Protein 4SBV (pdb70)

Radius of gyration: 28.35 Å; Cα contacts (8 Å, |Δi|>4): 1618; chains: 3; bounding box: 79×81×66 Å

Secondary structure (DSSP, 8-state):
-BSS-EEEEEEEEEEEEEE-SS-EEEEEE-SSGGG-HHHHHHHTTBSEEEEEEEEEEEEE-S-TT---EEEEEEE--TTSPPP-SHHHHHTSSS-EEEETT---TTTTTTTT---S--SS--EEE--TTS-SSSSEE---HHHHHHHHTT-TTTHHHH-S-EEEEEEE--S-SS-EEEEEEEEEEEEEE-SB--GGG--/--SS-EEEEEEEEEEEEEE-SS--EEEEE-SHHHH-HHHHHHHTTBSEEEEEEEEEEEEE-S-TT---EEEEEEE--TTS---SSHHHHTTSEEEEEEETT--TTSHHHHH-S--TTGGG--EEE--GGG-S-S-EE---HHHHHHHHTT-GGGHHHH-S-EEEEEEE--S-SS-EEEEEEEEEEEEEE-SB--GGG--/--S-----S-------PPPPEEEE-SS-EEEEEEEEEEEEEE-SS--EEEEE-SHHHH-TTHHHHHTTBSEEEEEEEEEEEEE-S-TT---EEEEEEE-STTSPPP-SHHHHTTSTT-EEEETT--TTTHHHHH-------TT--EEE--GGG-SSSSEE---HHHHHHHHHH-TTTHHHH-S-EEEEEE---S-SS-EEEEEEEEEEEEEE-SB--GGG--

Foldseek 3Di:
DDDLKDKDWAKWFLWFFWAAQFKDKDKFFPAQCNRDVPSNVVQLQFWWWAFPKKKKFWAWDDDPPAWWKKWKAKFQQLPDDADDDVVRSCPHHQTAMDGLHDAPLACCLRVVNPDPPVVPHRMGMDPRPPFDDPIATHAHVVVLVVVCVVPVRVCSRHGRIMMMMMIHTHDHNDIGTTTGMMMITMMMGHNGDHSVPGD/DDPFKDKDKAKAFLWFFFAAQFKDKDKFFPALCRRHPVSNVVLLQFWKKAFPKKKKFKAWDDDPPFWWKKWKAKDAQQVDDADPDVVVRCPHDWIFMDTLHWAVLLVCLNVPDPSPCPVGHRMGMDPRVPFDDPMATHAHPVVLVVQVVVPVSVCNRHGRIMMMMMIGIDDHNDTDTTITMMMITIMIGGGGDDSVPHD/DPPDDDADFADDADADFDDWDWDDDPFKIKIWGKDFQWFDWAAQFKDKDKFFPAQCRADPVSNVPLLQFWKKAWPKKKKFKAWDHTPVFWWKKWKAKDAQLPDDDDDDVVRRQVHHFTFMGGLRDANQCRCVRNVDPHDDVVPHRMGMDPRVPFDDRIATHAHVVVLVVQCVVPVRSNNRNGRIMMMMMIHTGDHNDIDTIITIMMITMMMGGDGDGSVVGD

Organism: Southern cowpea mosaic virus (NCBI:txid196398)

CATH classification: 2.60.120.20

Sequence (620 aa):
SSMDVTILSHCELSTELAVTVTIVVTSELVMPFTVGTWLRGVAQNWSKYAWVAIRYTYLPSCPTTTSGAIHMGFQYDMADTLPVSVNQLSNLKGYVTGPVWEGQSGLCFVNNTKCPDTSRAITIALDTNEVSEKRYPFKTATDYATAVGVNANIGNILVPARLVTAMEGGSSKTAVNTGRLYASYTIRLIEPIAAALNLSSMDVTILSHCELSTELAVTVTIVVTSELVMPFTVGTWLRGVAQNWSKYAWVAIRYTYLPSCPTTTSGAIHMGFQYDMADTLPVSVNQLSNLKGYVTGPVWEGQSGLCFVNNTKCPDTSRAITIALDTNEVSEKRYPFKTATDYATAVGVNANIGNILVPARLVTAMEGGSSKTAVNTGRLYASYTIRLIEPIAAALNLQAGVSMAPIAQGTMVKLRPPMLRSSMDVTILSHCELSTELAVTVTIVVTSELVMPFTVGTWLRGVAQNWSKYAWVAIRYTYLPSCPTTTSGAIHMGFQYDMADTLPVSVNQLSNLKGYVTGPVWEGQSGLCFVNNTKCPDTSRAITIALDTNEVSEKRYPFKTATDYATAVGVNANIGNILVPARLVTAMEGGSSKTAVNTGRLYASYTIRLIEPIAAALNL

Solvent-accessible surface area: 24909 Å² total; per-residue (Å²): 103,91,160,88,16,41,70,33,74,65,34,25,75,23,37,102,18,32,3,29,81,81,100,70,43,71,41,46,31,0,2,0,41,38,1,8,110,109,0,61,31,40,3,65,56,47,2,4,6,21,14,74,43,3,70,1,1,0,18,30,78,30,81,107,109,27,51,14,19,0,10,0,0,0,0,9,1,8,13,4,60,59,2,114,40,60,102,40,1,43,70,8,58,18,71,32,55,8,49,0,96,34,0,99,30,0,81,6,41,39,75,133,67,203,35,134,71,75,83,127,8,5,17,4,39,13,27,48,118,21,26,18,7,94,29,4,11,6,1,24,31,105,27,18,58,87,0,36,64,57,16,43,0,0,0,15,10,1,4,4,0,24,0,0,5,1,8,49,28,23,92,47,170,87,73,54,112,0,4,97,0,50,0,21,5,32,0,62,0,7,1,44,3,15,32,91,11,15,63,106,68,201,77,15,43,76,35,71,65,29,24,71,20,28,112,23,22,4,22,61,75,81,70,40,62,33,52,33,0,1,0,33,31,1,7,111,114,0,78,42,37,2,48,56,49,2,1,2,11,21,82,48,3,72,0,0,0,18,30,74,26,84,98,122,20,55,20,14,0,11,0,0,2,0,10,0,13,11,10,58,57,2,116,27,23,113,35,0,49,68,8,52,29,77,36,53,9,57,0,103,45,0,109,33,0,70,10,46,38,85,132,86,167,18,123,50,76,94,139,12,8,20,6,47,16,18,42,106,17,17,16,10,105,45,5,6,2,0,19,42,100,29,14,51,91,0,41,72,54,12,33,0,2,0,12,10,0,3,3,0,21,1,0,4,0,4,57,35,23,91,42,167,88,68,56,116,1,5,80,0,52,0,23,3,37,0,61,0,4,1,48,3,19,39,86,7,6,64,218,92,88,104,99,173,102,67,114,56,24,61,29,156,40,129,78,138,107,56,120,92,146,77,62,180,65,24,15,32,0,32,35,11,14,77,30,34,138,15,32,2,18,88,77,51,64,38,53,47,46,33,0,1,0,38,38,3,4,113,108,0,74,41,26,2,44,64,50,2,3,5,14,25,73,42,3,73,1,0,1,0,6,88,13,57,27,102,27,52,14,22,0,7,0,0,2,0,11,0,15,13,4,71,59,1,112,40,45,118,24,1,45,66,7,62,16,70,26,60,7,53,0,66,17,0,71,19,0,37,3,40,3,3,78,76,179,41,106,90,50,102,140,15,4,25,4,36,17,19,55,113,22,16,20,8,30,35,6,6,1,1,17,41,98,29,21,52,88,0,40,64,54,9,39,0,0,0,16,7,0,2,4,0,25,3,0,10,0,1,46,40,2,87,29,156,95,75,52,121,1,6,61,5,13,0,20,4,33,0,58,1,1,1,50,4,27,30,90,7,4,67

InterPro domains:
  IPR000937 Icosahedral viral capsid protein, S domain [PF00729] (60-274)
  IPR000937 Icosahedral viral capsid protein, S domain [PR00233] (122-136)
  IPR000937 Icosahedral viral capsid protein, S domain [PR00233] (138-154)
  IPR000937 Icosahedral viral capsid protein, S domain [PR00233] (157-173)
  IPR029053 Viral coat protein subunit [G3DSA:2.60.120.20] (61-279)

B-factor: mean 24.16, std 11.39, range [4.49, 88.72]

Structure (mmCIF, N/CA/C/O backbone):
data_4SBV
#
_entry.id   4SBV
#
_cell.length_a   334.300
_cell.length_b   334.300
_cell.length_c   757.500
_cell.angle_alpha   90.00
_cell.angle_beta   90.00
_cell.angle_gamma   120.00
#
_symmetry.space_group_name_H-M   'H 3 2'
#
loop_
_entity.id
_entity.type
_entity.pdbx_description
1 polymer 'SOUTHERN BEAN MOSAIC VIRUS COAT PROTEIN'
2 non-polymer 'CALCIUM ION'
3 water water
#
loop_
_atom_site.group_PDB
_atom_site.id
_atom_site.type_symbol
_atom_site.label_atom_id
_atom_site.label_alt_id
_atom_site.label_comp_id
_atom_site.label_asym_id
_atom_site.label_entity_id
_atom_site.label_seq_id
_atom_site.pdbx_PDB_ins_code
_atom_site.Cartn_x
_atom_site.Cartn_y
_atom_site.Cartn_z
_atom_site.occupancy
_atom_site.B_iso_or_equiv
_atom_site.auth_seq_id
_atom_site.auth_comp_id
_atom_site.auth_asym_id
_atom_site.auth_atom_id
_atom_site.pdbx_PDB_model_num
ATOM 1 N N . SER A 1 62 ? 36.397 54.382 95.700 1.00 83.28 62 SER A N 1
ATOM 2 C CA . SER A 1 62 ? 34.959 54.690 96.052 1.00 82.87 62 SER A CA 1
ATOM 3 C C . SER A 1 62 ? 34.867 56.032 96.752 1.00 82.20 62 SER A C 1
ATOM 4 O O . SER A 1 62 ? 35.591 56.236 97.768 1.00 82.78 62 SER A O 1
ATOM 7 N N . SER A 1 63 ? 34.040 56.951 96.258 1.00 80.80 63 SER A N 1
ATOM 8 C CA . SER A 1 63 ? 33.852 58.296 96.941 1.00 79.17 63 SER A CA 1
ATOM 9 C C . SER A 1 63 ? 32.513 58.848 96.388 1.00 77.21 63 SER A C 1
ATOM 10 O O . SER A 1 63 ? 32.324 59.205 95.220 1.00 77.41 63 SER A O 1
ATOM 13 N N . MET A 1 64 ? 31.544 58.855 97.293 1.00 74.48 64 MET A N 1
ATOM 14 C CA . MET A 1 64 ? 30.164 59.265 97.154 1.00 71.60 64 MET A CA 1
ATOM 15 C C . MET A 1 64 ? 29.796 60.235 98.304 1.00 67.93 64 MET A C 1
ATOM 16 O O . MET A 1 64 ? 29.886 61.446 98.324 1.00 67.35 64 MET A O 1
ATOM 21 N N . ASP A 1 65 ? 29.324 59.585 99.339 1.00 63.63 65 ASP A N 1
ATOM 22 C CA . ASP A 1 65 ? 28.907 59.999 100.646 1.00 59.13 65 ASP A CA 1
ATOM 23 C C . ASP A 1 65 ? 29.931 59.189 101.559 1.00 54.68 65 ASP A C 1
ATOM 24 O O . ASP A 1 65 ? 30.061 59.463 102.733 1.00 54.87 65 ASP A O 1
ATOM 29 N N . VAL A 1 66 ? 30.566 58.242 100.883 1.00 48.28 66 VAL A N 1
ATOM 30 C CA . VAL A 1 66 ? 31.578 57.437 101.493 1.00 42.21 66 VAL A CA 1
ATOM 31 C C . VAL A 1 66 ? 32.965 57.988 101.060 1.00 37.83 66 VAL A C 1
ATOM 32 O O . VAL A 1 66 ? 33.139 58.225 99.891 1.00 37.05 66 VAL A O 1
ATOM 36 N N . THR A 1 67 ? 33.830 58.066 102.017 1.00 33.13 67 THR A N 1
ATOM 37 C CA . THR A 1 67 ? 35.163 58.525 101.826 1.00 28.70 67 THR A CA 1
ATOM 38 C C . THR A 1 67 ? 36.171 57.497 102.282 1.00 26.55 67 THR A C 1
ATOM 39 O O . THR A 1 67 ? 36.101 57.035 103.410 1.00 26.17 67 THR A O 1
ATOM 43 N N . ILE A 1 68 ? 37.097 57.246 101.402 1.00 24.58 68 ILE A N 1
ATOM 44 C CA . ILE A 1 68 ? 38.151 56.308 101.771 1.00 22.79 68 ILE A CA 1
ATOM 45 C C . ILE A 1 68 ? 39.497 56.977 101.834 1.00 21.71 68 ILE A C 1
ATOM 46 O O . ILE A 1 68 ? 39.699 57.775 100.899 1.00 22.09 68 ILE A O 1
ATOM 51 N N . LEU A 1 69 ? 40.342 56.661 102.776 1.00 20.10 69 LEU A N 1
ATOM 52 C CA . LEU A 1 69 ? 41.663 57.290 102.781 1.00 18.37 69 LEU A CA 1
ATOM 53 C C . LEU A 1 69 ? 42.532 56.277 103.543 1.00 17.92 69 LEU A C 1
ATOM 54 O O . LEU A 1 69 ? 42.028 55.540 104.397 1.00 16.83 69 LEU A O 1
ATOM 59 N N . SER A 1 70 ? 43.726 56.451 103.029 1.00 17.88 70 SER A N 1
ATOM 60 C CA . SER A 1 70 ? 44.825 55.604 103.520 1.00 18.98 70 SER A CA 1
ATOM 61 C C . SER A 1 70 ? 45.981 56.433 103.998 1.00 20.33 70 SER A C 1
ATOM 62 O O . SER A 1 70 ? 46.350 57.350 103.246 1.00 21.34 70 SER A O 1
ATOM 65 N N . HIS A 1 71 ? 46.504 56.079 105.161 1.00 21.33 71 HIS A N 1
ATOM 66 C CA . HIS A 1 71 ? 47.639 56.843 105.692 1.00 21.71 71 HIS A CA 1
ATOM 67 C C . HIS A 1 71 ? 48.575 55.987 106.510 1.00 21.86 71 HIS A C 1
ATOM 68 O O . HIS A 1 71 ? 48.367 54.779 106.783 1.00 22.30 71 HIS A O 1
ATOM 75 N N . CYS A 1 72 ? 49.654 56.669 106.898 1.00 21.64 72 CYS A N 1
ATOM 76 C CA . CYS A 1 72 ? 50.645 55.976 107.695 1.00 21.70 72 CYS A CA 1
ATOM 77 C C . CYS A 1 72 ? 51.375 56.937 108.581 1.00 21.23 72 CYS A C 1
ATOM 78 O O . CYS A 1 72 ? 51.950 57.905 108.010 1.00 20.33 72 CYS A O 1
ATOM 81 N N . GLU A 1 73 ? 51.296 56.599 109.872 1.00 20.45 73 GLU A N 1
ATOM 82 C CA . GLU A 1 73 ? 51.919 57.480 110.877 1.00 20.14 73 GLU A CA 1
ATOM 83 C C . GLU A 1 73 ? 52.433 56.799 112.116 1.00 19.86 73 GLU A C 1
ATOM 84 O O . GLU A 1 73 ? 52.549 55.556 112.238 1.00 20.08 73 GLU A O 1
ATOM 90 N N . LEU A 1 74 ? 52.823 57.637 113.076 1.00 19.37 74 LEU A N 1
ATOM 91 C CA . LEU A 1 74 ? 53.437 57.157 114.323 1.00 19.21 74 LEU A CA 1
ATOM 92 C C . LEU A 1 74 ? 52.406 56.909 115.376 1.00 19.23 74 LEU A C 1
ATOM 93 O O . LEU A 1 74 ? 51.731 57.887 115.701 1.00 19.73 74 LEU A O 1
ATOM 98 N N . SER A 1 75 ? 52.334 55.707 115.844 1.00 19.85 75 SER A N 1
ATOM 99 C CA . SER A 1 75 ? 51.279 55.442 116.858 1.00 21.17 75 SER A CA 1
ATOM 100 C C . SER A 1 75 ? 51.870 55.734 118.227 1.00 22.52 75 SER A C 1
ATOM 101 O O . SER A 1 75 ? 51.146 56.283 119.092 1.00 23.32 75 SER A O 1
ATOM 104 N N . THR A 1 76 ? 53.147 55.403 118.394 1.00 23.14 76 THR A N 1
ATOM 105 C CA . THR A 1 76 ? 53.756 55.591 119.704 1.00 23.51 76 THR A CA 1
ATOM 106 C C . THR A 1 76 ? 55.182 55.201 119.846 1.00 24.28 76 THR A C 1
ATOM 107 O O . THR A 1 76 ? 55.681 54.444 118.966 1.00 24.95 76 THR A O 1
ATOM 111 N N . GLU A 1 77 ? 55.849 55.627 120.915 1.00 24.57 77 GLU A N 1
ATOM 112 C CA . GLU A 1 77 ? 57.291 55.275 121.072 1.00 24.69 77 GLU A CA 1
ATOM 113 C C . GLU A 1 77 ? 57.576 54.360 122.212 1.00 23.32 77 GLU A C 1
ATOM 114 O O . GLU A 1 77 ? 56.851 54.337 123.225 1.00 23.09 77 GLU A O 1
ATOM 120 N N . LEU A 1 78 ? 58.657 53.546 122.085 1.00 22.14 78 LEU A N 1
ATOM 121 C CA . LEU A 1 78 ? 58.840 52.641 123.258 1.00 20.59 78 LEU A CA 1
ATOM 122 C C . LEU A 1 78 ? 60.300 52.649 123.728 1.00 19.81 78 LEU A C 1
ATOM 123 O O . LEU A 1 78 ? 61.178 53.057 123.017 1.00 18.81 78 LEU A O 1
ATOM 128 N N . ALA A 1 79 ? 60.290 52.181 124.999 1.00 19.16 79 ALA A N 1
ATOM 129 C CA . ALA A 1 79 ? 61.513 51.994 125.772 1.00 18.56 79 ALA A CA 1
ATOM 130 C C . ALA A 1 79 ? 61.388 50.778 126.685 1.00 18.48 79 ALA A C 1
ATOM 131 O O . ALA A 1 79 ? 60.278 50.452 127.213 1.00 18.61 79 ALA A O 1
ATOM 133 N N . VAL A 1 80 ? 62.451 50.059 126.908 1.00 18.67 80 VAL A N 1
ATOM 134 C CA . VAL A 1 80 ? 62.688 48.927 127.702 1.00 20.06 80 VAL A CA 1
ATOM 135 C C . VAL A 1 80 ? 63.317 49.123 129.116 1.00 21.81 80 VAL A C 1
ATOM 136 O O . VAL A 1 80 ? 64.264 49.919 129.191 1.00 21.77 80 VAL A O 1
ATOM 140 N N . THR A 1 81 ? 62.937 48.323 130.084 1.00 23.90 81 THR A N 1
ATOM 141 C CA . THR A 1 81 ? 63.529 48.298 131.419 1.00 25.95 81 THR A CA 1
ATOM 142 C C . THR A 1 81 ? 64.083 46.898 131.737 1.00 28.15 81 THR A C 1
ATOM 143 O O . THR A 1 81 ? 64.216 46.121 130.771 1.00 29.16 81 THR A O 1
ATOM 147 N N . VAL A 1 82 ? 64.395 46.530 132.946 1.00 30.20 82 VAL A N 1
ATOM 148 C CA . VAL A 1 82 ? 64.943 45.324 133.481 1.00 31.84 82 VAL A CA 1
ATOM 149 C C . VAL A 1 82 ? 63.880 44.205 133.615 1.00 32.93 82 VAL A C 1
ATOM 150 O O . VAL A 1 82 ? 64.129 42.992 133.555 1.00 33.12 82 VAL A O 1
ATOM 154 N N . THR A 1 83 ? 62.701 44.704 133.881 1.00 34.01 83 THR A N 1
ATOM 155 C CA . THR A 1 83 ? 61.465 44.031 134.133 1.00 35.24 83 THR A CA 1
ATOM 156 C C . THR A 1 83 ? 60.532 44.152 132.943 1.00 35.83 83 THR A C 1
ATOM 157 O O . THR A 1 83 ? 60.945 44.863 132.013 1.00 37.37 83 THR A O 1
ATOM 161 N N . ILE A 1 84 ? 59.372 43.569 133.060 1.00 34.98 84 ILE A N 1
ATOM 162 C CA . ILE A 1 84 ? 58.368 43.536 132.038 1.00 33.33 84 ILE A CA 1
ATOM 163 C C . ILE A 1 84 ? 57.278 44.513 132.269 1.00 32.36 84 ILE A C 1
ATOM 164 O O . ILE A 1 84 ? 56.692 44.495 133.349 1.00 32.53 84 ILE A O 1
ATOM 169 N N . VAL A 1 85 ? 57.035 45.225 131.212 1.00 31.62 85 VAL A N 1
ATOM 170 C CA . VAL A 1 85 ? 55.957 46.219 131.188 1.00 29.97 85 VAL A CA 1
ATOM 171 C C . VAL A 1 85 ? 54.964 45.887 130.096 1.00 29.00 85 VAL A C 1
ATOM 172 O O . VAL A 1 85 ? 55.441 45.710 128.931 1.00 29.25 85 VAL A O 1
ATOM 176 N N . VAL A 1 86 ? 53.704 45.863 130.431 1.00 27.58 86 VAL A N 1
ATOM 177 C CA . VAL A 1 86 ? 52.676 45.584 129.418 1.00 26.82 86 VAL A CA 1
ATOM 178 C C . VAL A 1 86 ? 51.761 46.765 129.165 1.00 26.86 86 VAL A C 1
ATOM 179 O O . VAL A 1 86 ? 51.105 47.232 130.105 1.00 26.98 86 VAL A O 1
ATOM 183 N N . THR A 1 87 ? 51.644 47.218 127.946 1.00 27.33 87 THR A N 1
ATOM 184 C CA . THR A 1 87 ? 50.740 48.316 127.603 1.00 28.28 87 THR A CA 1
ATOM 185 C C . THR A 1 87 ? 49.641 47.839 126.671 1.00 28.35 87 THR A C 1
ATOM 186 O O . THR A 1 87 ? 49.643 46.664 126.222 1.00 28.89 87 THR A O 1
ATOM 190 N N . SER A 1 88 ? 48.752 48.762 126.394 1.00 28.05 88 SER A N 1
ATOM 191 C CA . SER A 1 88 ? 47.642 48.501 125.481 1.00 27.99 88 SER A CA 1
ATOM 192 C C . SER A 1 88 ? 47.241 49.840 124.838 1.00 27.39 88 SER A C 1
ATOM 193 O O . SER A 1 88 ? 47.257 50.929 125.402 1.00 26.79 88 SER A O 1
ATOM 196 N N . GLU A 1 89 ? 46.892 49.668 123.584 1.00 27.42 89 GLU A N 1
ATOM 197 C CA . GLU A 1 89 ? 46.423 50.760 122.740 1.00 27.28 89 GLU A CA 1
ATOM 198 C C . GLU A 1 89 ? 45.083 50.292 122.169 1.00 25.53 89 GLU A C 1
ATOM 199 O O . GLU A 1 89 ? 44.981 49.116 121.743 1.00 25.18 89 GLU A O 1
ATOM 205 N N . LEU A 1 90 ? 44.145 51.204 122.232 1.00 23.26 90 LEU A N 1
ATOM 206 C CA . LEU A 1 90 ? 42.807 50.935 121.668 1.00 21.12 90 LEU A CA 1
ATOM 207 C C . LEU A 1 90 ? 43.052 51.085 120.158 1.00 19.70 90 LEU A C 1
ATOM 208 O O . LEU A 1 90 ? 43.935 51.941 119.872 1.00 19.94 90 LEU A O 1
ATOM 213 N N . VAL A 1 91 ? 42.335 50.353 119.359 1.00 18.03 91 VAL A N 1
ATOM 214 C CA . VAL A 1 91 ? 42.686 50.618 117.888 1.00 16.38 91 VAL A CA 1
ATOM 215 C C . VAL A 1 91 ? 41.448 51.254 117.312 1.00 15.33 91 VAL A C 1
ATOM 216 O O . VAL A 1 91 ? 40.591 50.652 116.718 1.00 15.01 91 VAL A O 1
ATOM 220 N N . MET A 1 92 ? 41.418 52.555 117.603 1.00 14.90 92 MET A N 1
ATOM 221 C CA . MET A 1 92 ? 40.286 53.391 117.110 1.00 14.54 92 MET A CA 1
ATOM 222 C C . MET A 1 92 ? 41.010 54.589 116.474 1.00 14.48 92 MET A C 1
ATOM 223 O O . MET A 1 92 ? 42.177 54.889 116.802 1.00 14.19 92 MET A O 1
ATOM 228 N N . PRO A 1 93 ? 40.277 55.198 115.572 1.00 14.60 93 PRO A N 1
ATOM 229 C CA . PRO A 1 93 ? 40.811 56.360 114.842 1.00 14.91 93 PRO A CA 1
ATOM 230 C C . PRO A 1 93 ? 41.347 57.361 115.840 1.00 15.78 93 PRO A C 1
ATOM 231 O O . PRO A 1 93 ? 42.519 57.772 115.631 1.00 16.69 93 PRO A O 1
ATOM 235 N N . PHE A 1 94 ? 40.537 57.682 116.848 1.00 15.96 94 PHE A N 1
ATOM 236 C CA . PHE A 1 94 ? 41.085 58.735 117.807 1.00 16.76 94 PHE A CA 1
ATOM 237 C C . PHE A 1 94 ? 42.490 58.358 118.272 1.00 16.60 94 PHE A C 1
ATOM 238 O O . PHE A 1 94 ? 43.402 59.035 117.778 1.00 17.61 94 PHE A O 1
ATOM 246 N N . THR A 1 95 ? 42.715 57.430 119.136 1.00 15.77 95 THR A N 1
ATOM 247 C CA . THR A 1 95 ? 43.931 56.970 119.616 1.00 15.63 95 THR A CA 1
ATOM 248 C C . THR A 1 95 ? 44.888 56.340 118.625 1.00 15.57 95 THR A C 1
ATOM 249 O O . THR A 1 95 ? 45.852 55.739 119.236 1.00 15.08 95 THR A O 1
ATOM 253 N N . VAL A 1 96 ? 44.649 56.354 117.329 1.00 15.37 96 VAL A N 1
ATOM 254 C CA . VAL A 1 96 ? 45.721 55.567 116.611 1.00 16.04 96 VAL A CA 1
ATOM 255 C C . VAL A 1 96 ? 46.899 56.465 116.334 1.00 16.40 96 VAL A C 1
ATOM 256 O O . VAL A 1 96 ? 48.026 55.975 116.399 1.00 16.15 96 VAL A O 1
ATOM 260 N N . GLY A 1 97 ? 46.606 57.675 116.015 1.00 17.63 97 GLY A N 1
ATOM 261 C CA . GLY A 1 97 ? 47.665 58.676 115.681 1.00 18.98 97 GLY A CA 1
ATOM 262 C C . GLY A 1 97 ? 47.013 60.039 115.785 1.00 20.04 97 GLY A C 1
ATOM 263 O O . GLY A 1 97 ? 45.765 60.105 115.869 1.00 21.24 97 GLY A O 1
ATOM 264 N N . THR A 1 98 ? 47.773 61.109 115.817 1.00 20.76 98 THR A N 1
ATOM 265 C CA . THR A 1 98 ? 47.128 62.435 115.942 1.00 20.96 98 THR A CA 1
ATOM 266 C C . THR A 1 98 ? 46.690 62.929 114.579 1.00 20.57 98 THR A C 1
ATOM 267 O O . THR A 1 98 ? 45.960 63.962 114.568 1.00 22.00 98 THR A O 1
ATOM 271 N N . TRP A 1 99 ? 47.140 62.279 113.548 1.00 19.71 99 TRP A N 1
ATOM 272 C CA . TRP A 1 99 ? 46.748 62.804 112.227 1.00 20.08 99 TRP A CA 1
ATOM 273 C C . TRP A 1 99 ? 45.326 62.301 111.904 1.00 20.51 99 TRP A C 1
ATOM 274 O O . TRP A 1 99 ? 44.409 63.127 111.721 1.00 20.65 99 TRP A O 1
ATOM 285 N N . LEU A 1 100 ? 45.277 60.976 111.850 1.00 19.85 100 LEU A N 1
ATOM 286 C CA . LEU A 1 100 ? 44.017 60.308 111.515 1.00 20.06 100 LEU A CA 1
ATOM 287 C C . LEU A 1 100 ? 42.960 60.943 112.417 1.00 20.55 100 LEU A C 1
ATOM 288 O O . LEU A 1 100 ? 41.889 61.384 111.956 1.00 22.36 100 LEU A O 1
ATOM 293 N N . ARG A 1 101 ? 43.301 60.998 113.624 1.00 21.15 101 ARG A N 1
ATOM 294 C CA . ARG A 1 101 ? 42.514 61.587 114.672 1.00 22.80 101 ARG A CA 1
ATOM 295 C C . ARG A 1 101 ? 41.857 62.911 114.336 1.00 22.73 101 ARG A C 1
ATOM 296 O O . ARG A 1 101 ? 40.702 63.245 114.677 1.00 22.90 101 ARG A O 1
ATOM 304 N N . GLY A 1 102 ? 42.608 63.781 113.710 1.00 22.66 102 GLY A N 1
ATOM 305 C CA . GLY A 1 102 ? 42.174 65.105 113.320 1.00 22.97 102 GLY A CA 1
ATOM 306 C C . GLY A 1 102 ? 41.355 65.046 112.029 1.00 23.18 102 GLY A C 1
ATOM 307 O O . GLY A 1 102 ? 40.560 66.009 111.826 1.00 24.46 102 GLY A O 1
ATOM 308 N N . VAL A 1 103 ? 41.577 64.003 111.243 1.00 21.92 103 VAL A N 1
ATOM 309 C CA . VAL A 1 103 ? 40.871 63.837 109.997 1.00 21.01 103 VAL A CA 1
ATOM 310 C C . VAL A 1 103 ? 39.545 63.118 110.246 1.00 20.55 103 VAL A C 1
ATOM 311 O O . VAL A 1 103 ? 38.514 63.617 109.707 1.00 20.64 103 VAL A O 1
ATOM 315 N N . ALA A 1 104 ? 39.635 62.034 110.975 1.00 19.53 104 ALA A N 1
ATOM 316 C CA . ALA A 1 104 ? 38.442 61.231 111.244 1.00 19.85 104 ALA A CA 1
ATOM 317 C C . ALA A 1 104 ? 37.349 61.928 112.040 1.00 20.85 104 ALA A C 1
ATOM 318 O O . ALA A 1 104 ? 36.166 61.564 111.903 1.00 20.79 104 ALA A O 1
ATOM 320 N N . GLN A 1 105 ? 37.757 62.894 112.841 1.00 22.40 105 GLN A N 1
ATOM 321 C CA . GLN A 1 105 ? 36.721 63.527 113.708 1.00 23.28 105 GLN A CA 1
ATOM 322 C C . GLN A 1 105 ? 35.606 64.100 112.871 1.00 22.62 105 GLN A C 1
ATOM 323 O O . GLN A 1 105 ? 34.528 64.206 113.493 1.00 22.37 105 GLN A O 1
ATOM 329 N N . ASN A 1 106 ? 35.921 64.377 111.628 1.00 21.91 106 ASN A N 1
ATOM 330 C CA . ASN A 1 106 ? 34.884 64.993 110.769 1.00 21.37 106 ASN A CA 1
ATOM 331 C C . ASN A 1 106 ? 33.789 64.079 110.296 1.00 21.19 106 ASN A C 1
ATOM 332 O O . ASN A 1 106 ? 32.918 64.612 109.556 1.00 21.76 106 ASN A O 1
ATOM 337 N N . TRP A 1 107 ? 33.807 62.841 110.706 1.00 20.07 107 TRP A N 1
ATOM 338 C CA . TRP A 1 107 ? 32.832 61.860 110.274 1.00 19.01 107 TRP A CA 1
ATOM 339 C C . TRP A 1 107 ? 32.294 61.080 111.447 1.00 18.91 107 TRP A C 1
ATOM 340 O O . TRP A 1 107 ? 33.093 60.784 112.324 1.00 19.46 107 TRP A O 1
ATOM 351 N N . SER A 1 108 ? 31.058 60.719 111.393 1.00 19.22 108 SER A N 1
ATOM 352 C CA . SER A 1 108 ? 30.338 60.025 112.428 1.00 19.60 108 SER A CA 1
ATOM 353 C C . SER A 1 108 ? 30.678 58.584 112.718 1.00 19.54 108 SER A C 1
ATOM 354 O O . SER A 1 108 ? 30.578 58.265 113.937 1.00 19.88 108 SER A O 1
ATOM 357 N N . LYS A 1 109 ? 30.962 57.806 111.718 1.00 19.26 109 LYS A N 1
ATOM 358 C CA . LYS A 1 109 ? 31.252 56.312 112.050 1.00 17.99 109 LYS A CA 1
ATOM 359 C C . LYS A 1 109 ? 32.140 55.891 110.882 1.00 16.91 109 LYS A C 1
ATOM 360 O O . LYS A 1 109 ? 32.302 56.636 109.889 1.00 17.22 109 LYS A O 1
ATOM 366 N N . TYR A 1 110 ? 32.745 54.759 110.976 1.00 16.01 110 TYR A N 1
ATOM 367 C CA . TYR A 1 110 ? 33.712 54.258 110.013 1.00 15.14 110 TYR A CA 1
ATOM 368 C C . TYR A 1 110 ? 33.935 52.805 110.207 1.00 14.53 110 TYR A C 1
ATOM 369 O O . TYR A 1 110 ? 33.264 52.299 111.142 1.00 14.15 110 TYR A O 1
ATOM 378 N N . ALA A 1 111 ? 34.831 52.210 109.478 1.00 14.44 111 ALA A N 1
ATOM 379 C CA . ALA A 1 111 ? 35.170 50.766 109.618 1.00 14.51 111 ALA A CA 1
ATOM 380 C C . ALA A 1 111 ? 36.591 50.687 108.982 1.00 15.10 111 ALA A C 1
ATOM 381 O O . ALA A 1 111 ? 36.902 51.442 108.031 1.00 15.41 111 ALA A O 1
ATOM 383 N N . TRP A 1 112 ? 37.288 49.790 109.632 1.00 15.30 112 TRP A N 1
ATOM 384 C CA . TRP A 1 112 ? 38.693 49.635 109.266 1.00 15.67 112 TRP A CA 1
ATOM 385 C C . TRP A 1 112 ? 38.776 48.819 108.023 1.00 15.02 112 TRP A C 1
ATOM 386 O O . TRP A 1 112 ? 38.222 47.756 108.198 1.00 15.52 112 TRP A O 1
ATOM 397 N N . VAL A 1 113 ? 39.384 49.225 106.966 1.00 14.60 113 VAL A N 1
ATOM 398 C CA . VAL A 1 113 ? 39.477 48.331 105.816 1.00 13.88 113 VAL A CA 1
ATOM 399 C C . VAL A 1 113 ? 40.802 47.590 106.099 1.00 13.31 113 VAL A C 1
ATOM 400 O O . VAL A 1 113 ? 40.978 46.486 105.682 1.00 13.04 113 VAL A O 1
ATOM 404 N N . ALA A 1 114 ? 41.626 48.336 106.769 1.00 14.31 114 ALA A N 1
ATOM 405 C CA . ALA A 1 114 ? 42.969 47.819 107.112 1.00 16.06 114 ALA A CA 1
ATOM 406 C C . ALA A 1 114 ? 43.692 48.783 108.044 1.00 16.68 114 ALA A C 1
ATOM 407 O O . ALA A 1 114 ? 43.517 50.010 107.944 1.00 17.60 114 ALA A O 1
ATOM 409 N N . ILE A 1 115 ? 44.473 48.135 108.886 1.00 16.89 115 ILE A N 1
ATOM 410 C CA . ILE A 1 115 ? 45.250 48.821 109.911 1.00 16.38 115 ILE A CA 1
ATOM 411 C C . ILE A 1 115 ? 46.304 47.836 110.399 1.00 15.57 115 ILE A C 1
ATOM 412 O O . ILE A 1 115 ? 45.985 46.657 110.542 1.00 14.56 115 ILE A O 1
ATOM 417 N N . ARG A 1 116 ? 47.435 48.470 110.655 1.00 15.58 116 ARG A N 1
ATOM 418 C CA . ARG A 1 116 ? 48.563 47.603 111.089 1.00 15.31 116 ARG A CA 1
ATOM 419 C C . ARG A 1 116 ? 49.706 48.385 111.648 1.00 15.32 116 ARG A C 1
ATOM 420 O O . ARG A 1 116 ? 50.098 49.501 111.211 1.00 16.04 116 ARG A O 1
ATOM 428 N N . TYR A 1 117 ? 50.283 47.744 112.663 1.00 14.51 117 TYR A N 1
ATOM 429 C CA . TYR A 1 117 ? 51.396 48.351 113.432 1.00 13.36 117 TYR A CA 1
ATOM 430 C C . TYR A 1 117 ? 52.693 47.646 113.095 1.00 14.33 117 TYR A C 1
ATOM 431 O O . TYR A 1 117 ? 52.738 46.411 113.000 1.00 14.80 117 TYR A O 1
ATOM 440 N N . THR A 1 118 ? 53.684 48.486 112.910 1.00 15.13 118 THR A N 1
ATOM 441 C CA . THR A 1 118 ? 55.039 48.069 112.590 1.00 16.02 118 THR A CA 1
ATOM 442 C C . THR A 1 118 ? 55.970 48.763 113.568 1.00 17.39 118 THR A C 1
ATOM 443 O O . THR A 1 118 ? 55.535 49.888 113.954 1.00 17.57 118 THR A O 1
ATOM 447 N N . TYR A 1 119 ? 57.067 48.171 113.916 1.00 18.32 119 TYR A N 1
ATOM 448 C CA . TYR A 1 119 ? 57.989 48.776 114.883 1.00 19.62 119 TYR A CA 1
ATOM 449 C C . TYR A 1 119 ? 59.284 48.995 114.139 1.00 19.80 119 TYR A C 1
ATOM 450 O O . TYR A 1 119 ? 59.557 48.030 113.396 1.00 20.35 119 TYR A O 1
ATOM 459 N N . LEU A 1 120 ? 59.908 50.096 114.349 1.00 20.24 120 LEU A N 1
ATOM 460 C CA . LEU A 1 120 ? 61.183 50.439 113.659 1.00 20.98 120 LEU A CA 1
ATOM 461 C C . LEU A 1 120 ? 62.245 50.753 114.691 1.00 22.10 120 LEU A C 1
ATOM 462 O O . LEU A 1 120 ? 62.053 51.602 115.586 1.00 23.15 120 LEU A O 1
ATOM 467 N N . PRO A 1 121 ? 63.345 50.074 114.616 1.00 22.78 121 PRO A N 1
ATOM 468 C CA . PRO A 1 121 ? 64.428 50.247 115.560 1.00 24.02 121 PRO A CA 1
ATOM 469 C C . PRO A 1 121 ? 65.026 51.611 115.432 1.00 25.31 121 PRO A C 1
ATOM 470 O O . PRO A 1 121 ? 64.921 52.138 114.318 1.00 25.81 121 PRO A O 1
ATOM 474 N N . SER A 1 122 ? 65.616 52.088 116.505 1.00 26.99 122 SER A N 1
ATOM 475 C CA . SER A 1 122 ? 66.325 53.396 116.495 1.00 28.23 122 SER A CA 1
ATOM 476 C C . SER A 1 122 ? 67.661 53.167 117.254 1.00 29.21 122 SER A C 1
ATOM 477 O O . SER A 1 122 ? 68.563 54.061 117.153 1.00 30.64 122 SER A O 1
ATOM 480 N N . CYS A 1 123 ? 67.897 52.070 117.937 1.00 28.91 123 CYS A N 1
ATOM 481 C CA . CYS A 1 123 ? 69.101 51.751 118.617 1.00 29.39 123 CYS A CA 1
ATOM 482 C C . CYS A 1 123 ? 70.306 51.221 117.851 1.00 28.48 123 CYS A C 1
ATOM 483 O O . CYS A 1 123 ? 70.181 50.900 116.698 1.00 29.33 123 CYS A O 1
ATOM 486 N N . PRO A 1 124 ? 71.355 51.023 118.609 1.00 27.61 124 PRO A N 1
ATOM 487 C CA . PRO A 1 124 ? 72.585 50.370 118.165 1.00 27.08 124 PRO A CA 1
ATOM 488 C C . PRO A 1 124 ? 72.213 48.877 118.324 1.00 26.23 124 PRO A C 1
ATOM 489 O O . PRO A 1 124 ? 71.159 48.586 118.931 1.00 26.10 124 PRO A O 1
ATOM 493 N N . THR A 1 125 ? 72.993 48.011 117.835 1.00 25.02 125 THR A N 1
ATOM 494 C CA . THR A 1 125 ? 72.856 46.576 117.744 1.00 24.02 125 THR A CA 1
ATOM 495 C C . THR A 1 125 ? 73.170 45.917 119.082 1.00 23.69 125 THR A C 1
ATOM 496 O O . THR A 1 125 ? 73.190 44.628 119.292 1.00 22.81 125 THR A O 1
ATOM 500 N N . THR A 1 126 ? 73.282 46.803 119.989 1.00 23.69 126 THR A N 1
ATOM 501 C CA . THR A 1 126 ? 73.790 46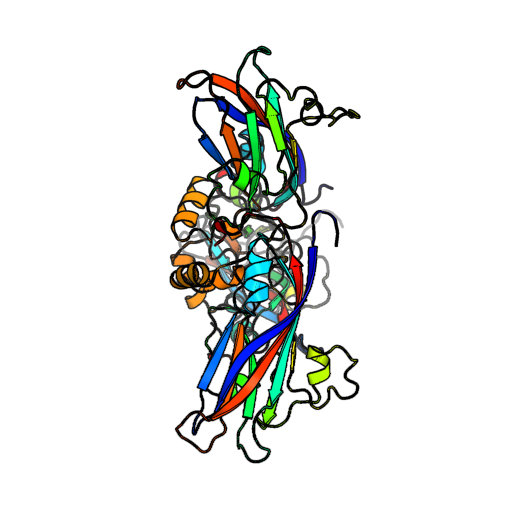.465 121.243 1.00 22.82 126 THR A CA 1
ATOM 502 C C . THR A 1 126 ? 72.887 46.710 122.362 1.00 22.43 126 THR A C 1
ATOM 503 O O . THR A 1 126 ? 73.286 46.549 123.515 1.00 22.77 126 THR A O 1
ATOM 507 N N . THR A 1 127 ? 71.645 47.019 122.067 1.00 22.64 127 THR A N 1
ATOM 508 C CA . THR A 1 127 ? 70.620 47.248 123.138 1.00 22.44 127 THR A CA 1
ATOM 509 C C . THR A 1 127 ? 70.124 45.950 123.646 1.00 22.88 127 THR A C 1
ATOM 510 O O . THR A 1 127 ? 70.516 44.912 123.071 1.00 23.48 127 THR A O 1
ATOM 514 N N . SER A 1 128 ? 69.294 45.943 124.684 1.00 23.99 128 SER A N 1
ATOM 515 C CA . SER A 1 128 ? 68.921 44.574 125.137 1.00 25.01 128 SER A CA 1
ATOM 516 C C . SER A 1 128 ? 67.491 44.382 125.340 1.00 25.24 128 SER A C 1
ATOM 517 O O . SER A 1 128 ? 67.207 44.606 126.555 1.00 28.20 128 SER A O 1
ATOM 520 N N . GLY A 1 129 ? 66.692 43.980 124.412 1.00 24.25 129 GLY A N 1
ATOM 521 C CA . GLY A 1 129 ? 65.243 43.857 124.809 1.00 22.26 129 GLY A CA 1
ATOM 522 C C . GLY A 1 129 ? 64.485 43.355 123.606 1.00 20.95 129 GLY A C 1
ATOM 523 O O . GLY A 1 129 ? 65.065 43.135 122.526 1.00 20.70 129 GLY A O 1
ATOM 524 N N . ALA A 1 130 ? 63.210 43.226 123.870 1.00 19.64 130 ALA A N 1
ATOM 525 C CA . ALA A 1 130 ? 62.381 42.682 122.792 1.00 19.62 130 ALA A CA 1
ATOM 526 C C . ALA A 1 130 ? 61.018 43.254 122.868 1.00 19.59 130 ALA A C 1
ATOM 527 O O . ALA A 1 130 ? 60.653 43.428 124.063 1.00 21.09 130 ALA A O 1
ATOM 529 N N . ILE A 1 131 ? 60.375 43.477 121.762 1.00 18.34 131 ILE A N 1
ATOM 530 C CA . ILE A 1 131 ? 58.982 43.998 121.816 1.00 16.18 131 ILE A CA 1
ATOM 531 C C . ILE A 1 131 ? 58.157 42.770 121.504 1.00 15.06 131 ILE A C 1
ATOM 532 O O . ILE A 1 131 ? 58.718 41.808 120.897 1.00 14.32 131 ILE A O 1
ATOM 537 N N . HIS A 1 132 ? 56.945 42.778 121.908 1.00 14.65 132 HIS A N 1
ATOM 538 C CA . HIS A 1 132 ? 55.963 41.719 121.693 1.00 15.47 132 HIS A CA 1
ATOM 539 C C . HIS A 1 132 ? 54.604 42.345 121.366 1.00 16.27 132 HIS A C 1
ATOM 540 O O . HIS A 1 132 ? 54.463 43.536 121.786 1.00 17.52 132 HIS A O 1
ATOM 547 N N . MET A 1 133 ? 53.649 41.686 120.750 1.00 15.99 133 MET A N 1
ATOM 548 C CA . MET A 1 133 ? 52.332 42.363 120.565 1.00 16.31 133 MET A CA 1
ATOM 549 C C . MET A 1 133 ? 51.358 41.249 120.036 1.00 15.53 133 MET A C 1
ATOM 550 O O . MET A 1 133 ? 51.837 40.327 119.371 1.00 14.37 133 MET A O 1
ATOM 555 N N . GLY A 1 134 ? 50.142 41.544 120.434 1.00 14.56 134 GLY A N 1
ATOM 556 C CA . GLY A 1 134 ? 49.016 40.663 120.140 1.00 15.10 134 GLY A CA 1
ATOM 557 C C . GLY A 1 134 ? 47.771 41.502 120.332 1.00 16.23 134 GLY A C 1
ATOM 558 O O . GLY A 1 134 ? 47.802 42.533 121.053 1.00 17.26 134 GLY A O 1
ATOM 559 N N . PHE A 1 135 ? 46.726 41.090 119.653 1.00 16.66 135 PHE A N 1
ATOM 560 C CA . PHE A 1 135 ? 45.462 41.863 119.693 1.00 16.62 135 PHE A CA 1
ATOM 561 C C . PHE A 1 135 ? 44.558 41.184 120.696 1.00 15.43 135 PHE A C 1
ATOM 562 O O . PHE A 1 135 ? 44.780 39.990 120.883 1.00 15.50 135 PHE A O 1
ATOM 570 N N . GLN A 1 136 ? 43.642 41.945 121.148 1.00 14.72 136 GLN A N 1
ATOM 571 C CA . GLN A 1 136 ? 42.695 41.353 122.198 1.00 15.13 136 GLN A CA 1
ATOM 572 C C . GLN A 1 136 ? 41.376 41.909 121.814 1.00 14.90 136 GLN A C 1
ATOM 573 O O . GLN A 1 136 ? 41.378 43.034 121.187 1.00 15.49 136 GLN A O 1
ATOM 579 N N . TYR A 1 137 ? 40.272 41.234 122.135 1.00 14.28 137 TYR A N 1
ATOM 580 C CA . TYR A 1 137 ? 38.980 41.824 121.664 1.00 13.46 137 TYR A CA 1
ATOM 581 C C . TYR A 1 137 ? 37.832 41.986 122.590 1.00 14.11 137 TYR A C 1
ATOM 582 O O . TYR A 1 137 ? 36.719 42.374 122.119 1.00 14.29 137 TYR A O 1
ATOM 591 N N . ASP A 1 138 ? 37.964 41.657 123.835 1.00 15.22 138 ASP A N 1
ATOM 592 C CA . ASP A 1 138 ? 36.857 41.774 124.827 1.00 16.14 138 ASP A CA 1
ATOM 593 C C . ASP A 1 138 ? 37.327 42.914 125.678 1.00 17.73 138 ASP A C 1
ATOM 594 O O . ASP A 1 138 ? 38.211 42.641 126.553 1.00 19.01 138 ASP A O 1
ATOM 599 N N . MET A 1 139 ? 36.888 44.128 125.468 1.00 18.95 139 MET A N 1
ATOM 600 C CA . MET A 1 139 ? 37.391 45.209 126.343 1.00 19.51 139 MET A CA 1
ATOM 601 C C . MET A 1 139 ? 37.318 44.693 127.786 1.00 19.74 139 MET A C 1
ATOM 602 O O . MET A 1 139 ? 37.879 45.430 128.625 1.00 20.89 139 MET A O 1
ATOM 607 N N . ALA A 1 140 ? 36.686 43.566 128.081 1.00 19.07 140 ALA A N 1
ATOM 608 C CA . ALA A 1 140 ? 36.584 43.094 129.448 1.00 18.42 140 ALA A CA 1
ATOM 609 C C . ALA A 1 140 ? 37.641 42.121 129.875 1.00 18.56 140 ALA A C 1
ATOM 610 O O . ALA A 1 140 ? 37.783 42.015 131.121 1.00 18.89 140 ALA A O 1
ATOM 612 N N . ASP A 1 141 ? 38.331 41.420 129.023 1.00 19.13 141 ASP A N 1
ATOM 613 C CA . ASP A 1 141 ? 39.354 40.470 129.544 1.00 20.70 141 ASP A CA 1
ATOM 614 C C . ASP A 1 141 ? 40.565 41.249 130.060 1.00 21.10 141 ASP A C 1
ATOM 615 O O . ASP A 1 141 ? 40.788 42.429 129.707 1.00 22.27 141 ASP A O 1
ATOM 620 N N . THR A 1 142 ? 41.393 40.649 130.828 1.00 20.98 142 THR A N 1
ATOM 621 C CA . THR A 1 142 ? 42.601 41.034 131.469 1.00 21.02 142 THR A CA 1
ATOM 622 C C . THR A 1 142 ? 43.824 41.207 130.653 1.00 20.93 142 THR A C 1
ATOM 623 O O . THR A 1 142 ? 43.867 40.363 129.702 1.00 21.23 142 THR A O 1
ATOM 627 N N . LEU A 1 143 ? 44.784 42.074 130.932 1.00 20.81 143 LEU A N 1
ATOM 628 C CA . LEU A 1 143 ? 45.965 42.053 130.027 1.00 20.77 143 LEU A CA 1
ATOM 629 C C . LEU A 1 143 ? 46.831 40.859 130.443 1.00 20.57 143 LEU A C 1
ATOM 630 O O . LEU A 1 143 ? 46.837 40.476 131.586 1.00 20.80 143 LEU A O 1
ATOM 635 N N . PRO A 1 144 ? 47.535 40.349 129.481 1.00 20.85 144 PRO A N 1
ATOM 636 C CA . PRO A 1 144 ? 48.465 39.262 129.718 1.00 21.42 144 PRO A CA 1
ATOM 637 C C . PRO A 1 144 ? 49.375 39.796 130.803 1.00 21.85 144 PRO A C 1
ATOM 638 O O . PRO A 1 144 ? 49.478 41.048 131.028 1.00 22.18 144 PRO A O 1
ATOM 642 N N . VAL A 1 145 ? 50.056 38.850 131.409 1.00 22.07 145 VAL A N 1
ATOM 643 C CA . VAL A 1 145 ? 50.977 39.286 132.511 1.00 22.09 145 VAL A CA 1
ATOM 644 C C . VAL A 1 145 ? 52.347 38.697 132.390 1.00 22.40 145 VAL A C 1
ATOM 645 O O . VAL A 1 145 ? 53.266 38.980 133.186 1.00 23.16 145 VAL A O 1
ATOM 649 N N . SER A 1 146 ? 52.488 37.867 131.384 1.00 21.91 146 SER A N 1
ATOM 650 C CA . SER A 1 146 ? 53.653 37.080 131.054 1.00 21.17 146 SER A CA 1
ATOM 651 C C . SER A 1 146 ? 53.923 36.882 129.605 1.00 20.57 146 SER A C 1
ATOM 652 O O . SER A 1 146 ? 52.923 36.788 128.854 1.00 20.61 146 SER A O 1
ATOM 655 N N . VAL A 1 147 ? 55.166 36.780 129.155 1.00 20.58 147 VAL A N 1
ATOM 656 C CA . VAL A 1 147 ? 55.394 36.620 127.693 1.00 20.89 147 VAL A CA 1
ATOM 657 C C . VAL A 1 147 ? 54.494 35.472 127.208 1.00 21.64 147 VAL A C 1
ATOM 658 O O . VAL A 1 147 ? 53.625 35.785 126.387 1.00 21.83 147 VAL A O 1
ATOM 662 N N . ASN A 1 148 ? 54.714 34.299 127.716 1.00 22.22 148 ASN A N 1
ATOM 663 C CA . ASN A 1 148 ? 53.923 33.127 127.435 1.00 22.93 148 ASN A CA 1
ATOM 664 C C . ASN A 1 148 ? 52.449 33.433 127.182 1.00 22.45 148 ASN A C 1
ATOM 665 O O . ASN A 1 148 ? 51.885 33.091 126.135 1.00 21.93 148 ASN A O 1
ATOM 670 N N . GLN A 1 149 ? 51.812 34.032 128.149 1.00 22.49 149 GLN A N 1
ATOM 671 C CA . GLN A 1 149 ? 50.390 34.366 127.998 1.00 24.30 149 GLN A CA 1
ATOM 672 C C . GLN A 1 149 ? 50.201 35.087 126.668 1.00 23.95 149 GLN A C 1
ATOM 673 O O . GLN A 1 149 ? 49.501 34.691 125.762 1.00 24.22 149 GLN A O 1
ATOM 679 N N . LEU A 1 150 ? 50.856 36.218 126.633 1.00 23.81 150 LEU A N 1
ATOM 680 C CA . LEU A 1 150 ? 50.815 37.123 125.452 1.00 23.51 150 LEU A CA 1
ATOM 681 C C . LEU A 1 150 ? 51.132 36.358 124.186 1.00 23.18 150 LEU A C 1
ATOM 682 O O . LEU A 1 150 ? 50.609 36.634 123.101 1.00 23.53 150 LEU A O 1
ATOM 687 N N . SER A 1 151 ? 51.994 35.383 124.310 1.00 22.85 151 SER A N 1
ATOM 688 C CA . SER A 1 151 ? 52.451 34.485 123.250 1.00 22.32 151 SER A CA 1
ATOM 689 C C . SER A 1 151 ? 51.259 33.951 122.466 1.00 22.61 151 SER A C 1
ATOM 690 O O . SER A 1 151 ? 51.466 33.769 121.256 1.00 22.77 151 SER A O 1
ATOM 693 N N . ASN A 1 152 ? 50.110 33.708 123.066 1.00 22.94 152 ASN A N 1
ATOM 694 C CA . ASN A 1 152 ? 49.063 33.145 122.142 1.00 24.39 152 ASN A CA 1
ATOM 695 C C . ASN A 1 152 ? 47.941 34.116 121.845 1.00 24.21 152 ASN A C 1
ATOM 696 O O . ASN A 1 152 ? 46.776 33.750 121.664 1.00 23.65 152 ASN A O 1
ATOM 701 N N . LEU A 1 153 ? 48.358 35.372 121.706 1.00 24.37 153 LEU A N 1
ATOM 702 C CA . LEU A 1 153 ? 47.336 36.407 121.298 1.00 24.10 153 LEU A CA 1
ATOM 703 C C . LEU A 1 153 ? 47.230 36.238 119.772 1.00 23.55 153 LEU A C 1
ATOM 704 O O . LEU A 1 153 ? 47.923 35.292 119.266 1.00 23.72 153 LEU A O 1
ATOM 709 N N . LYS A 1 154 ? 46.484 37.021 119.070 1.00 22.94 154 LYS A N 1
ATOM 710 C CA . LYS A 1 154 ? 46.277 36.982 117.644 1.00 22.95 154 LYS A CA 1
ATOM 711 C C . LYS A 1 154 ? 47.441 37.466 116.821 1.00 22.18 154 LYS A C 1
ATOM 712 O O . LYS A 1 154 ? 47.926 36.540 116.032 1.00 23.46 154 LYS A O 1
ATOM 718 N N . GLY A 1 155 ? 47.962 38.631 116.776 1.00 21.10 155 GLY A N 1
ATOM 719 C CA . GLY A 1 155 ? 49.151 38.709 115.756 1.00 20.67 155 GLY A CA 1
ATOM 720 C C . GLY A 1 155 ? 50.439 38.361 116.449 1.00 20.11 155 GLY A C 1
ATOM 721 O O . GLY A 1 155 ? 51.472 38.971 116.011 1.00 20.70 155 GLY A O 1
ATOM 722 N N . TYR A 1 156 ? 50.522 37.518 117.447 1.00 19.18 156 TYR A N 1
ATOM 723 C CA . TYR A 1 156 ? 51.815 37.359 118.123 1.00 19.17 156 TYR A CA 1
ATOM 724 C C . TYR A 1 156 ? 52.996 37.575 117.147 1.00 17.77 156 TYR A C 1
ATOM 725 O O . TYR A 1 156 ? 53.015 36.890 116.136 1.00 17.94 156 TYR A O 1
ATOM 734 N N . VAL A 1 157 ? 53.850 38.454 117.579 1.00 16.24 157 VAL A N 1
ATOM 735 C CA . VAL A 1 157 ? 55.045 38.820 116.827 1.00 15.93 157 VAL A CA 1
ATOM 736 C C . VAL A 1 157 ? 56.083 39.410 117.760 1.00 16.27 157 VAL A C 1
ATOM 737 O O . VAL A 1 157 ? 55.637 40.210 118.641 1.00 17.76 157 VAL A O 1
ATOM 741 N N . THR A 1 158 ? 57.337 39.138 117.626 1.00 15.65 158 THR A N 1
ATOM 742 C CA . THR A 1 158 ? 58.334 39.703 118.528 1.00 15.80 158 THR A CA 1
ATOM 743 C C . THR A 1 158 ? 59.697 39.614 117.917 1.00 15.99 158 THR A C 1
ATOM 744 O O . THR A 1 158 ? 59.960 38.862 116.994 1.00 15.98 158 THR A O 1
ATOM 748 N N . GLY A 1 159 ? 60.556 40.394 118.547 1.00 16.42 159 GLY A N 1
ATOM 749 C CA . GLY A 1 159 ? 61.971 40.438 118.193 1.00 15.98 159 GLY A CA 1
ATOM 750 C C . GLY A 1 159 ? 62.715 41.414 119.091 1.00 15.23 159 GLY A C 1
ATOM 751 O O . GLY A 1 159 ? 62.137 42.258 119.783 1.00 15.29 159 GLY A O 1
ATOM 752 N N . PRO A 1 160 ? 64.018 41.289 119.007 1.00 15.20 160 PRO A N 1
ATOM 753 C CA . PRO A 1 160 ? 64.942 42.137 119.724 1.00 15.56 160 PRO A CA 1
ATOM 754 C C . PRO A 1 160 ? 64.730 43.583 119.394 1.00 15.67 160 PRO A C 1
ATOM 755 O O . PRO A 1 160 ? 64.659 43.944 118.214 1.00 15.85 160 PRO A O 1
ATOM 759 N N . VAL A 1 161 ? 64.676 44.399 120.375 1.00 16.56 161 VAL A N 1
ATOM 760 C CA . VAL A 1 161 ? 64.493 45.840 120.114 1.00 17.89 161 VAL A CA 1
ATOM 761 C C . VAL A 1 161 ? 65.427 46.321 119.038 1.00 18.98 161 VAL A C 1
ATOM 762 O O . VAL A 1 161 ? 65.224 47.560 118.715 1.00 19.82 161 VAL A O 1
ATOM 766 N N . TRP A 1 162 ? 66.362 45.597 118.471 1.00 19.67 162 TRP A N 1
ATOM 767 C CA . TRP A 1 162 ? 67.202 46.302 117.440 1.00 21.35 162 TRP A CA 1
ATOM 768 C C . TRP A 1 162 ? 66.860 45.906 116.015 1.00 21.84 162 TRP A C 1
ATOM 769 O O . TRP A 1 162 ? 67.329 46.561 115.079 1.00 22.02 162 TRP A O 1
ATOM 780 N N . GLU A 1 163 ? 66.142 44.833 115.926 1.00 22.01 163 GLU A N 1
ATOM 781 C CA . GLU A 1 163 ? 65.701 44.249 114.661 1.00 21.96 163 GLU A CA 1
ATOM 782 C C . GLU A 1 163 ? 64.484 45.011 114.177 1.00 22.56 163 GLU A C 1
ATOM 783 O O . GLU A 1 163 ? 64.053 45.950 114.908 1.00 22.92 163 GLU A O 1
ATOM 789 N N . GLY A 1 164 ? 63.951 44.732 112.989 1.00 22.32 164 GLY A N 1
ATOM 790 C CA . GLY A 1 164 ? 62.797 45.392 112.469 1.00 21.82 164 GLY A CA 1
ATOM 791 C C . GLY A 1 164 ? 62.775 46.191 111.234 1.00 22.06 164 GLY A C 1
ATOM 792 O O . GLY A 1 164 ? 61.704 46.404 110.601 1.00 22.45 164 GLY A O 1
ATOM 793 N N . GLN A 1 165 ? 63.877 46.714 110.799 1.00 22.95 165 GLN A N 1
ATOM 794 C CA . GLN A 1 165 ? 64.094 47.574 109.639 1.00 23.06 165 GLN A CA 1
ATOM 795 C C . GLN A 1 165 ? 63.337 47.002 108.451 1.00 24.10 165 GLN A C 1
ATOM 796 O O . GLN A 1 165 ? 62.713 47.826 107.720 1.00 25.29 165 GLN A O 1
ATOM 802 N N . SER A 1 166 ? 63.430 45.719 108.339 1.00 24.98 166 SER A N 1
ATOM 803 C CA . SER A 1 166 ? 62.669 45.089 107.176 1.00 26.62 166 SER A CA 1
ATOM 804 C C . SER A 1 166 ? 61.203 45.359 107.396 1.00 26.62 166 SER A C 1
ATOM 805 O O . SER A 1 166 ? 60.410 44.428 107.350 1.00 26.78 166 SER A O 1
ATOM 808 N N . GLY A 1 167 ? 60.711 46.545 107.687 1.00 26.99 167 GLY A N 1
ATOM 809 C CA . GLY A 1 167 ? 59.343 46.886 107.960 1.00 27.57 167 GLY A CA 1
ATOM 810 C C . GLY A 1 167 ? 59.022 48.217 107.334 1.00 28.94 167 GLY A C 1
ATOM 811 O O . GLY A 1 167 ? 57.851 48.517 107.144 1.00 28.72 167 GLY A O 1
ATOM 812 N N . LEU A 1 168 ? 60.092 48.957 107.068 1.00 30.94 168 LEU A N 1
ATOM 813 C CA . LEU A 1 168 ? 59.881 50.295 106.377 1.00 33.52 168 LEU A CA 1
ATOM 814 C C . LEU A 1 168 ? 59.070 49.795 105.249 1.00 36.33 168 LEU A C 1
ATOM 815 O O . LEU A 1 168 ? 59.806 48.729 104.918 1.00 37.48 168 LEU A O 1
ATOM 820 N N . CYS A 1 169 ? 58.066 50.076 104.612 1.00 40.03 169 CYS A N 1
ATOM 821 C CA . CYS A 1 169 ? 57.688 49.117 103.457 1.00 43.58 169 CYS A CA 1
ATOM 822 C C . CYS A 1 169 ? 56.202 49.154 103.703 1.00 43.85 169 CYS A C 1
ATOM 823 O O . CYS A 1 169 ? 55.446 49.341 102.798 1.00 44.80 169 CYS A O 1
ATOM 826 N N . PHE A 1 170 ? 56.016 48.995 105.004 1.00 44.12 170 PHE A N 1
ATOM 827 C CA . PHE A 1 170 ? 54.561 49.051 105.442 1.00 44.83 170 PHE A CA 1
ATOM 828 C C . PHE A 1 170 ? 54.403 50.550 105.660 1.00 45.37 170 PHE A C 1
ATOM 829 O O . PHE A 1 170 ? 53.377 51.124 105.301 1.00 45.80 170 PHE A O 1
ATOM 837 N N . VAL A 1 171 ? 55.455 51.179 106.154 1.00 45.86 171 VAL A N 1
ATOM 838 C CA . VAL A 1 171 ? 55.482 52.613 106.370 1.00 46.04 171 VAL A CA 1
ATOM 839 C C . VAL A 1 171 ? 55.548 53.257 104.983 1.00 47.28 171 VAL A C 1
ATOM 840 O O . VAL A 1 171 ? 54.700 53.922 104.428 1.00 47.45 171 VAL A O 1
ATOM 844 N N . ASN A 1 172 ? 56.694 52.966 104.440 1.00 49.22 172 ASN A N 1
ATOM 845 C CA . ASN A 1 172 ? 57.251 53.309 103.168 1.00 51.22 172 ASN A CA 1
ATOM 846 C C . ASN A 1 172 ? 56.285 53.246 102.004 1.00 52.98 172 ASN A C 1
ATOM 847 O O . ASN A 1 172 ? 56.237 54.099 101.140 1.00 53.54 172 ASN A O 1
ATOM 852 N N . ASN A 1 173 ? 55.577 52.154 101.991 1.00 55.59 173 ASN A N 1
ATOM 853 C CA . ASN A 1 173 ? 54.597 51.781 100.996 1.00 58.03 173 ASN A CA 1
ATOM 854 C C . ASN A 1 173 ? 55.353 51.300 99.742 1.00 59.06 173 ASN A C 1
ATOM 855 O O . ASN A 1 173 ? 55.067 51.732 98.640 1.00 60.01 173 ASN A O 1
ATOM 860 N N . THR A 1 174 ? 56.267 50.463 100.047 1.00 59.74 174 THR A N 1
ATOM 861 C CA . THR A 1 174 ? 57.153 49.848 99.037 1.00 60.47 174 THR A CA 1
ATOM 862 C C . THR A 1 174 ? 56.705 48.428 98.953 1.00 61.70 174 THR A C 1
ATOM 863 O O . THR A 1 174 ? 56.124 47.890 99.926 1.00 61.65 174 THR A O 1
ATOM 867 N N . LYS A 1 175 ? 56.881 47.833 97.778 1.00 63.39 175 LYS A N 1
ATOM 868 C CA . LYS A 1 175 ? 56.519 46.414 97.638 1.00 64.83 175 LYS A CA 1
ATOM 869 C C . LYS A 1 175 ? 57.914 45.777 97.959 1.00 64.58 175 LYS A C 1
ATOM 870 O O . LYS A 1 175 ? 58.898 46.121 97.274 1.00 64.88 175 LYS A O 1
ATOM 876 N N . CYS A 1 176 ? 57.844 44.979 99.012 1.00 63.89 176 CYS A N 1
ATOM 877 C CA . CYS A 1 176 ? 59.168 44.373 99.411 1.00 63.06 176 CYS A CA 1
ATOM 878 C C . CYS A 1 176 ? 58.857 42.942 99.876 1.00 64.05 176 CYS A C 1
ATOM 879 O O . CYS A 1 176 ? 58.184 42.694 100.871 1.00 64.31 176 CYS A O 1
ATOM 882 N N . PRO A 1 177 ? 59.381 42.041 99.056 1.00 65.22 177 PRO A N 1
ATOM 883 C CA . PRO A 1 177 ? 59.304 40.609 99.204 1.00 65.97 177 PRO A CA 1
ATOM 884 C C . PRO A 1 177 ? 59.979 40.031 100.417 1.00 66.49 177 PRO A C 1
ATOM 885 O O . PRO A 1 177 ? 60.605 38.947 100.288 1.00 66.92 177 PRO A O 1
ATOM 889 N N . ASP A 1 178 ? 59.916 40.755 101.502 1.00 66.86 178 ASP A N 1
ATOM 890 C CA . ASP A 1 178 ? 60.621 40.273 102.782 1.00 66.67 178 ASP A CA 1
ATOM 891 C C . ASP A 1 178 ? 59.959 41.134 103.879 1.00 65.81 178 ASP A C 1
ATOM 892 O O . ASP A 1 178 ? 59.831 42.336 104.057 1.00 65.45 178 ASP A O 1
ATOM 897 N N . THR A 1 179 ? 59.318 40.390 104.700 1.00 65.04 179 THR A N 1
ATOM 898 C CA . THR A 1 179 ? 58.489 40.322 105.837 1.00 64.27 179 THR A CA 1
ATOM 899 C C . THR A 1 179 ? 59.112 39.172 106.661 1.00 62.71 179 THR A C 1
ATOM 900 O O . THR A 1 179 ? 58.734 38.577 107.657 1.00 62.69 179 THR A O 1
ATOM 904 N N . SER A 1 180 ? 60.232 38.907 105.962 1.00 60.35 180 SER A N 1
ATOM 905 C CA . SER A 1 180 ? 61.204 37.903 106.327 1.00 57.99 180 SER A CA 1
ATOM 906 C C . SER A 1 180 ? 61.021 37.786 107.836 1.00 55.31 180 SER A C 1
ATOM 907 O O . SER A 1 180 ? 60.743 36.762 108.411 1.00 55.48 180 SER A O 1
ATOM 910 N N . ARG A 1 181 ? 61.139 38.936 108.422 1.00 51.82 181 ARG A N 1
ATOM 911 C CA . ARG A 1 181 ? 61.069 39.361 109.771 1.00 48.35 181 ARG A CA 1
ATOM 912 C C . ARG A 1 181 ? 60.668 40.840 109.689 1.00 45.08 181 ARG A C 1
ATOM 913 O O . ARG A 1 181 ? 61.160 41.510 108.784 1.00 45.59 181 ARG A O 1
ATOM 921 N N . ALA A 1 182 ? 59.892 41.279 110.567 1.00 40.99 182 ALA A N 1
ATOM 922 C CA . ALA A 1 182 ? 59.394 42.660 110.512 1.00 37.04 182 ALA A CA 1
ATOM 923 C C . ALA A 1 182 ? 58.466 42.626 111.688 1.00 34.61 182 ALA A C 1
ATOM 924 O O . ALA A 1 182 ? 57.575 41.739 111.568 1.00 34.07 182 ALA A O 1
ATOM 926 N N . ILE A 1 183 ? 58.764 43.449 112.661 1.00 31.49 183 ILE A N 1
ATOM 927 C CA . ILE A 1 183 ? 57.819 43.316 113.817 1.00 28.58 183 ILE A CA 1
ATOM 928 C C . ILE A 1 183 ? 56.546 44.019 113.385 1.00 26.40 183 ILE A C 1
ATOM 929 O O . ILE A 1 183 ? 56.381 45.229 113.685 1.00 27.01 183 ILE A O 1
ATOM 934 N N . THR A 1 184 ? 55.717 43.230 112.685 1.00 22.98 184 THR A N 1
ATOM 935 C CA . THR A 1 184 ? 54.447 43.852 112.237 1.00 20.00 184 THR A CA 1
ATOM 936 C C . THR A 1 184 ? 53.237 43.045 112.566 1.00 17.86 184 THR A C 1
ATOM 937 O O . THR A 1 184 ? 53.280 41.802 112.559 1.00 17.90 184 THR A O 1
ATOM 941 N N . ILE A 1 185 ? 52.154 43.735 112.881 1.00 15.66 185 ILE A N 1
ATOM 942 C CA . ILE A 1 185 ? 50.920 42.998 113.237 1.00 14.33 185 ILE A CA 1
ATOM 943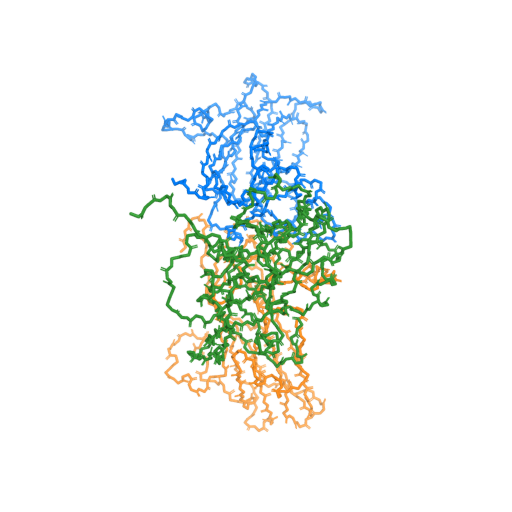 C C . ILE A 1 185 ? 49.788 43.690 112.555 1.00 15.35 185 ILE A C 1
ATOM 944 O O . ILE A 1 185 ? 49.679 44.903 112.881 1.00 16.49 185 ILE A O 1
ATOM 949 N N . ALA A 1 186 ? 49.059 43.017 111.714 1.00 15.31 186 ALA A N 1
ATOM 950 C CA . ALA A 1 186 ? 47.906 43.651 110.979 1.00 14.80 186 ALA A CA 1
ATOM 951 C C . ALA A 1 186 ? 46.620 43.188 111.602 1.00 15.14 186 ALA A C 1
ATOM 952 O O . ALA A 1 186 ? 46.698 42.026 112.065 1.00 15.24 186 ALA A O 1
ATOM 954 N N . LEU A 1 187 ? 45.533 43.936 111.679 1.00 15.56 187 LEU A N 1
ATOM 955 C CA . LEU A 1 187 ? 44.301 43.450 112.353 1.00 16.22 187 LEU A CA 1
ATOM 956 C C . LEU A 1 187 ? 43.546 42.503 111.458 1.00 18.71 187 LEU A C 1
ATOM 957 O O . LEU A 1 187 ? 43.719 42.590 110.233 1.00 19.83 187 LEU A O 1
ATOM 962 N N . ASP A 1 188 ? 42.793 41.610 112.024 1.00 21.68 188 ASP A N 1
ATOM 963 C CA . ASP A 1 188 ? 42.010 40.592 111.254 1.00 24.27 188 ASP A CA 1
ATOM 964 C C . ASP A 1 188 ? 40.690 41.281 110.961 1.00 26.42 188 ASP A C 1
ATOM 965 O O . ASP A 1 188 ? 39.641 40.855 111.470 1.00 27.26 188 ASP A O 1
ATOM 970 N N . THR A 1 189 ? 40.769 42.338 110.205 1.00 28.59 189 THR A N 1
ATOM 971 C CA . THR A 1 189 ? 39.627 43.197 109.891 1.00 30.90 189 THR A CA 1
ATOM 972 C C . THR A 1 189 ? 38.357 42.622 109.374 1.00 31.85 189 THR A C 1
ATOM 973 O O . THR A 1 189 ? 37.512 43.340 108.800 1.00 31.90 189 THR A O 1
ATOM 977 N N . ASN A 1 190 ? 38.074 41.386 109.544 1.00 34.05 190 ASN A N 1
ATOM 978 C CA . ASN A 1 190 ? 36.958 40.616 109.136 1.00 35.90 190 ASN A CA 1
ATOM 979 C C . ASN A 1 190 ? 35.978 40.077 110.159 1.00 35.78 190 ASN A C 1
ATOM 980 O O . ASN A 1 190 ? 34.857 39.759 109.872 1.00 35.85 190 ASN A O 1
ATOM 985 N N . GLU A 1 191 ? 36.663 39.864 111.273 1.00 35.49 191 GLU A N 1
ATOM 986 C CA . GLU A 1 191 ? 36.041 39.233 112.443 1.00 35.16 191 GLU A CA 1
ATOM 987 C C . GLU A 1 191 ? 35.752 40.254 113.504 1.00 34.62 191 GLU A C 1
ATOM 988 O O . GLU A 1 191 ? 35.833 39.925 114.699 1.00 35.05 191 GLU A O 1
ATOM 994 N N . VAL A 1 192 ? 35.419 41.455 113.066 1.00 34.03 192 VAL A N 1
ATOM 995 C CA . VAL A 1 192 ? 35.102 42.516 114.094 1.00 33.64 192 VAL A CA 1
ATOM 996 C C . VAL A 1 192 ? 33.661 42.312 114.490 1.00 33.17 192 VAL A C 1
ATOM 997 O O . VAL A 1 192 ? 32.868 41.861 113.644 1.00 33.33 192 VAL A O 1
ATOM 1001 N N . SER A 1 193 ? 33.321 42.578 115.704 1.00 33.16 193 SER A N 1
ATOM 1002 C CA . SER A 1 193 ? 31.980 42.387 116.189 1.00 34.52 193 SER A CA 1
ATOM 1003 C C . SER A 1 193 ? 30.890 43.139 115.465 1.00 34.32 193 SER A C 1
ATOM 1004 O O . SER A 1 193 ? 29.866 42.569 115.122 1.00 34.04 193 SER A O 1
ATOM 1007 N N . GLU A 1 194 ? 31.137 44.413 115.339 1.00 34.67 194 GLU A N 1
ATOM 1008 C CA . GLU A 1 194 ? 30.222 45.397 114.765 1.00 35.03 194 GLU A CA 1
ATOM 1009 C C . GLU A 1 194 ? 30.533 45.701 113.352 1.00 34.83 194 GLU A C 1
ATOM 1010 O O . GLU A 1 194 ? 31.678 45.668 112.916 1.00 34.90 194 GLU A O 1
ATOM 1016 N N . LYS A 1 195 ? 29.420 45.961 112.659 1.00 35.03 195 LYS A N 1
ATOM 1017 C CA . LYS A 1 195 ? 29.517 46.221 111.180 1.00 34.31 195 LYS A CA 1
ATOM 1018 C C . LYS A 1 195 ? 30.469 47.375 110.991 1.00 32.25 195 LYS A C 1
ATOM 1019 O O . LYS A 1 195 ? 31.454 47.320 110.262 1.00 31.62 195 LYS A O 1
ATOM 1025 N N . ARG A 1 196 ? 30.143 48.406 111.727 1.00 30.16 196 ARG A N 1
ATOM 1026 C CA . ARG A 1 196 ? 30.867 49.645 111.787 1.00 28.28 196 ARG A CA 1
ATOM 1027 C C . ARG A 1 196 ? 30.809 50.059 113.264 1.00 25.93 196 ARG A C 1
ATOM 1028 O O . ARG A 1 196 ? 30.020 49.495 114.009 1.00 25.34 196 ARG A O 1
ATOM 1036 N N . TYR A 1 197 ? 31.650 50.998 113.515 1.00 23.44 197 TYR A N 1
ATOM 1037 C CA . TYR A 1 197 ? 31.884 51.602 114.764 1.00 21.13 197 TYR A CA 1
ATOM 1038 C C . TYR A 1 197 ? 31.792 53.085 114.639 1.00 20.13 197 TYR A C 1
ATOM 1039 O O . TYR A 1 197 ? 32.158 53.541 113.556 1.00 20.59 197 TYR A O 1
ATOM 1048 N N . PRO A 1 198 ? 31.398 53.702 115.700 1.00 19.61 198 PRO A N 1
ATOM 1049 C CA . PRO A 1 198 ? 31.323 55.158 115.779 1.00 19.51 198 PRO A CA 1
ATOM 1050 C C . PRO A 1 198 ? 32.631 55.729 116.230 1.00 20.31 198 PRO A C 1
ATOM 1051 O O . PRO A 1 198 ? 33.517 55.021 116.807 1.00 20.73 198 PRO A O 1
ATOM 1055 N N . PHE A 1 199 ? 32.752 57.017 115.966 1.00 20.76 199 PHE A N 1
ATOM 1056 C CA . PHE A 1 199 ? 33.893 57.814 116.338 1.00 20.67 199 PHE A CA 1
ATOM 1057 C C . PHE A 1 199 ? 33.778 58.015 117.860 1.00 19.97 199 PHE A C 1
ATOM 1058 O O . PHE A 1 199 ? 32.783 58.673 118.215 1.00 20.66 199 PHE A O 1
ATOM 1066 N N . LYS A 1 200 ? 34.694 57.490 118.622 1.00 19.24 200 LYS A N 1
ATOM 1067 C CA . LYS A 1 200 ? 34.584 57.770 120.082 1.00 18.56 200 LYS A CA 1
ATOM 1068 C C . LYS A 1 200 ? 35.945 58.453 120.371 1.00 19.42 200 LYS A C 1
ATOM 1069 O O . LYS A 1 200 ? 36.990 58.102 119.839 1.00 19.48 200 LYS A O 1
ATOM 1075 N N . THR A 1 201 ? 35.779 59.440 121.191 1.00 20.38 201 THR A N 1
ATOM 1076 C CA . THR A 1 201 ? 36.798 60.297 121.731 1.00 20.54 201 THR A CA 1
ATOM 1077 C C . THR A 1 201 ? 37.223 59.765 123.096 1.00 20.43 201 THR A C 1
ATOM 1078 O O . THR A 1 201 ? 36.366 59.661 123.999 1.00 20.86 201 THR A O 1
ATOM 1082 N N . ALA A 1 202 ? 38.439 59.435 123.259 1.00 20.83 202 ALA A N 1
ATOM 1083 C CA . ALA A 1 202 ? 39.048 58.881 124.475 1.00 21.69 202 ALA A CA 1
ATOM 1084 C C . ALA A 1 202 ? 38.281 59.127 125.756 1.00 22.50 202 ALA A C 1
ATOM 1085 O O . ALA A 1 202 ? 37.702 58.259 126.427 1.00 22.70 202 ALA A O 1
ATOM 1087 N N . THR A 1 203 ? 38.324 60.414 126.102 1.00 23.33 203 THR A N 1
ATOM 1088 C CA . THR A 1 203 ? 37.659 60.791 127.375 1.00 24.45 203 THR A CA 1
ATOM 1089 C C . THR A 1 203 ? 36.292 60.170 127.430 1.00 23.61 203 THR A C 1
ATOM 1090 O O . THR A 1 203 ? 35.962 59.734 128.549 1.00 23.81 203 THR A O 1
ATOM 1094 N N . ASP A 1 204 ? 35.541 60.113 126.344 1.00 23.32 204 ASP A N 1
ATOM 1095 C CA . ASP A 1 204 ? 34.173 59.508 126.456 1.00 22.24 204 ASP A CA 1
ATOM 1096 C C . ASP A 1 204 ? 34.366 58.007 126.712 1.00 20.17 204 ASP A C 1
ATOM 1097 O O . ASP A 1 204 ? 33.982 57.414 127.739 1.00 18.35 204 ASP A O 1
ATOM 1102 N N . TYR A 1 205 ? 34.999 57.383 125.742 1.00 19.01 205 TYR A N 1
ATOM 1103 C CA . TYR A 1 205 ? 35.293 55.965 125.838 1.00 18.99 205 TYR A CA 1
ATOM 1104 C C . TYR A 1 205 ? 35.549 55.565 127.310 1.00 19.50 205 TYR A C 1
ATOM 1105 O O . TYR A 1 205 ? 34.942 54.710 127.931 1.00 19.70 205 TYR A O 1
ATOM 1114 N N . ALA A 1 206 ? 36.569 56.253 127.807 1.00 19.59 206 ALA A N 1
ATOM 1115 C CA . ALA A 1 206 ? 37.109 56.179 129.138 1.00 18.96 206 ALA A CA 1
ATOM 1116 C C . ALA A 1 206 ? 36.022 56.054 130.200 1.00 18.40 206 ALA A C 1
ATOM 1117 O O . ALA A 1 206 ? 35.909 55.137 131.023 1.00 17.43 206 ALA A O 1
ATOM 1119 N N . THR A 1 207 ? 35.213 57.125 130.075 1.00 17.92 207 THR A N 1
ATOM 1120 C CA . THR A 1 207 ? 34.087 57.331 130.946 1.00 18.23 207 THR A CA 1
ATOM 1121 C C . THR A 1 207 ? 33.092 56.165 131.000 1.00 18.42 207 THR A C 1
ATOM 1122 O O . THR A 1 207 ? 32.606 55.824 132.046 1.00 17.47 207 THR A O 1
ATOM 1126 N N . ALA A 1 208 ? 32.798 55.737 129.801 1.00 19.73 208 ALA A N 1
ATOM 1127 C CA . ALA A 1 208 ? 31.838 54.688 129.534 1.00 20.60 208 ALA A CA 1
ATOM 1128 C C . ALA A 1 208 ? 32.322 53.338 130.014 1.00 21.12 208 ALA A C 1
ATOM 1129 O O . ALA A 1 208 ? 31.624 52.526 130.660 1.00 21.71 208 ALA A O 1
ATOM 1131 N N . VAL A 1 209 ? 33.555 53.100 129.668 1.00 21.66 209 VAL A N 1
ATOM 1132 C CA . VAL A 1 209 ? 34.245 51.843 129.983 1.00 22.50 209 VAL A CA 1
ATOM 1133 C C . VAL A 1 209 ? 34.342 51.684 131.470 1.00 22.88 209 VAL A C 1
ATOM 1134 O O . VAL A 1 209 ? 34.643 50.643 132.079 1.00 23.02 209 VAL A O 1
ATOM 1138 N N . GLY A 1 210 ? 34.144 52.870 132.093 1.00 22.81 210 GLY A N 1
ATOM 1139 C CA . GLY A 1 210 ? 34.317 52.781 133.574 1.00 22.80 210 GLY A CA 1
ATOM 1140 C C . GLY A 1 210 ? 32.949 52.609 134.161 1.00 22.88 210 GLY A C 1
ATOM 1141 O O . GLY A 1 210 ? 32.854 52.716 135.419 1.00 23.82 210 GLY A O 1
ATOM 1142 N N . VAL A 1 211 ? 31.999 52.419 133.285 1.00 22.74 211 VAL A N 1
ATOM 1143 C CA . VAL A 1 211 ? 30.645 52.271 133.917 1.00 23.58 211 VAL A CA 1
ATOM 1144 C C . VAL A 1 211 ? 30.600 50.756 134.139 1.00 24.82 211 VAL A C 1
ATOM 1145 O O . VAL A 1 211 ? 30.277 50.198 135.170 1.00 25.59 211 VAL A O 1
ATOM 1149 N N . ASN A 1 212 ? 30.983 50.189 132.999 1.00 25.05 212 ASN A N 1
ATOM 1150 C CA . ASN A 1 212 ? 31.090 48.729 132.876 1.00 24.65 212 ASN A CA 1
ATOM 1151 C C . ASN A 1 212 ? 32.038 48.614 131.652 1.00 24.45 212 ASN A C 1
ATOM 1152 O O . ASN A 1 212 ? 31.923 49.262 130.639 1.00 24.00 212 ASN A O 1
ATOM 1157 N N . ALA A 1 213 ? 32.993 47.768 131.982 1.00 25.07 213 ALA A N 1
ATOM 1158 C CA . ALA A 1 213 ? 34.082 47.511 131.026 1.00 25.22 213 ALA A CA 1
ATOM 1159 C C . ALA A 1 213 ? 33.529 46.600 129.971 1.00 24.59 213 ALA A C 1
ATOM 1160 O O . ALA A 1 213 ? 34.314 45.648 129.791 1.00 25.57 213 ALA A O 1
ATOM 1162 N N . ASN A 1 214 ? 32.377 46.847 129.484 1.00 23.41 214 ASN A N 1
ATOM 1163 C CA . ASN A 1 214 ? 31.834 45.875 128.498 1.00 22.10 214 ASN A CA 1
ATOM 1164 C C . ASN A 1 214 ? 31.138 46.751 127.497 1.00 21.73 214 ASN A C 1
ATOM 1165 O O . ASN A 1 214 ? 30.666 46.198 126.525 1.00 22.66 214 ASN A O 1
ATOM 1170 N N . ILE A 1 215 ? 31.075 48.012 127.882 1.00 20.41 215 ILE A N 1
ATOM 1171 C CA . ILE A 1 215 ? 30.390 48.908 126.933 1.00 19.28 215 ILE A CA 1
ATOM 1172 C C . ILE A 1 215 ? 31.423 49.116 125.843 1.00 20.12 215 ILE A C 1
ATOM 1173 O O . ILE A 1 215 ? 31.103 49.078 124.672 1.00 20.40 215 ILE A O 1
ATOM 1178 N N . GLY A 1 216 ? 32.664 49.299 126.206 1.00 21.36 216 GLY A N 1
ATOM 1179 C CA . GLY A 1 216 ? 33.737 49.568 125.203 1.00 22.82 216 GLY A CA 1
ATOM 1180 C C . GLY A 1 216 ? 33.641 48.625 124.014 1.00 23.44 216 GLY A C 1
ATOM 1181 O O . GLY A 1 216 ? 33.993 48.946 122.862 1.00 23.22 216 GLY A O 1
ATOM 1182 N N . ASN A 1 217 ? 33.154 47.429 124.319 1.00 23.84 217 ASN A N 1
ATOM 1183 C CA . ASN A 1 217 ? 32.995 46.389 123.298 1.00 24.10 217 ASN A CA 1
ATOM 1184 C C . ASN A 1 217 ? 32.109 46.789 122.129 1.00 24.01 217 ASN A C 1
ATOM 1185 O O . ASN A 1 217 ? 32.120 46.118 121.090 1.00 24.53 217 ASN A O 1
ATOM 1190 N N . ILE A 1 218 ? 31.297 47.785 122.213 1.00 23.22 218 ILE A N 1
ATOM 1191 C CA . ILE A 1 218 ? 30.410 48.385 121.362 1.00 22.23 218 ILE A CA 1
ATOM 1192 C C . ILE A 1 218 ? 31.136 49.491 120.552 1.00 22.23 218 ILE A C 1
ATOM 1193 O O . ILE A 1 218 ? 30.744 49.762 119.430 1.00 23.35 218 ILE A O 1
ATOM 1198 N N . LEU A 1 219 ? 32.031 50.082 121.319 1.00 21.29 219 LEU A N 1
ATOM 1199 C CA . LEU A 1 219 ? 32.799 51.226 120.799 1.00 20.29 219 LEU A CA 1
ATOM 1200 C C . LEU A 1 219 ? 34.094 50.907 120.116 1.00 19.48 219 LEU A C 1
ATOM 1201 O O . LEU A 1 219 ? 34.539 51.816 119.360 1.00 19.39 219 LEU A O 1
ATOM 1206 N N . VAL A 1 220 ? 34.769 49.782 120.245 1.00 18.79 220 VAL A N 1
ATOM 1207 C CA . VAL A 1 220 ? 36.045 49.522 119.562 1.00 17.63 220 VAL A CA 1
ATOM 1208 C C . VAL A 1 220 ? 36.235 48.076 119.107 1.00 17.45 220 VAL A C 1
ATOM 1209 O O . VAL A 1 220 ? 35.962 47.113 119.784 1.00 17.56 220 VAL A O 1
ATOM 1213 N N . PRO A 1 221 ? 36.781 47.998 117.927 1.00 17.64 221 PRO A N 1
ATOM 1214 C CA . PRO A 1 221 ? 36.978 46.675 117.344 1.00 17.84 221 PRO A CA 1
ATOM 1215 C C . PRO A 1 221 ? 38.072 45.949 118.022 1.00 18.06 221 PRO A C 1
ATOM 1216 O O . PRO A 1 221 ? 37.891 44.702 117.922 1.00 18.28 221 PRO A O 1
ATOM 1220 N N . ALA A 1 222 ? 39.065 46.555 118.638 1.00 18.76 222 ALA A N 1
ATOM 1221 C CA . ALA A 1 222 ? 40.113 45.658 119.256 1.00 20.46 222 ALA A CA 1
ATOM 1222 C C . ALA A 1 222 ? 41.177 46.397 120.019 1.00 20.68 222 ALA A C 1
ATOM 1223 O O . ALA A 1 222 ? 41.201 47.646 119.893 1.00 21.97 222 ALA A O 1
ATOM 1225 N N . ARG A 1 223 ? 42.055 45.710 120.751 1.00 19.91 223 ARG A N 1
ATOM 1226 C CA . ARG A 1 223 ? 43.078 46.464 121.501 1.00 19.38 223 ARG A CA 1
ATOM 1227 C C . ARG A 1 223 ? 44.412 45.793 121.332 1.00 17.86 223 ARG A C 1
ATOM 1228 O O . ARG A 1 223 ? 44.458 44.579 121.499 1.00 17.35 223 ARG A O 1
ATOM 1236 N N . LEU A 1 224 ? 45.425 46.628 121.051 1.00 16.44 224 LEU A N 1
ATOM 1237 C CA . LEU A 1 224 ? 46.773 46.103 120.854 1.00 14.74 224 LEU A CA 1
ATOM 1238 C C . LEU A 1 224 ? 47.454 45.921 122.188 1.00 14.24 224 LEU A C 1
ATOM 1239 O O . LEU A 1 224 ? 47.260 46.888 122.971 1.00 15.14 224 LEU A O 1
ATOM 1244 N N . VAL A 1 225 ? 48.136 44.865 122.395 1.00 13.14 225 VAL A N 1
ATOM 1245 C CA . VAL A 1 225 ? 48.846 44.713 123.692 1.00 13.00 225 VAL A CA 1
ATOM 1246 C C . VAL A 1 225 ? 50.316 44.812 123.377 1.00 14.69 225 VAL A C 1
ATOM 1247 O O . VAL A 1 225 ? 50.761 44.062 122.411 1.00 15.16 225 VAL A O 1
ATOM 1251 N N . THR A 1 226 ? 51.086 45.597 124.095 1.00 16.42 226 THR A N 1
ATOM 1252 C CA . THR A 1 226 ? 52.550 45.581 123.690 1.00 18.62 226 THR A CA 1
ATOM 1253 C C . THR A 1 226 ? 53.303 45.351 124.988 1.00 20.08 226 THR A C 1
ATOM 1254 O O . THR A 1 226 ? 52.941 46.014 125.979 1.00 20.13 226 THR A O 1
ATOM 1258 N N . ALA A 1 227 ? 54.257 44.433 124.953 1.00 21.66 227 ALA A N 1
ATOM 1259 C CA . ALA A 1 227 ? 55.041 44.198 126.203 1.00 23.15 227 ALA A CA 1
ATOM 1260 C C . ALA A 1 227 ? 56.510 44.487 125.863 1.00 24.15 227 ALA A C 1
ATOM 1261 O O . ALA A 1 227 ? 56.937 44.019 124.833 1.00 23.78 227 ALA A O 1
ATOM 1263 N N . MET A 1 228 ? 57.180 45.241 126.693 1.00 26.33 228 MET A N 1
ATOM 1264 C CA . MET A 1 228 ? 58.594 45.622 126.612 1.00 27.58 228 MET A CA 1
ATOM 1265 C C . MET A 1 228 ? 59.245 44.912 127.849 1.00 28.29 228 MET A C 1
ATOM 1266 O O . MET A 1 228 ? 59.019 45.154 129.052 1.00 28.21 228 MET A O 1
ATOM 1271 N N . GLU A 1 229 ? 60.012 43.977 127.404 1.00 28.61 229 GLU A N 1
ATOM 1272 C CA . GLU A 1 229 ? 60.764 43.056 128.342 1.00 29.31 229 GLU A CA 1
ATOM 1273 C C . GLU A 1 229 ? 62.127 43.132 127.773 1.00 30.46 229 GLU A C 1
ATOM 1274 O O . GLU A 1 229 ? 62.037 43.395 126.497 1.00 31.05 229 GLU A O 1
ATOM 1280 N N . GLY A 1 230 ? 63.209 43.040 128.464 1.00 31.50 230 GLY A N 1
ATOM 1281 C CA . GLY A 1 230 ? 64.551 43.243 127.654 1.00 33.67 230 GLY A CA 1
ATOM 1282 C C . GLY A 1 230 ? 65.539 43.333 128.826 1.00 35.08 230 GLY A C 1
ATOM 1283 O O . GLY A 1 230 ? 66.015 42.305 129.243 1.00 35.43 230 GLY A O 1
ATOM 1284 N N . GLY A 1 231 ? 65.705 44.552 129.302 1.00 36.44 231 GLY A N 1
ATOM 1285 C CA . GLY A 1 231 ? 66.425 44.869 130.455 1.00 38.54 231 GLY A CA 1
ATOM 1286 C C . GLY A 1 231 ? 67.863 44.886 130.511 1.00 40.42 231 GLY A C 1
ATOM 1287 O O . GLY A 1 231 ? 68.517 43.821 130.468 1.00 41.61 231 GLY A O 1
ATOM 1288 N N . SER A 1 232 ? 68.367 46.116 130.609 1.00 41.67 232 SER A N 1
ATOM 1289 C CA . SER A 1 232 ? 69.857 46.149 130.761 1.00 42.43 232 SER A CA 1
ATOM 1290 C C . SER A 1 232 ? 69.923 46.861 132.121 1.00 43.28 232 SER A C 1
ATOM 1291 O O . SER A 1 232 ? 70.466 46.371 133.075 1.00 43.04 232 SER A O 1
ATOM 1294 N N . SER A 1 233 ? 69.228 47.972 132.050 1.00 44.84 233 SER A N 1
ATOM 1295 C CA . SER A 1 233 ? 69.057 48.927 133.107 1.00 46.81 233 SER A CA 1
ATOM 1296 C C . SER A 1 233 ? 67.623 49.037 133.593 1.00 47.53 233 SER A C 1
ATOM 1297 O O . SER A 1 233 ? 66.741 48.831 132.739 1.00 48.79 233 SER A O 1
ATOM 1300 N N . LYS A 1 234 ? 67.485 49.388 134.836 1.00 47.56 234 LYS A N 1
ATOM 1301 C CA . LYS A 1 234 ? 66.111 49.541 135.390 1.00 47.97 234 LYS A CA 1
ATOM 1302 C C . LYS A 1 234 ? 65.703 50.976 135.097 1.00 47.23 234 LYS A C 1
ATOM 1303 O O . LYS A 1 234 ? 64.740 51.551 135.623 1.00 47.25 234 LYS A O 1
ATOM 1309 N N . THR A 1 235 ? 66.459 51.566 134.182 1.00 46.32 235 THR A N 1
ATOM 1310 C CA . THR A 1 235 ? 66.187 52.940 133.708 1.00 45.75 235 THR A CA 1
ATOM 1311 C C . THR A 1 235 ? 65.483 52.706 132.367 1.00 44.93 235 THR A C 1
ATOM 1312 O O . THR A 1 235 ? 65.682 51.570 131.845 1.00 44.77 235 THR A O 1
ATOM 1316 N N . ALA A 1 236 ? 64.806 53.695 131.867 1.00 43.30 236 ALA A N 1
ATOM 1317 C CA . ALA A 1 236 ? 64.082 53.486 130.591 1.00 41.68 236 ALA A CA 1
ATOM 1318 C C . ALA A 1 236 ? 64.863 53.779 129.351 1.00 40.39 236 ALA A C 1
ATOM 1319 O O . ALA A 1 236 ? 65.328 54.930 129.170 1.00 41.12 236 ALA A O 1
ATOM 1321 N N . VAL A 1 237 ? 64.998 52.811 128.435 1.00 38.17 237 VAL A N 1
ATOM 1322 C CA . VAL A 1 237 ? 65.740 53.054 127.182 1.00 35.79 237 VAL A CA 1
ATOM 1323 C C . VAL A 1 237 ? 64.853 53.083 125.932 1.00 34.47 237 VAL A C 1
ATOM 1324 O O . VAL A 1 237 ? 64.108 52.174 125.551 1.00 33.94 237 VAL A O 1
ATOM 1328 N N . ASN A 1 238 ? 64.987 54.199 125.275 1.00 33.38 238 ASN A N 1
ATOM 1329 C CA . ASN A 1 238 ? 64.274 54.518 124.019 1.00 32.59 238 ASN A CA 1
ATOM 1330 C C . ASN A 1 238 ? 64.812 53.522 123.024 1.00 31.78 238 ASN A C 1
ATOM 1331 O O . ASN A 1 238 ? 66.062 53.485 122.831 1.00 32.36 238 ASN A O 1
ATOM 1336 N N . THR A 1 239 ? 63.933 52.724 122.431 1.00 29.45 239 THR A N 1
ATOM 1337 C CA . THR A 1 239 ? 64.412 51.691 121.515 1.00 27.14 239 THR A CA 1
ATOM 1338 C C . THR A 1 239 ? 63.922 51.772 120.120 1.00 26.06 239 THR A C 1
ATOM 1339 O O . THR A 1 239 ? 64.554 51.255 119.182 1.00 25.72 239 THR A O 1
ATOM 1343 N N . GLY A 1 240 ? 62.827 52.422 119.928 1.00 25.64 240 GLY A N 1
ATOM 1344 C CA . GLY A 1 240 ? 62.238 52.562 118.592 1.00 26.40 240 GLY A CA 1
ATOM 1345 C C . GLY A 1 240 ? 60.789 53.026 118.686 1.00 26.23 240 GLY A C 1
ATOM 1346 O O . GLY A 1 240 ? 60.366 53.509 119.758 1.00 27.00 240 GLY A O 1
ATOM 1347 N N . ARG A 1 241 ? 60.100 52.883 117.561 1.00 25.43 241 ARG A N 1
ATOM 1348 C CA . ARG A 1 241 ? 58.722 53.358 117.552 1.00 25.34 241 ARG A CA 1
ATOM 1349 C C . ARG A 1 241 ? 57.759 52.474 116.814 1.00 24.52 241 ARG A C 1
ATOM 1350 O O . ARG A 1 241 ? 58.174 51.679 115.959 1.00 25.06 241 ARG A O 1
ATOM 1358 N N . LEU A 1 242 ? 56.513 52.670 117.178 1.00 23.26 242 LEU A N 1
ATOM 1359 C CA . LEU A 1 242 ? 55.475 51.902 116.557 1.00 23.51 242 LEU A CA 1
ATOM 1360 C C . LEU A 1 242 ? 54.759 52.746 115.521 1.00 24.31 242 LEU A C 1
ATOM 1361 O O . LEU A 1 242 ? 54.369 53.854 115.950 1.00 25.56 242 LEU A O 1
ATOM 1366 N N . TYR A 1 243 ? 54.600 52.212 114.321 1.00 24.25 243 TYR A N 1
ATOM 1367 C CA . TYR A 1 243 ? 53.881 52.994 113.288 1.00 23.59 243 TYR A CA 1
ATOM 1368 C C . TYR A 1 243 ? 52.619 52.315 112.773 1.00 23.37 243 TYR A C 1
ATOM 1369 O O . TYR A 1 243 ? 52.653 51.079 112.441 1.00 24.35 243 TYR A O 1
ATOM 1378 N N . ALA A 1 244 ? 51.566 53.106 112.663 1.00 22.09 244 ALA A N 1
ATOM 1379 C CA . ALA A 1 244 ? 50.306 52.553 112.131 1.00 21.69 244 ALA A CA 1
ATOM 1380 C C . ALA A 1 244 ? 50.114 52.951 110.649 1.00 20.72 244 ALA A C 1
ATOM 1381 O O . ALA A 1 244 ? 50.388 54.046 110.179 1.00 20.68 244 ALA A O 1
ATOM 1383 N N . SER A 1 245 ? 49.603 51.943 109.964 1.00 19.97 245 SER A N 1
ATOM 1384 C CA . SER A 1 245 ? 49.295 51.937 108.533 1.00 18.89 245 SER A CA 1
ATOM 1385 C C . SER A 1 245 ? 47.917 51.388 108.308 1.00 17.56 245 SER A C 1
ATOM 1386 O O . SER A 1 245 ? 47.668 50.183 108.423 1.00 17.33 245 SER A O 1
ATOM 1389 N N . TYR A 1 246 ? 47.074 52.355 107.998 1.00 16.57 246 TYR A N 1
ATOM 1390 C CA . TYR A 1 246 ? 45.657 52.043 107.838 1.00 15.69 246 TYR A CA 1
ATOM 1391 C C . TYR A 1 246 ? 45.015 52.527 106.572 1.00 14.89 246 TYR A C 1
ATOM 1392 O O . TYR A 1 246 ? 45.521 53.400 105.889 1.00 14.36 246 TYR A O 1
ATOM 1401 N N . THR A 1 247 ? 43.857 51.901 106.357 1.00 14.56 247 THR A N 1
ATOM 1402 C CA . THR A 1 247 ? 42.995 52.253 105.241 1.00 14.77 247 THR A CA 1
ATOM 1403 C C . THR A 1 247 ? 41.587 52.168 105.883 1.00 15.18 247 THR A C 1
ATOM 1404 O O . THR A 1 247 ? 41.099 51.102 106.145 1.00 14.55 247 THR A O 1
ATOM 1408 N N . ILE A 1 248 ? 41.136 53.407 106.072 1.00 16.38 248 ILE A N 1
ATOM 1409 C CA . ILE A 1 248 ? 39.850 53.580 106.733 1.00 17.52 248 ILE A CA 1
ATOM 1410 C C . ILE A 1 248 ? 38.816 54.150 105.786 1.00 18.69 248 ILE A C 1
ATOM 1411 O O . ILE A 1 248 ? 39.130 54.964 104.911 1.00 19.74 248 ILE A O 1
ATOM 1416 N N . ARG A 1 249 ? 37.628 53.722 106.059 1.00 19.77 249 ARG A N 1
ATOM 1417 C CA . ARG A 1 249 ? 36.416 54.095 105.353 1.00 20.25 249 ARG A CA 1
ATOM 1418 C C . ARG A 1 249 ? 35.481 54.900 106.250 1.00 19.56 249 ARG A C 1
ATOM 1419 O O . ARG A 1 249 ? 34.718 54.292 107.039 1.00 19.66 249 ARG A O 1
ATOM 1427 N N . LEU A 1 250 ? 35.558 56.187 106.147 1.00 18.33 250 LEU A N 1
ATOM 1428 C CA . LEU A 1 250 ? 34.865 57.272 106.769 1.00 16.70 250 LEU A CA 1
ATOM 1429 C C . LEU A 1 250 ? 33.449 57.407 106.224 1.00 16.52 250 LEU A C 1
ATOM 1430 O O . LEU A 1 250 ? 33.194 57.274 105.030 1.00 15.25 250 LEU A O 1
ATOM 1435 N N . ILE A 1 251 ? 32.551 57.710 107.203 1.00 17.63 251 ILE A N 1
ATOM 1436 C CA . ILE A 1 251 ? 31.153 57.773 106.683 1.00 17.99 251 ILE A CA 1
ATOM 1437 C C . ILE A 1 251 ? 30.097 58.670 107.121 1.00 17.77 251 ILE A C 1
ATOM 1438 O O . ILE A 1 251 ? 29.208 58.671 106.148 1.00 18.69 251 ILE A O 1
ATOM 1443 N N . GLU A 1 252 ? 29.892 59.350 108.174 1.00 17.19 252 GLU A N 1
ATOM 1444 C CA . GLU A 1 252 ? 28.547 60.209 108.096 1.00 16.42 252 GLU A CA 1
ATOM 1445 C C . GLU A 1 252 ? 29.109 61.462 108.708 1.00 15.71 252 GLU A C 1
ATOM 1446 O O . GLU A 1 252 ? 29.359 61.624 109.923 1.00 15.80 252 GLU A O 1
ATOM 1452 N N . PRO A 1 253 ? 29.456 62.321 107.766 1.00 14.44 253 PRO A N 1
ATOM 1453 C CA . PRO A 1 253 ? 30.116 63.587 108.135 1.00 14.93 253 PRO A CA 1
ATOM 1454 C C . PRO A 1 253 ? 29.360 64.306 109.235 1.00 15.48 253 PRO A C 1
ATOM 1455 O O . PRO A 1 253 ? 28.118 64.403 109.217 1.00 15.54 253 PRO A O 1
ATOM 1459 N N . ILE A 1 254 ? 30.224 64.790 110.169 1.00 15.58 254 ILE A N 1
ATOM 1460 C CA . ILE A 1 254 ? 29.642 65.568 111.292 1.00 15.26 254 ILE A CA 1
ATOM 1461 C C . ILE A 1 254 ? 30.544 66.770 111.545 1.00 15.18 254 ILE A C 1
ATOM 1462 O O . ILE A 1 254 ? 31.703 66.657 111.176 1.00 14.73 254 ILE A O 1
ATOM 1467 N N . ALA A 1 255 ? 29.995 67.820 112.124 1.00 16.15 255 ALA A N 1
ATOM 1468 C CA . ALA A 1 255 ? 30.903 69.000 112.416 1.00 17.59 255 ALA A CA 1
ATOM 1469 C C . ALA A 1 255 ? 31.895 68.373 113.405 1.00 18.56 255 ALA A C 1
ATOM 1470 O O . ALA A 1 255 ? 31.445 67.610 114.283 1.00 18.63 255 ALA A O 1
ATOM 1472 N N . ALA A 1 256 ? 33.173 68.677 113.212 1.00 19.64 256 ALA A N 1
ATOM 1473 C CA . ALA A 1 256 ? 34.186 68.028 114.076 1.00 19.94 256 ALA A CA 1
ATOM 1474 C C . ALA A 1 256 ? 33.901 68.199 115.559 1.00 19.25 256 ALA A C 1
ATOM 1475 O O . ALA A 1 256 ? 33.901 67.289 116.370 1.00 19.43 256 ALA A O 1
ATOM 1477 N N . ALA A 1 257 ? 33.721 69.446 115.841 1.00 18.78 257 ALA A N 1
ATOM 1478 C CA . ALA A 1 257 ? 33.466 69.934 117.167 1.00 19.06 257 ALA A CA 1
ATOM 1479 C C . ALA A 1 257 ? 32.391 69.223 117.918 1.00 18.77 257 ALA A C 1
ATOM 1480 O O . ALA A 1 257 ? 32.332 69.450 119.125 1.00 19.69 257 ALA A O 1
ATOM 1482 N N . LEU A 1 258 ? 31.541 68.495 117.304 1.00 18.21 258 LEU A N 1
ATOM 1483 C CA . LEU A 1 258 ? 30.418 67.851 117.938 1.00 18.23 258 LEU A CA 1
ATOM 1484 C C . LEU A 1 258 ? 30.432 66.381 118.222 1.00 18.08 258 LEU A C 1
ATOM 1485 O O . LEU A 1 258 ? 29.412 65.805 118.693 1.00 17.27 258 LEU A O 1
ATOM 1490 N N . ASN A 1 259 ? 31.559 65.772 117.866 1.00 17.74 259 ASN A N 1
ATOM 1491 C CA . ASN A 1 259 ? 31.793 64.367 117.951 1.00 17.49 259 ASN A CA 1
ATOM 1492 C C . ASN A 1 259 ? 32.371 63.842 119.236 1.00 17.65 259 ASN A C 1
ATOM 1493 O O . ASN A 1 259 ? 33.597 64.020 119.382 1.00 17.42 259 ASN A O 1
ATOM 1498 N N . LEU A 1 260 ? 31.579 63.215 120.092 1.00 18.24 260 LEU A N 1
ATOM 1499 C CA . LEU A 1 260 ? 32.240 62.638 121.291 1.00 18.60 260 LEU A CA 1
ATOM 1500 C C . LEU A 1 260 ? 32.455 61.122 120.954 1.00 18.92 260 LEU A C 1
ATOM 1501 O O . LEU A 1 260 ? 32.069 60.676 119.865 1.00 18.09 260 LEU A O 1
ATOM 1507 N N . SER B 1 62 ? 38.421 23.986 108.930 1.00 62.02 62 SER B N 1
ATOM 1508 C CA . SER B 1 62 ? 39.118 25.007 109.721 1.00 62.15 62 SER B CA 1
ATOM 1509 C C . SER B 1 62 ? 40.345 25.581 108.975 1.00 62.77 62 SER B C 1
ATOM 1510 O O . SER B 1 62 ? 41.105 24.866 108.293 1.00 63.42 62 SER B O 1
ATOM 1513 N N . SER B 1 63 ? 40.539 26.881 109.168 1.00 62.72 63 SER B N 1
ATOM 1514 C CA . SER B 1 63 ? 41.678 27.673 108.602 1.00 61.72 63 SER B CA 1
ATOM 1515 C C . SER B 1 63 ? 42.809 27.660 109.641 1.00 60.82 63 SER B C 1
ATOM 1516 O O . SER B 1 63 ? 42.773 26.871 110.638 1.00 60.92 63 SER B O 1
ATOM 1519 N N . MET B 1 64 ? 43.824 28.471 109.451 1.00 59.61 64 MET B N 1
ATOM 1520 C CA . MET B 1 64 ? 44.958 28.530 110.405 1.00 58.59 64 MET B CA 1
ATOM 1521 C C . MET B 1 64 ? 44.775 29.691 111.374 1.00 56.08 64 MET B C 1
ATOM 1522 O O . MET B 1 64 ? 45.649 30.095 112.160 1.00 56.25 64 MET B O 1
ATOM 1527 N N . ASP B 1 65 ? 43.595 30.250 111.302 1.00 52.76 65 ASP B N 1
ATOM 1528 C CA . ASP B 1 65 ? 43.123 31.394 112.026 1.00 49.51 65 ASP B CA 1
ATOM 1529 C C . ASP B 1 65 ? 41.833 31.056 112.772 1.00 46.02 65 ASP B C 1
ATOM 1530 O O . ASP B 1 65 ? 41.637 31.506 113.897 1.00 45.97 65 ASP B O 1
ATOM 1535 N N . VAL B 1 66 ? 41.044 30.288 112.062 1.00 41.25 66 VAL B N 1
ATOM 1536 C CA . VAL B 1 66 ? 39.741 29.849 112.520 1.00 37.19 66 VAL B CA 1
ATOM 1537 C C . VAL B 1 66 ? 39.676 28.405 112.889 1.00 34.32 66 VAL B C 1
ATOM 1538 O O . VAL B 1 66 ? 40.465 27.665 112.318 1.00 34.91 66 VAL B O 1
ATOM 1542 N N . THR B 1 67 ? 38.792 28.039 113.771 1.00 30.74 67 THR B N 1
ATOM 1543 C CA . THR B 1 67 ? 38.675 26.625 114.140 1.00 27.08 67 THR B CA 1
ATOM 1544 C C . THR B 1 67 ? 37.244 26.268 114.041 1.00 25.59 67 THR B C 1
ATOM 1545 O O . THR B 1 67 ? 36.465 27.146 114.508 1.00 26.12 67 THR B O 1
ATOM 1549 N N . ILE B 1 68 ? 36.927 25.130 113.496 1.00 23.76 68 ILE B N 1
ATOM 1550 C CA . ILE B 1 68 ? 35.461 24.864 113.481 1.00 22.37 68 ILE B CA 1
ATOM 1551 C C . ILE B 1 68 ? 35.285 23.631 114.363 1.00 21.25 68 ILE B C 1
ATOM 1552 O O . ILE B 1 68 ? 36.057 22.727 114.075 1.00 20.96 68 ILE B O 1
ATOM 1557 N N . LEU B 1 69 ? 34.341 23.725 115.223 1.00 20.45 69 LEU B N 1
ATOM 1558 C CA . LEU B 1 69 ? 34.095 22.627 116.112 1.00 20.66 69 LEU B CA 1
ATOM 1559 C C . LEU B 1 69 ? 32.638 22.285 116.242 1.00 21.63 69 LEU B C 1
ATOM 1560 O O . LEU B 1 69 ? 31.793 23.193 116.455 1.00 21.12 69 LEU B O 1
ATOM 1565 N N . SER B 1 70 ? 32.393 20.981 116.132 1.00 23.02 70 SER B N 1
ATOM 1566 C CA . SER B 1 70 ? 30.999 20.503 116.275 1.00 24.23 70 SER B CA 1
ATOM 1567 C C . SER B 1 70 ? 30.979 19.524 117.423 1.00 25.41 70 SER B C 1
ATOM 1568 O O . SER B 1 70 ? 32.027 18.851 117.590 1.00 26.72 70 SER B O 1
ATOM 1571 N N . HIS B 1 71 ? 29.855 19.443 118.108 1.00 25.94 71 HIS B N 1
ATOM 1572 C CA . HIS B 1 71 ? 29.784 18.515 119.252 1.00 25.88 71 HIS B CA 1
ATOM 1573 C C . HIS B 1 71 ? 28.414 18.386 119.827 1.00 25.64 71 HIS B C 1
ATOM 1574 O O . HIS B 1 71 ? 27.472 19.149 119.525 1.00 26.18 71 HIS B O 1
ATOM 1581 N N . CYS B 1 72 ? 28.269 17.451 120.730 1.00 25.55 72 CYS B N 1
ATOM 1582 C CA . CYS B 1 72 ? 27.100 17.143 121.509 1.00 25.52 72 CYS B CA 1
ATOM 1583 C C . CYS B 1 72 ? 27.285 17.168 123.012 1.00 25.34 72 CYS B C 1
ATOM 1584 O O . CYS B 1 72 ? 28.459 16.943 123.453 1.00 26.72 72 CYS B O 1
ATOM 1587 N N . GLU B 1 73 ? 26.295 17.408 123.864 1.00 24.42 73 GLU B N 1
ATOM 1588 C CA . GLU B 1 73 ? 26.652 17.448 125.349 1.00 23.39 73 GLU B CA 1
ATOM 1589 C C . GLU B 1 73 ? 25.487 17.567 126.228 1.00 21.56 73 GLU B C 1
ATOM 1590 O O . GLU B 1 73 ? 24.478 18.006 125.541 1.00 20.94 73 GLU B O 1
ATOM 1596 N N . LEU B 1 74 ? 25.413 17.257 127.542 1.00 19.63 74 LEU B N 1
ATOM 1597 C CA . LEU B 1 74 ? 24.053 17.551 128.070 1.00 18.85 74 LEU B CA 1
ATOM 1598 C C . LEU B 1 74 ? 24.321 19.076 128.497 1.00 18.68 74 LEU B C 1
ATOM 1599 O O . LEU B 1 74 ? 25.318 19.243 129.102 1.00 18.90 74 LEU B O 1
ATOM 1604 N N . SER B 1 75 ? 23.343 19.801 128.041 1.00 18.16 75 SER B N 1
ATOM 1605 C CA . SER B 1 75 ? 23.372 21.204 128.394 1.00 17.61 75 SER B CA 1
ATOM 1606 C C . SER B 1 75 ? 22.660 21.172 129.758 1.00 17.95 75 SER B C 1
ATOM 1607 O O . SER B 1 75 ? 23.129 21.942 130.629 1.00 19.27 75 SER B O 1
ATOM 1610 N N . THR B 1 76 ? 21.644 20.346 129.984 1.00 17.20 76 THR B N 1
ATOM 1611 C CA . THR B 1 76 ? 21.037 20.403 131.340 1.00 17.15 76 THR B CA 1
ATOM 1612 C C . THR B 1 76 ? 20.114 19.293 131.674 1.00 17.19 76 THR B C 1
ATOM 1613 O O . THR B 1 76 ? 19.700 18.558 130.798 1.00 17.44 76 THR B O 1
ATOM 1617 N N . GLU B 1 77 ? 19.795 19.119 132.932 1.00 18.31 77 GLU B N 1
ATOM 1618 C CA . GLU B 1 77 ? 18.937 17.995 133.383 1.00 20.40 77 GLU B CA 1
ATOM 1619 C C . GLU B 1 77 ? 17.663 18.520 133.989 1.00 20.63 77 GLU B C 1
ATOM 1620 O O . GLU B 1 77 ? 17.815 19.629 134.576 1.00 21.81 77 GLU B O 1
ATOM 1626 N N . LEU B 1 78 ? 16.519 17.847 133.897 1.00 19.82 78 LEU B N 1
ATOM 1627 C CA . LEU B 1 78 ? 15.318 18.473 134.496 1.00 19.14 78 LEU B CA 1
ATOM 1628 C C . LEU B 1 78 ? 14.306 17.469 135.048 1.00 19.01 78 LEU B C 1
ATOM 1629 O O . LEU B 1 78 ? 14.441 16.279 134.846 1.00 18.34 78 LEU B O 1
ATOM 1634 N N . ALA B 1 79 ? 13.376 18.111 135.812 1.00 19.12 79 ALA B N 1
ATOM 1635 C CA . ALA B 1 79 ? 12.295 17.379 136.450 1.00 19.15 79 ALA B CA 1
ATOM 1636 C C . ALA B 1 79 ? 11.034 18.278 136.426 1.00 20.23 79 ALA B C 1
ATOM 1637 O O . ALA B 1 79 ? 11.063 19.465 136.103 1.00 19.35 79 ALA B O 1
ATOM 1639 N N . VAL B 1 80 ? 9.967 17.580 136.826 1.00 21.67 80 VAL B N 1
ATOM 1640 C CA . VAL B 1 80 ? 8.674 18.226 136.863 1.00 23.08 80 VAL B CA 1
ATOM 1641 C C . VAL B 1 80 ? 7.938 18.105 138.176 1.00 24.23 80 VAL B C 1
ATOM 1642 O O . VAL B 1 80 ? 8.148 17.089 138.893 1.00 24.08 80 VAL B O 1
ATOM 1646 N N . THR B 1 81 ? 7.061 19.148 138.313 1.00 24.49 81 THR B N 1
ATOM 1647 C CA . THR B 1 81 ? 6.283 19.069 139.587 1.00 25.02 81 THR B CA 1
ATOM 1648 C C . THR B 1 81 ? 4.820 19.229 139.398 1.00 25.02 81 THR B C 1
ATOM 1649 O O . THR B 1 81 ? 4.290 19.116 138.317 1.00 25.75 81 THR B O 1
ATOM 1653 N N . VAL B 1 82 ? 4.141 19.483 140.500 1.00 25.31 82 VAL B N 1
ATOM 1654 C CA . VAL B 1 82 ? 2.736 19.695 140.644 1.00 24.78 82 VAL B CA 1
ATOM 1655 C C . VAL B 1 82 ? 2.386 20.884 139.708 1.00 25.15 82 VAL B C 1
ATOM 1656 O O . VAL B 1 82 ? 1.403 20.879 139.026 1.00 25.70 82 VAL B O 1
ATOM 1660 N N . THR B 1 83 ? 3.293 21.844 139.860 1.00 25.03 83 THR B N 1
ATOM 1661 C CA . THR B 1 83 ? 3.173 23.127 139.208 1.00 25.40 83 THR B CA 1
ATOM 1662 C C . THR B 1 83 ? 4.261 23.506 138.242 1.00 25.80 83 THR B C 1
ATOM 1663 O O . THR B 1 83 ? 5.262 22.818 137.957 1.00 26.28 83 THR B O 1
ATOM 1667 N N . ILE B 1 84 ? 4.077 24.691 137.673 1.00 25.60 84 ILE B N 1
ATOM 1668 C CA . ILE B 1 84 ? 4.974 25.244 136.725 1.00 26.28 84 ILE B CA 1
ATOM 1669 C C . ILE B 1 84 ? 6.276 25.781 137.233 1.00 26.38 84 ILE B C 1
ATOM 1670 O O . ILE B 1 84 ? 6.280 26.447 138.297 1.00 27.29 84 ILE B O 1
ATOM 1675 N N . VAL B 1 85 ? 7.324 25.611 136.475 1.00 25.35 85 VAL B N 1
ATOM 1676 C CA . VAL B 1 85 ? 8.627 26.213 136.829 1.00 24.86 85 VAL B CA 1
ATOM 1677 C C . VAL B 1 85 ? 9.208 26.425 135.397 1.00 25.17 85 VAL B C 1
ATOM 1678 O O . VAL B 1 85 ? 9.191 25.590 134.506 1.00 24.38 85 VAL B O 1
ATOM 1682 N N . VAL B 1 86 ? 9.642 27.667 135.346 1.00 25.39 86 VAL B N 1
ATOM 1683 C CA . VAL B 1 86 ? 10.224 28.302 134.173 1.00 24.79 86 VAL B CA 1
ATOM 1684 C C . VAL B 1 86 ? 11.654 28.619 134.358 1.00 25.42 86 VAL B C 1
ATOM 1685 O O . VAL B 1 86 ? 11.888 29.479 135.254 1.00 26.87 86 VAL B O 1
ATOM 1689 N N . THR B 1 87 ? 12.585 28.077 133.693 1.00 25.62 87 THR B N 1
ATOM 1690 C CA . THR B 1 87 ? 13.986 28.299 133.739 1.00 25.50 87 THR B CA 1
ATOM 1691 C C . THR B 1 87 ? 14.397 29.091 132.496 1.00 25.25 87 THR B C 1
ATOM 1692 O O . THR B 1 87 ? 13.557 29.197 131.571 1.00 24.71 87 THR B O 1
ATOM 1696 N N . SER B 1 88 ? 15.643 29.504 132.494 1.00 25.21 88 SER B N 1
ATOM 1697 C CA . SER B 1 88 ? 16.153 30.197 131.266 1.00 25.46 88 SER B CA 1
ATOM 1698 C C . SER B 1 88 ? 17.641 29.846 131.206 1.00 24.90 88 SER B C 1
ATOM 1699 O O . SER B 1 88 ? 18.204 29.712 132.294 1.00 24.38 88 SER B O 1
ATOM 1702 N N . GLU B 1 89 ? 18.228 29.681 130.066 1.00 25.08 89 GLU B N 1
ATOM 1703 C CA . GLU B 1 89 ? 19.692 29.369 129.972 1.00 25.77 89 GLU B CA 1
ATOM 1704 C C . GLU B 1 89 ? 20.235 30.196 128.824 1.00 24.40 89 GLU B C 1
ATOM 1705 O O . GLU B 1 89 ? 19.590 30.179 127.776 1.00 24.05 89 GLU B O 1
ATOM 1711 N N . LEU B 1 90 ? 21.301 30.958 128.980 1.00 23.47 90 LEU B N 1
ATOM 1712 C CA . LEU B 1 90 ? 21.854 31.814 127.897 1.00 21.93 90 LEU B CA 1
ATOM 1713 C C . LEU B 1 90 ? 22.515 30.880 126.823 1.00 20.19 90 LEU B C 1
ATOM 1714 O O . LEU B 1 90 ? 23.137 29.843 127.159 1.00 20.29 90 LEU B O 1
ATOM 1719 N N . VAL B 1 91 ? 22.364 31.295 125.575 1.00 17.41 91 VAL B N 1
ATOM 1720 C CA . VAL B 1 91 ? 22.903 30.500 124.473 1.00 16.03 91 VAL B CA 1
ATOM 1721 C C . VAL B 1 91 ? 24.299 30.980 124.103 1.00 16.02 91 VAL B C 1
ATOM 1722 O O . VAL B 1 91 ? 24.603 31.416 123.011 1.00 16.10 91 VAL B O 1
ATOM 1726 N N . MET B 1 92 ? 25.154 30.883 125.035 1.00 15.86 92 MET B N 1
ATOM 1727 C CA . MET B 1 92 ? 26.527 31.261 125.151 1.00 16.09 92 MET B CA 1
ATOM 1728 C C . MET B 1 92 ? 27.256 29.969 125.473 1.00 16.58 92 MET B C 1
ATOM 1729 O O . MET B 1 92 ? 26.817 29.136 126.310 1.00 16.97 92 MET B O 1
ATOM 1734 N N . PRO B 1 93 ? 28.377 29.866 124.777 1.00 16.23 93 PRO B N 1
ATOM 1735 C CA . PRO B 1 93 ? 29.227 28.694 124.953 1.00 16.20 93 PRO B CA 1
ATOM 1736 C C . PRO B 1 93 ? 29.595 28.534 126.395 1.00 16.59 93 PRO B C 1
ATOM 1737 O O . PRO B 1 93 ? 30.095 27.457 126.749 1.00 16.75 93 PRO B O 1
ATOM 1741 N N . PHE B 1 94 ? 29.417 29.552 127.238 1.00 17.17 94 PHE B N 1
ATOM 1742 C CA . PHE B 1 94 ? 29.934 29.241 128.636 1.00 17.10 94 PHE B CA 1
ATOM 1743 C C . PHE B 1 94 ? 28.940 28.335 129.314 1.00 18.05 94 PHE B C 1
ATOM 1744 O O . PHE B 1 94 ? 29.273 27.354 129.983 1.00 16.87 94 PHE B O 1
ATOM 1752 N N . THR B 1 95 ? 27.718 28.658 129.130 1.00 19.90 95 THR B N 1
ATOM 1753 C CA . THR B 1 95 ? 26.584 27.960 129.697 1.00 21.85 95 THR B CA 1
ATOM 1754 C C . THR B 1 95 ? 26.045 26.832 128.898 1.00 21.94 95 THR B C 1
ATOM 1755 O O . THR B 1 95 ? 25.058 26.225 129.422 1.00 22.64 95 THR B O 1
ATOM 1759 N N . VAL B 1 96 ? 26.608 26.611 127.689 1.00 21.37 96 VAL B N 1
ATOM 1760 C CA . VAL B 1 96 ? 25.818 25.536 126.928 1.00 20.90 96 VAL B CA 1
ATOM 1761 C C . VAL B 1 96 ? 26.133 24.195 127.440 1.00 20.60 96 VAL B C 1
ATOM 1762 O O . VAL B 1 96 ? 25.142 23.428 127.490 1.00 20.40 96 VAL B O 1
ATOM 1766 N N . GLY B 1 97 ? 27.330 23.972 127.818 1.00 21.18 97 GLY B N 1
ATOM 1767 C CA . GLY B 1 97 ? 27.726 22.594 128.362 1.00 21.41 97 GLY B CA 1
ATOM 1768 C C . GLY B 1 97 ? 29.075 22.836 129.042 1.00 20.97 97 GLY B C 1
ATOM 1769 O O . GLY B 1 97 ? 29.563 23.977 128.977 1.00 21.35 97 GLY B O 1
ATOM 1770 N N . THR B 1 98 ? 29.679 21.893 129.658 1.00 20.90 98 THR B N 1
ATOM 1771 C CA . THR B 1 98 ? 30.941 22.027 130.372 1.00 20.78 98 THR B CA 1
ATOM 1772 C C . THR B 1 98 ? 32.174 21.890 129.509 1.00 19.99 98 THR B C 1
ATOM 1773 O O . THR B 1 98 ? 33.283 22.395 129.801 1.00 20.37 98 THR B O 1
ATOM 1777 N N . TRP B 1 99 ? 31.955 21.129 128.441 1.00 18.03 99 TRP B N 1
ATOM 1778 C CA . TRP B 1 99 ? 33.160 20.882 127.569 1.00 16.24 99 TRP B CA 1
ATOM 1779 C C . TRP B 1 99 ? 33.335 22.136 126.771 1.00 15.80 99 TRP B C 1
ATOM 1780 O O . TRP B 1 99 ? 34.419 22.712 126.685 1.00 15.63 99 TRP B O 1
ATOM 1791 N N . LEU B 1 100 ? 32.166 22.507 126.195 1.00 15.57 100 LEU B N 1
ATOM 1792 C CA . LEU B 1 100 ? 32.240 23.690 125.296 1.00 15.17 100 LEU B CA 1
ATOM 1793 C C . LEU B 1 100 ? 32.927 24.762 126.132 1.00 14.35 100 LEU B C 1
ATOM 1794 O O . LEU B 1 100 ? 33.797 25.418 125.548 1.00 14.28 100 LEU B O 1
ATOM 1799 N N . ARG B 1 101 ? 32.530 24.777 127.368 1.00 13.92 101 ARG B N 1
ATOM 1800 C CA . ARG B 1 101 ? 33.136 25.801 128.260 1.00 14.60 101 ARG B CA 1
ATOM 1801 C C . ARG B 1 101 ? 34.643 25.668 128.284 1.00 14.48 101 ARG B C 1
ATOM 1802 O O . ARG B 1 101 ? 35.416 26.511 127.802 1.00 15.15 101 ARG B O 1
ATOM 1810 N N . GLY B 1 102 ? 35.136 24.594 128.847 1.00 14.01 102 GLY B N 1
ATOM 1811 C CA . GLY B 1 102 ? 36.551 24.346 128.886 1.00 14.00 102 GLY B CA 1
ATOM 1812 C C . GLY B 1 102 ? 37.138 24.456 127.491 1.00 14.25 102 GLY B C 1
ATOM 1813 O O . GLY B 1 102 ? 38.375 24.681 127.461 1.00 15.07 102 GLY B O 1
ATOM 1814 N N . VAL B 1 103 ? 36.414 24.301 126.376 1.00 14.09 103 VAL B N 1
ATOM 1815 C CA . VAL B 1 103 ? 37.194 24.441 125.120 1.00 13.65 103 VAL B CA 1
ATOM 1816 C C . VAL B 1 103 ? 37.148 25.909 124.656 1.00 15.08 103 VAL B C 1
ATOM 1817 O O . VAL B 1 103 ? 38.198 26.554 124.579 1.00 14.77 103 VAL B O 1
ATOM 1821 N N . ALA B 1 104 ? 35.951 26.349 124.343 1.00 16.88 104 ALA B N 1
ATOM 1822 C CA . ALA B 1 104 ? 35.692 27.696 123.832 1.00 18.91 104 ALA B CA 1
ATOM 1823 C C . ALA B 1 104 ? 36.560 28.746 124.526 1.00 21.06 104 ALA B C 1
ATOM 1824 O O . ALA B 1 104 ? 37.087 29.716 123.949 1.00 21.68 104 ALA B O 1
ATOM 1826 N N . GLN B 1 105 ? 36.653 28.510 125.800 1.00 22.71 105 GLN B N 1
ATOM 1827 C CA . GLN B 1 105 ? 37.432 29.284 126.776 1.00 24.30 105 GLN B CA 1
ATOM 1828 C C . GLN B 1 105 ? 38.753 29.825 126.254 1.00 23.20 105 GLN B C 1
ATOM 1829 O O . GLN B 1 105 ? 39.099 30.945 126.644 1.00 22.05 105 GLN B O 1
ATOM 1835 N N . ASN B 1 106 ? 39.469 29.084 125.406 1.00 22.66 106 ASN B N 1
ATOM 1836 C CA . ASN B 1 106 ? 40.792 29.549 124.933 1.00 22.27 106 ASN B CA 1
ATOM 1837 C C . ASN B 1 106 ? 40.689 30.315 123.627 1.00 21.10 106 ASN B C 1
ATOM 1838 O O . ASN B 1 106 ? 41.678 30.511 122.925 1.00 21.00 106 ASN B O 1
ATOM 1843 N N . TRP B 1 107 ? 39.528 30.824 123.362 1.00 20.02 107 TRP B N 1
ATOM 1844 C CA . TRP B 1 107 ? 39.273 31.664 122.172 1.00 18.62 107 TRP B CA 1
ATOM 1845 C C . TRP B 1 107 ? 38.650 32.974 122.662 1.00 18.19 107 TRP B C 1
ATOM 1846 O O . TRP B 1 107 ? 37.883 32.959 123.633 1.00 17.23 107 TRP B O 1
ATOM 1857 N N . SER B 1 108 ? 38.951 34.079 122.014 1.00 18.52 108 SER B N 1
ATOM 1858 C CA . SER B 1 108 ? 38.383 35.350 122.483 1.00 18.69 108 SER B CA 1
ATOM 1859 C C . SER B 1 108 ? 36.996 35.527 121.906 1.00 19.40 108 SER B C 1
ATOM 1860 O O . SER B 1 108 ? 36.073 35.803 122.698 1.00 20.47 108 SER B O 1
ATOM 1863 N N . LYS B 1 109 ? 36.871 35.446 120.605 1.00 19.96 109 LYS B N 1
ATOM 1864 C CA . LYS B 1 109 ? 35.445 35.693 120.082 1.00 19.99 109 LYS B CA 1
ATOM 1865 C C . LYS B 1 109 ? 34.901 34.357 119.629 1.00 19.54 109 LYS B C 1
ATOM 1866 O O . LYS B 1 109 ? 35.607 33.338 119.868 1.00 20.16 109 LYS B O 1
ATOM 1872 N N . TYR B 1 110 ? 33.731 34.284 119.070 1.00 18.35 110 TYR B N 1
ATOM 1873 C CA . TYR B 1 110 ? 33.133 33.054 118.568 1.00 17.86 110 TYR B CA 1
ATOM 1874 C C . TYR B 1 110 ? 31.871 33.416 117.770 1.00 16.40 110 TYR B C 1
ATOM 1875 O O . TYR B 1 110 ? 31.451 34.582 117.814 1.00 15.95 110 TYR B O 1
ATOM 1884 N N . ALA B 1 111 ? 31.340 32.432 117.106 1.00 15.14 111 ALA B N 1
ATOM 1885 C CA . ALA B 1 111 ? 30.103 32.634 116.285 1.00 14.14 111 ALA B CA 1
ATOM 1886 C C . ALA B 1 111 ? 29.429 31.276 116.155 1.00 13.84 111 ALA B C 1
ATOM 1887 O O . ALA B 1 111 ? 30.094 30.213 115.899 1.00 12.95 111 ALA B O 1
ATOM 1889 N N . TRP B 1 112 ? 28.096 31.365 116.378 1.00 13.47 112 TRP B N 1
ATOM 1890 C CA . TRP B 1 112 ? 27.305 30.075 116.312 1.00 13.23 112 TRP B CA 1
ATOM 1891 C C . TRP B 1 112 ? 27.067 29.661 114.882 1.00 13.68 112 TRP B C 1
ATOM 1892 O O . TRP B 1 112 ? 26.413 30.446 114.128 1.00 14.46 112 TRP B O 1
ATOM 1903 N N . VAL B 1 113 ? 27.560 28.524 114.437 1.00 13.97 113 VAL B N 1
ATOM 1904 C CA . VAL B 1 113 ? 27.208 28.234 112.984 1.00 13.91 113 VAL B CA 1
ATOM 1905 C C . VAL B 1 113 ? 25.837 27.570 113.132 1.00 14.15 113 VAL B C 1
ATOM 1906 O O . VAL B 1 113 ? 24.876 27.945 112.471 1.00 14.83 113 VAL B O 1
ATOM 1910 N N . ALA B 1 114 ? 25.827 26.653 114.067 1.00 14.10 114 ALA B N 1
ATOM 1911 C CA . ALA B 1 114 ? 24.509 26.037 114.323 1.00 14.97 114 ALA B CA 1
ATOM 1912 C C . ALA B 1 114 ? 24.415 25.656 115.780 1.00 15.59 114 ALA B C 1
ATOM 1913 O O . ALA B 1 114 ? 25.459 25.168 116.359 1.00 16.76 114 ALA B O 1
ATOM 1915 N N . ILE B 1 115 ? 23.216 25.823 116.306 1.00 15.06 115 ILE B N 1
ATOM 1916 C CA . ILE B 1 115 ? 23.056 25.377 117.710 1.00 14.35 115 ILE B CA 1
ATOM 1917 C C . ILE B 1 115 ? 21.648 24.841 117.929 1.00 14.91 115 ILE B C 1
ATOM 1918 O O . ILE B 1 115 ? 20.676 25.451 117.484 1.00 14.46 115 ILE B O 1
ATOM 1923 N N . ARG B 1 116 ? 21.598 23.708 118.622 1.00 15.66 116 ARG B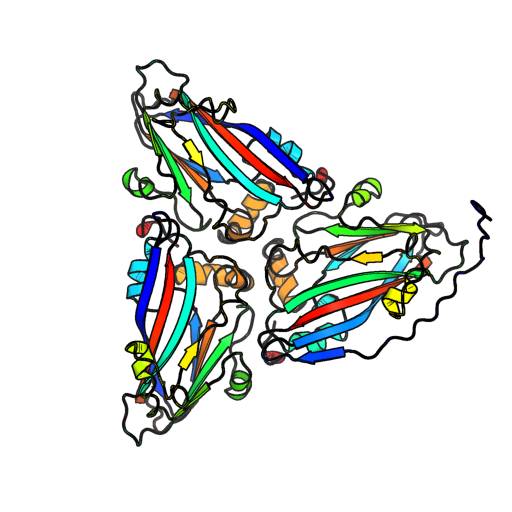 N 1
ATOM 1924 C CA . ARG B 1 116 ? 20.310 23.064 118.869 1.00 16.53 116 ARG B CA 1
ATOM 1925 C C . ARG B 1 116 ? 20.135 22.338 120.147 1.00 16.42 116 ARG B C 1
ATOM 1926 O O . ARG B 1 116 ? 21.033 21.495 120.534 1.00 17.26 116 ARG B O 1
ATOM 1934 N N . TYR B 1 117 ? 19.011 22.552 120.798 1.00 15.66 117 TYR B N 1
ATOM 1935 C CA . TYR B 1 117 ? 18.759 21.839 122.099 1.00 14.52 117 TYR B CA 1
ATOM 1936 C C . TYR B 1 117 ? 17.803 20.724 121.777 1.00 13.57 117 TYR B C 1
ATOM 1937 O O . TYR B 1 117 ? 16.875 20.936 121.007 1.00 13.13 117 TYR B O 1
ATOM 1946 N N . THR B 1 118 ? 17.999 19.594 122.336 1.00 13.49 118 THR B N 1
ATOM 1947 C CA . THR B 1 118 ? 17.144 18.415 122.073 1.00 13.56 118 THR B CA 1
ATOM 1948 C C . THR B 1 118 ? 16.899 17.772 123.398 1.00 14.22 118 THR B C 1
ATOM 1949 O O . THR B 1 118 ? 17.793 18.012 124.256 1.00 15.07 118 THR B O 1
ATOM 1953 N N . TYR B 1 119 ? 15.841 17.042 123.548 1.00 14.08 119 TYR B N 1
ATOM 1954 C CA . TYR B 1 119 ? 15.576 16.419 124.858 1.00 13.95 119 TYR B CA 1
ATOM 1955 C C . TYR B 1 119 ? 15.645 14.940 124.774 1.00 13.24 119 TYR B C 1
ATOM 1956 O O . TYR B 1 119 ? 15.402 14.538 123.617 1.00 14.37 119 TYR B O 1
ATOM 1965 N N . LEU B 1 120 ? 15.866 14.176 125.783 1.00 12.04 120 LEU B N 1
ATOM 1966 C CA . LEU B 1 120 ? 15.803 12.677 125.587 1.00 11.41 120 LEU B CA 1
ATOM 1967 C C . LEU B 1 120 ? 15.153 12.221 126.893 1.00 12.58 120 LEU B C 1
ATOM 1968 O O . LEU B 1 120 ? 15.558 12.599 128.014 1.00 13.13 120 LEU B O 1
ATOM 1973 N N . PRO B 1 121 ? 14.090 11.471 126.712 1.00 13.92 121 PRO B N 1
ATOM 1974 C CA . PRO B 1 121 ? 13.333 10.994 127.877 1.00 14.88 121 PRO B CA 1
ATOM 1975 C C . PRO B 1 121 ? 14.206 9.931 128.546 1.00 15.98 121 PRO B C 1
ATOM 1976 O O . PRO B 1 121 ? 15.013 9.220 127.943 1.00 16.60 121 PRO B O 1
ATOM 1980 N N . SER B 1 122 ? 13.945 9.928 129.837 1.00 16.69 122 SER B N 1
ATOM 1981 C CA . SER B 1 122 ? 14.569 9.027 130.761 1.00 17.16 122 SER B CA 1
ATOM 1982 C C . SER B 1 122 ? 13.601 8.573 131.828 1.00 16.18 122 SER B C 1
ATOM 1983 O O . SER B 1 122 ? 14.072 7.887 132.764 1.00 17.36 122 SER B O 1
ATOM 1986 N N . CYS B 1 123 ? 12.335 8.818 131.780 1.00 15.15 123 CYS B N 1
ATOM 1987 C CA . CYS B 1 123 ? 11.406 8.331 132.858 1.00 14.61 123 CYS B CA 1
ATOM 1988 C C . CYS B 1 123 ? 10.471 7.314 132.306 1.00 14.20 123 CYS B C 1
ATOM 1989 O O . CYS B 1 123 ? 10.569 6.965 131.132 1.00 14.55 123 CYS B O 1
ATOM 1992 N N . PRO B 1 124 ? 9.567 6.798 133.095 1.00 14.24 124 PRO B N 1
ATOM 1993 C CA . PRO B 1 124 ? 8.574 5.796 132.725 1.00 14.49 124 PRO B CA 1
ATOM 1994 C C . PRO B 1 124 ? 7.476 6.368 131.854 1.00 14.68 124 PRO B C 1
ATOM 1995 O O . PRO B 1 124 ? 7.165 7.574 131.937 1.00 14.57 124 PRO B O 1
ATOM 1999 N N . THR B 1 125 ? 6.892 5.474 131.064 1.00 15.04 125 THR B N 1
ATOM 2000 C CA . THR B 1 125 ? 5.794 5.873 130.212 1.00 15.51 125 THR B CA 1
ATOM 2001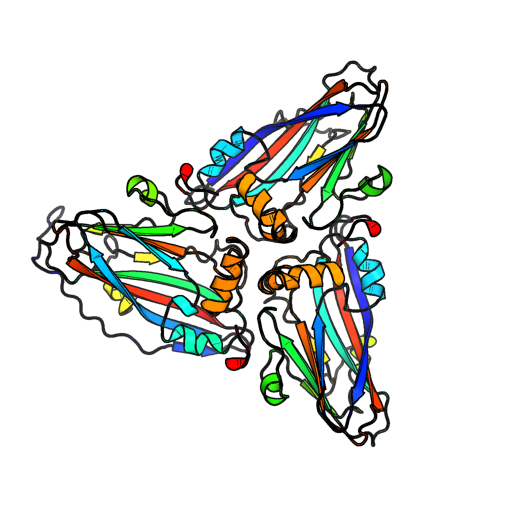 C C . THR B 1 125 ? 4.646 6.369 131.091 1.00 16.34 125 THR B C 1
ATOM 2002 O O . THR B 1 125 ? 3.606 6.617 130.493 1.00 17.22 125 THR B O 1
ATOM 2006 N N . THR B 1 126 ? 4.773 6.463 132.386 1.00 17.20 126 THR B N 1
ATOM 2007 C CA . THR B 1 126 ? 3.590 6.903 133.189 1.00 17.52 126 THR B CA 1
ATOM 2008 C C . THR B 1 126 ? 3.837 8.184 133.918 1.00 17.26 126 THR B C 1
ATOM 2009 O O . THR B 1 126 ? 2.934 8.710 134.593 1.00 17.30 126 THR B O 1
ATOM 2013 N N . THR B 1 127 ? 5.047 8.686 133.807 1.00 17.04 127 THR B N 1
ATOM 2014 C CA . THR B 1 127 ? 5.414 9.994 134.392 1.00 16.54 127 THR B CA 1
ATOM 2015 C C . THR B 1 127 ? 4.488 11.020 133.806 1.00 16.54 127 THR B C 1
ATOM 2016 O O . THR B 1 127 ? 4.518 11.064 132.524 1.00 17.47 127 THR B O 1
ATOM 2020 N N . SER B 1 128 ? 3.736 11.783 134.522 1.00 15.93 128 SER B N 1
ATOM 2021 C CA . SER B 1 128 ? 2.829 12.694 133.685 1.00 15.22 128 SER B CA 1
ATOM 2022 C C . SER B 1 128 ? 3.406 14.045 133.567 1.00 14.72 128 SER B C 1
ATOM 2023 O O . SER B 1 128 ? 3.926 14.442 134.630 1.00 15.85 128 SER B O 1
ATOM 2026 N N . GLY B 1 129 ? 3.357 14.763 132.469 1.00 13.96 129 GLY B N 1
ATOM 2027 C CA . GLY B 1 129 ? 3.946 16.127 132.400 1.00 12.20 129 GLY B CA 1
ATOM 2028 C C . GLY B 1 129 ? 4.321 16.564 131.005 1.00 11.64 129 GLY B C 1
ATOM 2029 O O . GLY B 1 129 ? 4.137 15.834 130.005 1.00 11.44 129 GLY B O 1
ATOM 2030 N N . ALA B 1 130 ? 4.896 17.747 130.875 1.00 11.60 130 ALA B N 1
ATOM 2031 C CA . ALA B 1 130 ? 5.333 18.360 129.650 1.00 11.32 130 ALA B CA 1
ATOM 2032 C C . ALA B 1 130 ? 6.482 19.332 129.731 1.00 11.30 130 ALA B C 1
ATOM 2033 O O . ALA B 1 130 ? 6.726 20.018 130.719 1.00 11.25 130 ALA B O 1
ATOM 2035 N N . ILE B 1 131 ? 7.086 19.421 128.532 1.00 11.90 131 ILE B N 1
ATOM 2036 C CA . ILE B 1 131 ? 8.228 20.403 128.401 1.00 11.19 131 ILE B CA 1
ATOM 2037 C C . ILE B 1 131 ? 7.861 21.450 127.356 1.00 11.81 131 ILE B C 1
ATOM 2038 O O . ILE B 1 131 ? 7.139 21.167 126.365 1.00 11.42 131 ILE B O 1
ATOM 2043 N N . HIS B 1 132 ? 8.313 22.668 127.565 1.00 11.98 132 HIS B N 1
ATOM 2044 C CA . HIS B 1 132 ? 8.013 23.732 126.611 1.00 13.38 132 HIS B CA 1
ATOM 2045 C C . HIS B 1 132 ? 9.287 24.558 126.461 1.00 14.02 132 HIS B C 1
ATOM 2046 O O . HIS B 1 132 ? 9.771 24.919 127.542 1.00 14.68 132 HIS B O 1
ATOM 2053 N N . MET B 1 133 ? 9.717 24.772 125.239 1.00 14.25 133 MET B N 1
ATOM 2054 C CA . MET B 1 133 ? 10.972 25.606 125.133 1.00 14.67 133 MET B CA 1
ATOM 2055 C C . MET B 1 133 ? 10.562 26.663 124.099 1.00 15.18 133 MET B C 1
ATOM 2056 O O . MET B 1 133 ? 9.571 26.381 123.379 1.00 15.51 133 MET B O 1
ATOM 2061 N N . GLY B 1 134 ? 11.267 27.758 124.129 1.00 15.15 134 GLY B N 1
ATOM 2062 C CA . GLY B 1 134 ? 11.086 28.930 123.284 1.00 14.79 134 GLY B CA 1
ATOM 2063 C C . GLY B 1 134 ? 12.287 29.864 123.440 1.00 14.82 134 GLY B C 1
ATOM 2064 O O . GLY B 1 134 ? 13.110 29.678 124.399 1.00 15.46 134 GLY B O 1
ATOM 2065 N N . PHE B 1 135 ? 12.411 30.848 122.567 1.00 14.28 135 PHE B N 1
ATOM 2066 C CA . PHE B 1 135 ? 13.539 31.790 122.616 1.00 13.44 135 PHE B CA 1
ATOM 2067 C C . PHE B 1 135 ? 13.192 33.280 122.723 1.00 12.90 135 PHE B C 1
ATOM 2068 O O . PHE B 1 135 ? 12.353 33.816 122.034 1.00 11.60 135 PHE B O 1
ATOM 2076 N N . GLN B 1 136 ? 13.989 33.903 123.535 1.00 14.52 136 GLN B N 1
ATOM 2077 C CA . GLN B 1 136 ? 13.938 35.353 123.784 1.00 16.24 136 GLN B CA 1
ATOM 2078 C C . GLN B 1 136 ? 15.250 35.945 123.236 1.00 16.93 136 GLN B C 1
ATOM 2079 O O . GLN B 1 136 ? 16.286 35.244 123.247 1.00 16.74 136 GLN B O 1
ATOM 2085 N N . TYR B 1 137 ? 15.130 37.212 122.796 1.00 17.82 137 TYR B N 1
ATOM 2086 C CA . TYR B 1 137 ? 16.364 37.820 122.264 1.00 19.03 137 TYR B CA 1
ATOM 2087 C C . TYR B 1 137 ? 16.700 39.200 122.752 1.00 20.16 137 TYR B C 1
ATOM 2088 O O . TYR B 1 137 ? 17.643 39.756 121.990 1.00 21.77 137 TYR B O 1
ATOM 2097 N N . ASP B 1 138 ? 16.188 39.825 123.748 1.00 20.51 138 ASP B N 1
ATOM 2098 C CA . ASP B 1 138 ? 16.707 41.258 124.067 1.00 21.61 138 ASP B CA 1
ATOM 2099 C C . ASP B 1 138 ? 16.661 41.044 125.577 1.00 22.29 138 ASP B C 1
ATOM 2100 O O . ASP B 1 138 ? 15.461 40.918 125.918 1.00 22.59 138 ASP B O 1
ATOM 2105 N N . MET B 1 139 ? 17.819 40.953 126.145 1.00 23.13 139 MET B N 1
ATOM 2106 C CA . MET B 1 139 ? 17.777 40.609 127.587 1.00 24.46 139 MET B CA 1
ATOM 2107 C C . MET B 1 139 ? 16.951 41.547 128.422 1.00 24.33 139 MET B C 1
ATOM 2108 O O . MET B 1 139 ? 16.616 41.119 129.561 1.00 24.04 139 MET B O 1
ATOM 2113 N N . ALA B 1 140 ? 16.590 42.705 127.936 1.00 24.50 140 ALA B N 1
ATOM 2114 C CA . ALA B 1 140 ? 15.720 43.573 128.771 1.00 24.30 140 ALA B CA 1
ATOM 2115 C C . ALA B 1 140 ? 14.324 42.976 128.948 1.00 24.28 140 ALA B C 1
ATOM 2116 O O . ALA B 1 140 ? 13.521 43.287 129.853 1.00 23.90 140 ALA B O 1
ATOM 2118 N N . ASP B 1 141 ? 14.000 42.088 128.029 1.00 24.33 141 ASP B N 1
ATOM 2119 C CA . ASP B 1 141 ? 12.639 41.434 127.961 1.00 24.46 141 ASP B CA 1
ATOM 2120 C C . ASP B 1 141 ? 12.386 40.649 129.220 1.00 23.68 141 ASP B C 1
ATOM 2121 O O . ASP B 1 141 ? 13.320 40.413 130.023 1.00 24.57 141 ASP B O 1
ATOM 2126 N N . THR B 1 142 ? 11.193 40.224 129.533 1.00 22.26 142 THR B N 1
ATOM 2127 C CA . THR B 1 142 ? 10.791 39.512 130.742 1.00 20.52 142 THR B CA 1
ATOM 2128 C C . THR B 1 142 ? 10.458 38.064 130.576 1.00 20.21 142 THR B C 1
ATOM 2129 O O . THR B 1 142 ? 9.639 37.695 129.706 1.00 19.44 142 THR B O 1
ATOM 2133 N N . LEU B 1 143 ? 11.018 37.199 131.412 1.00 20.32 143 LEU B N 1
ATOM 2134 C CA . LEU B 1 143 ? 10.688 35.764 131.244 1.00 20.44 143 LEU B CA 1
ATOM 2135 C C . LEU B 1 143 ? 9.201 35.618 131.413 1.00 21.69 143 LEU B C 1
ATOM 2136 O O . LEU B 1 143 ? 8.624 36.161 132.366 1.00 22.98 143 LEU B O 1
ATOM 2141 N N . PRO B 1 144 ? 8.659 34.891 130.483 1.00 22.58 144 PRO B N 1
ATOM 2142 C CA . PRO B 1 144 ? 7.210 34.598 130.482 1.00 23.30 144 PRO B CA 1
ATOM 2143 C C . PRO B 1 144 ? 6.926 34.008 131.839 1.00 24.21 144 PRO B C 1
ATOM 2144 O O . PRO B 1 144 ? 7.738 33.269 132.399 1.00 24.56 144 PRO B O 1
ATOM 2148 N N . VAL B 1 145 ? 5.817 34.351 132.369 1.00 25.51 145 VAL B N 1
ATOM 2149 C CA . VAL B 1 145 ? 5.285 33.966 133.633 1.00 26.84 145 VAL B CA 1
ATOM 2150 C C . VAL B 1 145 ? 4.604 32.604 133.574 1.00 28.06 145 VAL B C 1
ATOM 2151 O O . VAL B 1 145 ? 4.849 31.816 134.447 1.00 28.74 145 VAL B O 1
ATOM 2155 N N . SER B 1 146 ? 3.763 32.472 132.622 1.00 29.27 146 SER B N 1
ATOM 2156 C CA . SER B 1 146 ? 2.899 31.485 132.132 1.00 30.13 146 SER B CA 1
ATOM 2157 C C . SER B 1 146 ? 3.442 30.717 130.927 1.00 30.09 146 SER B C 1
ATOM 2158 O O . SER B 1 146 ? 4.457 31.169 130.367 1.00 31.06 146 SER B O 1
ATOM 2161 N N . VAL B 1 147 ? 2.816 29.683 130.482 1.00 29.09 147 VAL B N 1
ATOM 2162 C CA . VAL B 1 147 ? 3.161 28.813 129.366 1.00 28.14 147 VAL B CA 1
ATOM 2163 C C . VAL B 1 147 ? 2.586 29.429 128.100 1.00 28.28 147 VAL B C 1
ATOM 2164 O O . VAL B 1 147 ? 3.065 29.438 126.974 1.00 28.06 147 VAL B O 1
ATOM 2168 N N . ASN B 1 148 ? 1.439 29.974 128.396 1.00 28.48 148 ASN B N 1
ATOM 2169 C CA . ASN B 1 148 ? 0.624 30.774 127.568 1.00 28.83 148 ASN B CA 1
ATOM 2170 C C . ASN B 1 148 ? 1.540 31.735 126.786 1.00 27.48 148 ASN B C 1
ATOM 2171 O O . ASN B 1 148 ? 1.622 31.678 125.612 1.00 27.34 148 ASN B O 1
ATOM 2176 N N . GLN B 1 149 ? 2.185 32.608 127.579 1.00 26.55 149 GLN B N 1
ATOM 2177 C CA . GLN B 1 149 ? 3.050 33.613 126.936 1.00 25.56 149 GLN B CA 1
ATOM 2178 C C . GLN B 1 149 ? 4.160 32.887 126.176 1.00 23.78 149 GLN B C 1
ATOM 2179 O O . GLN B 1 149 ? 4.609 33.351 125.128 1.00 23.12 149 GLN B O 1
ATOM 2185 N N . LEU B 1 150 ? 4.501 31.787 126.823 1.00 22.31 150 LEU B N 1
ATOM 2186 C CA . LEU B 1 150 ? 5.642 31.030 126.197 1.00 20.91 150 LEU B CA 1
ATOM 2187 C C . LEU B 1 150 ? 5.238 30.363 124.914 1.00 19.77 150 LEU B C 1
ATOM 2188 O O . LEU B 1 150 ? 6.193 30.126 124.141 1.00 19.33 150 LEU B O 1
ATOM 2193 N N . SER B 1 151 ? 4.001 30.106 124.681 1.00 18.94 151 SER B N 1
ATOM 2194 C CA . SER B 1 151 ? 3.640 29.373 123.435 1.00 18.18 151 SER B CA 1
ATOM 2195 C C . SER B 1 151 ? 3.690 30.294 122.266 1.00 19.19 151 SER B C 1
ATOM 2196 O O . SER B 1 151 ? 3.431 29.897 121.114 1.00 19.80 151 SER B O 1
ATOM 2199 N N . ASN B 1 152 ? 4.017 31.542 122.577 1.00 20.34 152 ASN B N 1
ATOM 2200 C CA . ASN B 1 152 ? 4.067 32.525 121.477 1.00 21.40 152 ASN B CA 1
ATOM 2201 C C . ASN B 1 152 ? 5.508 32.841 121.094 1.00 22.43 152 ASN B C 1
ATOM 2202 O O . ASN B 1 152 ? 5.508 33.796 120.255 1.00 23.80 152 ASN B O 1
ATOM 2207 N N . LEU B 1 153 ? 6.536 32.257 121.604 1.00 22.48 153 LEU B N 1
ATOM 2208 C CA . LEU B 1 153 ? 7.908 32.631 121.232 1.00 22.82 153 LEU B CA 1
ATOM 2209 C C . LEU B 1 153 ? 8.459 31.933 120.017 1.00 21.97 153 LEU B C 1
ATOM 2210 O O . LEU B 1 153 ? 7.967 30.874 119.611 1.00 22.03 153 LEU B O 1
ATOM 2215 N N . LYS B 1 154 ? 9.509 32.473 119.459 1.00 21.54 154 LYS B N 1
ATOM 2216 C CA . LYS B 1 154 ? 10.139 31.888 118.252 1.00 20.82 154 LYS B CA 1
ATOM 2217 C C . LYS B 1 154 ? 10.559 30.491 118.605 1.00 19.77 154 LYS B C 1
ATOM 2218 O O . LYS B 1 154 ? 11.430 30.438 119.511 1.00 20.15 154 LYS B O 1
ATOM 2224 N N . GLY B 1 155 ? 10.032 29.480 117.957 1.00 18.54 155 GLY B N 1
ATOM 222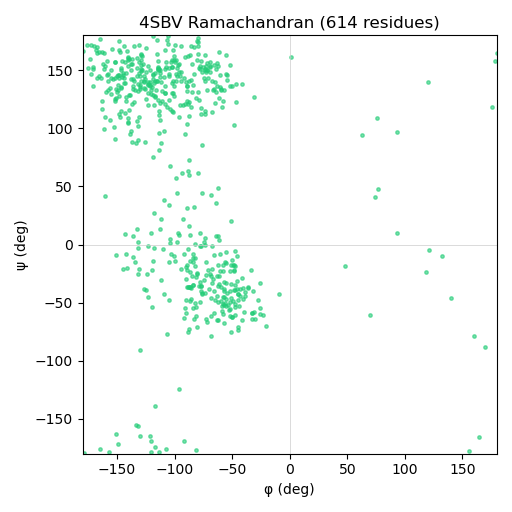5 C CA . GLY B 1 155 ? 10.494 28.149 118.291 1.00 16.65 155 GLY B CA 1
ATOM 2226 C C . GLY B 1 155 ? 9.817 27.306 119.281 1.00 15.47 155 GLY B C 1
ATOM 2227 O O . GLY B 1 155 ? 10.415 26.245 119.597 1.00 15.81 155 GLY B O 1
ATOM 2228 N N . TYR B 1 156 ? 8.665 27.646 119.767 1.00 14.68 156 TYR B N 1
ATOM 2229 C CA . TYR B 1 156 ? 7.819 26.939 120.695 1.00 13.24 156 TYR B CA 1
ATOM 2230 C C . TYR B 1 156 ? 7.650 25.467 120.320 1.00 11.12 156 TYR B C 1
ATOM 2231 O O . TYR B 1 156 ? 7.478 25.151 119.125 1.00 8.91 156 TYR B O 1
ATOM 2240 N N . VAL B 1 157 ? 7.702 24.663 121.352 1.00 9.79 157 VAL B N 1
ATOM 2241 C CA . VAL B 1 157 ? 7.617 23.211 121.229 1.00 9.84 157 VAL B CA 1
ATOM 2242 C C . VAL B 1 157 ? 7.186 22.472 122.469 1.00 10.55 157 VAL B C 1
ATOM 2243 O O . VAL B 1 157 ? 7.842 22.820 123.498 1.00 11.44 157 VAL B O 1
ATOM 2247 N N . THR B 1 158 ? 6.282 21.536 122.519 1.00 10.82 158 THR B N 1
ATOM 2248 C CA . THR B 1 158 ? 5.957 20.872 123.739 1.00 12.31 158 THR B CA 1
ATOM 2249 C C . THR B 1 158 ? 5.828 19.370 123.449 1.00 12.50 158 THR B C 1
ATOM 2250 O O . THR B 1 158 ? 5.513 19.179 122.289 1.00 12.47 158 THR B O 1
ATOM 2254 N N . GLY B 1 159 ? 5.958 18.636 124.515 1.00 13.10 159 GLY B N 1
ATOM 2255 C CA . GLY B 1 159 ? 5.826 17.161 124.410 1.00 13.65 159 GLY B CA 1
ATOM 2256 C C . GLY B 1 159 ? 5.792 16.562 125.810 1.00 14.11 159 GLY B C 1
ATOM 2257 O O . GLY B 1 159 ? 6.322 17.123 126.796 1.00 14.41 159 GLY B O 1
ATOM 2258 N N . PRO B 1 160 ? 5.142 15.421 125.917 1.00 14.59 160 PRO B N 1
ATOM 2259 C CA . PRO B 1 160 ? 5.054 14.685 127.194 1.00 15.45 160 PRO B CA 1
ATOM 2260 C C . PRO B 1 160 ? 6.477 14.320 127.619 1.00 16.26 160 PRO B C 1
ATOM 2261 O O . PRO B 1 160 ? 7.274 13.875 126.732 1.00 16.90 160 PRO B O 1
ATOM 2265 N N . VAL B 1 161 ? 6.786 14.513 128.888 1.00 15.70 161 VAL B N 1
ATOM 2266 C CA . VAL B 1 161 ? 8.123 14.250 129.417 1.00 15.38 161 VAL B CA 1
ATOM 2267 C C . VAL B 1 161 ? 8.755 12.913 129.111 1.00 14.80 161 VAL B C 1
ATOM 2268 O O . VAL B 1 161 ? 9.999 12.850 129.357 1.00 14.81 161 VAL B O 1
ATOM 2272 N N . TRP B 1 162 ? 8.073 11.926 128.636 1.00 14.47 162 TRP B N 1
ATOM 2273 C CA . TRP B 1 162 ? 8.545 10.598 128.329 1.00 14.37 162 TRP B CA 1
ATOM 2274 C C . TRP B 1 162 ? 8.780 10.298 126.858 1.00 15.20 162 TRP B C 1
ATOM 2275 O O . TRP B 1 162 ? 9.272 9.216 126.472 1.00 15.91 162 TRP B O 1
ATOM 2286 N N . GLU B 1 163 ? 8.382 11.193 126.043 1.00 16.70 163 GLU B N 1
ATOM 2287 C CA . GLU B 1 163 ? 8.533 11.081 124.581 1.00 18.11 163 GLU B CA 1
ATOM 2288 C C . GLU B 1 163 ? 9.804 11.788 124.210 1.00 18.44 163 GLU B C 1
ATOM 2289 O O . GLU B 1 163 ? 10.382 12.477 125.111 1.00 17.08 163 GLU B O 1
ATOM 2295 N N . GLY B 1 164 ? 10.248 11.655 122.967 1.00 19.75 164 GLY B N 1
ATOM 2296 C CA . GLY B 1 164 ? 11.420 12.426 122.547 1.00 21.87 164 GLY B CA 1
ATOM 2297 C C . GLY B 1 164 ? 12.618 11.707 122.053 1.00 22.67 164 GLY B C 1
ATOM 2298 O O . GLY B 1 164 ? 13.571 12.341 121.578 1.00 22.88 164 GLY B O 1
ATOM 2299 N N . GLN B 1 165 ? 12.507 10.399 122.142 1.00 23.98 165 GLN B N 1
ATOM 2300 C CA . GLN B 1 165 ? 13.657 9.647 121.671 1.00 25.75 165 GLN B CA 1
ATOM 2301 C C . GLN B 1 165 ? 13.718 9.411 120.199 1.00 26.56 165 GLN B C 1
ATOM 2302 O O . GLN B 1 165 ? 14.265 8.346 119.873 1.00 27.10 165 GLN B O 1
ATOM 2308 N N . SER B 1 166 ? 13.224 10.316 119.429 1.00 27.90 166 SER B N 1
ATOM 2309 C CA . SER B 1 166 ? 13.309 10.068 117.936 1.00 28.78 166 SER B CA 1
ATOM 2310 C C . SER B 1 166 ? 14.335 11.124 117.524 1.00 28.49 166 SER B C 1
ATOM 2311 O O . SER B 1 166 ? 14.694 11.143 116.403 1.00 28.10 166 SER B O 1
ATOM 2314 N N . GLY B 1 167 ? 14.641 11.840 118.598 1.00 28.63 167 GLY B N 1
ATOM 2315 C CA . GLY B 1 167 ? 15.567 12.958 118.549 1.00 28.70 167 GLY B CA 1
ATOM 2316 C C . GLY B 1 167 ? 16.958 12.418 118.797 1.00 28.89 167 GLY B C 1
ATOM 2317 O O . GLY B 1 167 ? 17.964 13.083 118.476 1.00 28.87 167 GLY B O 1
ATOM 2318 N N . LEU B 1 168 ? 16.901 11.194 119.365 1.00 28.93 168 LEU B N 1
ATOM 2319 C CA . LEU B 1 168 ? 18.265 10.636 119.659 1.00 29.41 168 LEU B CA 1
ATOM 2320 C C . LEU B 1 168 ? 19.137 10.781 118.437 1.00 30.16 168 LEU B C 1
ATOM 2321 O O . LEU B 1 168 ? 20.320 10.719 118.642 1.00 29.39 168 LEU B O 1
ATOM 2326 N N . CYS B 1 169 ? 18.582 10.895 117.268 1.00 33.32 169 CYS B N 1
ATOM 2327 C CA . CYS B 1 169 ? 19.489 10.939 116.076 1.00 36.57 169 CYS B CA 1
ATOM 2328 C C . CYS B 1 169 ? 20.282 12.214 116.140 1.00 36.22 169 CYS B C 1
ATOM 2329 O O . CYS B 1 169 ? 21.429 12.121 115.683 1.00 36.57 169 CYS B O 1
ATOM 2332 N N . PHE B 1 170 ? 19.843 13.291 116.683 1.00 36.12 170 PHE B N 1
ATOM 2333 C CA . PHE B 1 170 ? 20.602 14.542 116.766 1.00 36.34 170 PHE B CA 1
ATOM 2334 C C . PHE B 1 170 ? 21.788 14.470 117.716 1.00 37.36 170 PHE B C 1
ATOM 2335 O O . PHE B 1 170 ? 22.773 15.238 117.572 1.00 37.54 170 PHE B O 1
ATOM 2343 N N . VAL B 1 171 ? 21.773 13.626 118.688 1.00 38.64 171 VAL B N 1
ATOM 2344 C CA . VAL B 1 171 ? 22.853 13.452 119.642 1.00 40.44 171 VAL B CA 1
ATOM 2345 C C . VAL B 1 171 ? 23.824 12.463 119.025 1.00 43.29 171 VAL B C 1
ATOM 2346 O O . VAL B 1 171 ? 24.988 12.375 119.329 1.00 43.86 171 VAL B O 1
ATOM 2350 N N . ASN B 1 172 ? 23.240 11.692 118.139 1.00 47.43 172 ASN B N 1
ATOM 2351 C CA . ASN B 1 172 ? 23.814 10.636 117.366 1.00 50.89 172 ASN B CA 1
ATOM 2352 C C . ASN B 1 172 ? 24.602 11.022 116.135 1.00 53.58 172 ASN B C 1
ATOM 2353 O O . ASN B 1 172 ? 25.788 10.897 115.973 1.00 55.10 172 ASN B O 1
ATOM 2358 N N . ASN B 1 173 ? 23.784 11.461 115.243 1.00 56.66 173 ASN B N 1
ATOM 2359 C CA . ASN B 1 173 ? 23.982 11.937 113.893 1.00 59.49 173 ASN B CA 1
ATOM 2360 C C . ASN B 1 173 ? 23.765 10.646 113.028 1.00 60.66 173 ASN B C 1
ATOM 2361 O O . ASN B 1 173 ? 24.484 9.713 112.807 1.00 60.86 173 ASN B O 1
ATOM 2366 N N . THR B 1 174 ? 22.528 10.718 112.646 1.00 62.10 174 THR B N 1
ATOM 2367 C CA . THR B 1 174 ? 21.781 9.863 111.779 1.00 63.59 174 THR B CA 1
ATOM 2368 C C . THR B 1 174 ? 21.163 11.029 110.941 1.00 63.63 174 THR B C 1
ATOM 2369 O O . THR B 1 174 ? 21.774 12.128 110.960 1.00 63.92 174 THR B O 1
ATOM 2373 N N . LYS B 1 175 ? 20.062 10.684 110.388 1.00 63.47 175 LYS B N 1
ATOM 2374 C CA . LYS B 1 175 ? 19.376 11.760 109.584 1.00 63.21 175 LYS B CA 1
ATOM 2375 C C . LYS B 1 175 ? 17.939 11.552 110.018 1.00 61.16 175 LYS B C 1
ATOM 2376 O O . LYS B 1 175 ? 17.228 10.756 109.354 1.00 61.53 175 LYS B O 1
ATOM 2382 N N . CYS B 1 176 ? 17.590 12.244 111.132 1.00 57.66 176 CYS B N 1
ATOM 2383 C CA . CYS B 1 176 ? 16.221 11.971 111.570 1.00 54.93 176 CYS B CA 1
ATOM 2384 C C . CYS B 1 176 ? 15.172 12.045 110.448 1.00 54.63 176 CYS B C 1
ATOM 2385 O O . CYS B 1 176 ? 14.749 13.138 110.090 1.00 55.15 176 CYS B O 1
ATOM 2388 N N . PRO B 1 177 ? 14.793 10.835 110.043 1.00 53.89 177 PRO B N 1
ATOM 2389 C CA . PRO B 1 177 ? 13.725 10.744 109.038 1.00 54.06 177 PRO B CA 1
ATOM 2390 C C . PRO B 1 177 ? 12.469 11.345 109.680 1.00 54.43 177 PRO B C 1
ATOM 2391 O O . PRO B 1 177 ? 11.706 12.159 109.147 1.00 54.72 177 PRO B O 1
ATOM 2395 N N . ASP B 1 178 ? 12.232 10.960 110.926 1.00 54.56 178 ASP B N 1
ATOM 2396 C CA . ASP B 1 178 ? 11.097 11.367 111.727 1.00 54.48 178 ASP B CA 1
ATOM 2397 C C . ASP B 1 178 ? 11.311 12.649 112.484 1.00 53.18 178 ASP B C 1
ATOM 2398 O O . ASP B 1 178 ? 11.189 12.467 113.753 1.00 53.72 178 ASP B O 1
ATOM 2403 N N . THR B 1 179 ? 11.583 13.813 111.962 1.00 50.88 179 THR B N 1
ATOM 2404 C CA . THR B 1 179 ? 11.763 14.925 112.941 1.00 48.80 179 THR B CA 1
ATOM 2405 C C . THR B 1 179 ? 10.425 15.351 113.511 1.00 47.30 179 THR B C 1
ATOM 2406 O O . THR B 1 179 ? 10.355 16.277 114.343 1.00 47.50 179 THR B O 1
ATOM 2410 N N . SER B 1 180 ? 9.398 14.696 113.061 1.00 45.30 180 SER B N 1
ATOM 2411 C CA . SER B 1 180 ? 8.023 14.911 113.447 1.00 42.91 180 SER B CA 1
ATOM 2412 C C . SER B 1 180 ? 7.781 14.697 114.916 1.00 40.37 180 SER B C 1
ATOM 2413 O O . SER B 1 180 ? 6.645 14.926 115.338 1.00 39.65 180 SER B O 1
ATOM 2416 N N . ARG B 1 181 ? 8.770 14.193 115.634 1.00 38.33 181 ARG B N 1
ATOM 2417 C CA . ARG B 1 181 ? 8.413 13.930 117.073 1.00 36.40 181 ARG B CA 1
ATOM 2418 C C . ARG B 1 181 ? 9.622 13.820 117.942 1.00 33.27 181 ARG B C 1
ATOM 2419 O O . ARG B 1 181 ? 9.792 13.006 118.828 1.00 32.67 181 ARG B O 1
ATOM 2427 N N . ALA B 1 182 ? 10.495 14.736 117.607 1.00 29.96 182 ALA B N 1
ATOM 2428 C CA . ALA B 1 182 ? 11.761 15.020 118.203 1.00 26.53 182 ALA B CA 1
ATOM 2429 C C . ALA B 1 182 ? 11.376 16.237 119.047 1.00 24.87 182 ALA B C 1
ATOM 2430 O O . ALA B 1 182 ? 10.760 17.123 118.362 1.00 25.30 182 ALA B O 1
ATOM 2432 N N . ILE B 1 183 ? 11.691 16.193 120.312 1.00 22.44 183 ILE B N 1
ATOM 2433 C CA . ILE B 1 183 ? 11.336 17.479 121.003 1.00 19.92 183 ILE B CA 1
ATOM 2434 C C . ILE B 1 183 ? 12.642 18.273 120.838 1.00 18.22 183 ILE B C 1
ATOM 2435 O O . ILE B 1 183 ? 13.551 18.024 121.660 1.00 18.29 183 ILE B O 1
ATOM 2440 N N . THR B 1 184 ? 12.770 19.088 119.851 1.00 16.33 184 THR B N 1
ATOM 2441 C CA . THR B 1 184 ? 14.054 19.823 119.692 1.00 15.04 184 THR B CA 1
ATOM 2442 C C . THR B 1 184 ? 13.770 21.257 119.377 1.00 14.18 184 THR B C 1
ATOM 2443 O O . THR B 1 184 ? 12.600 21.577 119.103 1.00 14.45 184 THR B O 1
ATOM 2447 N N . ILE B 1 185 ? 14.722 22.135 119.367 1.00 13.54 185 ILE B N 1
ATOM 2448 C CA . ILE B 1 185 ? 14.676 23.538 119.114 1.00 12.93 185 ILE B CA 1
ATOM 2449 C C . ILE B 1 185 ? 16.035 24.019 118.628 1.00 14.52 185 ILE B C 1
ATOM 2450 O O . ILE B 1 185 ? 17.081 23.713 119.259 1.00 15.59 185 ILE B O 1
ATOM 2455 N N . ALA B 1 186 ? 16.012 24.749 117.523 1.00 15.85 186 ALA B N 1
ATOM 2456 C CA . ALA B 1 186 ? 17.290 25.237 116.919 1.00 16.34 186 ALA B CA 1
ATOM 2457 C C . ALA B 1 186 ? 17.167 26.703 116.599 1.00 16.76 186 ALA B C 1
ATOM 2458 O O . ALA B 1 186 ? 16.133 27.145 116.119 1.00 16.30 186 ALA B O 1
ATOM 2460 N N . LEU B 1 187 ? 18.185 27.469 116.877 1.00 18.26 187 LEU B N 1
ATOM 2461 C CA . LEU B 1 187 ? 18.363 28.867 116.754 1.00 20.06 187 LEU B CA 1
ATOM 2462 C C . LEU B 1 187 ? 18.345 29.475 115.359 1.00 22.59 187 LEU B C 1
ATOM 2463 O O . LEU B 1 187 ? 18.943 28.925 114.422 1.00 22.94 187 LEU B O 1
ATOM 2468 N N . ASP B 1 188 ? 17.702 30.650 115.247 1.00 25.14 188 ASP B N 1
ATOM 2469 C CA . ASP B 1 188 ? 17.655 31.305 113.915 1.00 27.68 188 ASP B CA 1
ATOM 2470 C C . ASP B 1 188 ? 18.901 32.162 113.754 1.00 29.85 188 ASP B C 1
ATOM 2471 O O . ASP B 1 188 ? 18.828 33.417 113.792 1.00 31.27 188 ASP B O 1
ATOM 2476 N N . THR B 1 189 ? 20.008 31.524 113.564 1.00 31.38 189 THR B N 1
ATOM 2477 C CA . THR B 1 189 ? 21.312 32.231 113.401 1.00 33.21 189 THR B CA 1
ATOM 2478 C C . THR B 1 189 ? 21.328 33.336 112.386 1.00 34.25 189 THR B C 1
ATOM 2479 O O . THR B 1 189 ? 22.255 34.235 112.442 1.00 34.95 189 THR B O 1
ATOM 2483 N N . ASN B 1 190 ? 20.418 33.455 111.465 1.00 35.39 190 ASN B N 1
ATOM 2484 C CA . ASN B 1 190 ? 20.438 34.569 110.481 1.00 36.66 190 ASN B CA 1
ATOM 2485 C C . ASN B 1 190 ? 20.206 35.878 111.257 1.00 35.65 190 ASN B C 1
ATOM 2486 O O . ASN B 1 190 ? 20.992 36.798 111.240 1.00 36.23 190 ASN B O 1
ATOM 2491 N N . GLU B 1 191 ? 19.089 35.867 111.890 1.00 34.73 191 GLU B N 1
ATOM 2492 C CA . GLU B 1 191 ? 18.495 36.869 112.697 1.00 34.80 191 GLU B CA 1
ATOM 2493 C C . GLU B 1 191 ? 19.229 37.247 113.945 1.00 34.82 191 GLU B C 1
ATOM 2494 O O . GLU B 1 191 ? 18.703 38.038 114.758 1.00 35.21 191 GLU B O 1
ATOM 2500 N N . VAL B 1 192 ? 20.429 36.737 114.108 1.00 34.71 192 VAL B N 1
ATOM 2501 C CA . VAL B 1 192 ? 21.241 37.093 115.293 1.00 33.75 192 VAL B CA 1
ATOM 2502 C C . VAL B 1 192 ? 21.624 38.552 115.113 1.00 33.13 192 VAL B C 1
ATOM 2503 O O . VAL B 1 192 ? 21.791 38.904 113.930 1.00 32.25 192 VAL B O 1
ATOM 2507 N N . SER B 1 193 ? 21.761 39.279 116.196 1.00 33.45 193 SER B N 1
ATOM 2508 C CA . SER B 1 193 ? 22.123 40.704 116.035 1.00 34.54 193 SER B CA 1
ATOM 2509 C C . SER B 1 193 ? 23.561 41.034 115.755 1.00 34.49 193 SER B C 1
ATOM 2510 O O . SER B 1 193 ? 23.795 42.010 115.006 1.00 33.99 193 SER B O 1
ATOM 2513 N N . GLU B 1 194 ? 24.493 40.298 116.336 1.00 35.14 194 GLU B N 1
ATOM 2514 C CA . GLU B 1 194 ? 25.927 40.642 116.099 1.00 35.61 194 GLU B CA 1
ATOM 2515 C C . GLU B 1 194 ? 26.596 39.559 115.274 1.00 35.00 194 GLU B C 1
ATOM 2516 O O . GLU B 1 194 ? 26.390 38.338 115.416 1.00 34.96 194 GLU B O 1
ATOM 2522 N N . LYS B 1 195 ? 27.418 40.088 114.363 1.00 33.55 195 LYS B N 1
ATOM 2523 C CA . LYS B 1 195 ? 28.214 39.296 113.446 1.00 31.93 195 LYS B CA 1
ATOM 2524 C C . LYS B 1 195 ? 28.954 38.278 114.306 1.00 30.17 195 LYS B C 1
ATOM 2525 O O . LYS B 1 195 ? 28.959 37.064 113.959 1.00 31.41 195 LYS B O 1
ATOM 2531 N N . ARG B 1 196 ? 29.540 38.706 115.397 1.00 27.29 196 ARG B N 1
ATOM 2532 C CA . ARG B 1 196 ? 30.287 37.816 116.317 1.00 23.90 196 ARG B CA 1
ATOM 2533 C C . ARG B 1 196 ? 30.023 38.188 117.760 1.00 20.91 196 ARG B C 1
ATOM 2534 O O . ARG B 1 196 ? 29.569 39.291 118.093 1.00 20.31 196 ARG B O 1
ATOM 2542 N N . TYR B 1 197 ? 30.339 37.227 118.577 1.00 18.21 197 TYR B N 1
ATOM 2543 C CA . TYR B 1 197 ? 30.134 37.424 120.041 1.00 16.67 197 TYR B CA 1
ATOM 2544 C C . TYR B 1 197 ? 31.398 37.072 120.822 1.00 15.71 197 TYR B C 1
ATOM 2545 O O . TYR B 1 197 ? 32.120 36.127 120.472 1.00 15.02 197 TYR B O 1
ATOM 2554 N N . PRO B 1 198 ? 31.658 37.889 121.857 1.00 15.17 198 PRO B N 1
ATOM 2555 C CA . PRO B 1 198 ? 32.796 37.770 122.774 1.00 14.75 198 PRO B CA 1
ATOM 2556 C C . PRO B 1 198 ? 32.545 36.645 123.714 1.00 15.48 198 PRO B C 1
ATOM 2557 O O . PRO B 1 198 ? 31.304 36.396 123.902 1.00 16.02 198 PRO B O 1
ATOM 2561 N N . PHE B 1 199 ? 33.553 35.994 124.242 1.00 16.49 199 PHE B N 1
ATOM 2562 C CA . PHE B 1 199 ? 33.237 34.876 125.168 1.00 17.33 199 PHE B CA 1
ATOM 2563 C C . PHE B 1 199 ? 33.090 35.476 126.579 1.00 17.40 199 PHE B C 1
ATOM 2564 O O . PHE B 1 199 ? 34.108 35.869 127.162 1.00 16.78 199 PHE B O 1
ATOM 2572 N N . LYS B 1 200 ? 31.829 35.459 127.039 1.00 17.85 200 LYS B N 1
ATOM 2573 C CA . LYS B 1 200 ? 31.668 35.972 128.454 1.00 18.42 200 LYS B CA 1
ATOM 2574 C C . LYS B 1 200 ? 31.642 34.785 129.402 1.00 18.76 200 LYS B C 1
ATOM 2575 O O . LYS B 1 200 ? 31.347 33.630 129.032 1.00 19.60 200 LYS B O 1
ATOM 2581 N N . THR B 1 201 ? 32.011 34.978 130.618 1.00 19.70 201 THR B N 1
ATOM 2582 C CA . THR B 1 201 ? 32.021 34.033 131.745 1.00 20.72 201 THR B CA 1
ATOM 2583 C C . THR B 1 201 ? 30.698 34.339 132.448 1.00 21.21 201 THR B C 1
ATOM 2584 O O . THR B 1 201 ? 30.213 35.522 132.269 1.00 21.86 201 THR B O 1
ATOM 2588 N N . ALA B 1 202 ? 30.146 33.409 133.163 1.00 21.40 202 ALA B N 1
ATOM 2589 C CA . ALA B 1 202 ? 28.781 33.712 133.733 1.00 21.90 202 ALA B CA 1
ATOM 2590 C C . ALA B 1 202 ? 28.697 34.948 134.606 1.00 21.72 202 ALA B C 1
ATOM 2591 O O . ALA B 1 202 ? 27.714 35.692 134.607 1.00 21.21 202 ALA B O 1
ATOM 2593 N N . THR B 1 203 ? 29.740 35.080 135.345 1.00 22.37 203 THR B N 1
ATOM 2594 C CA . THR B 1 203 ? 29.970 36.131 136.305 1.00 22.89 203 THR B CA 1
ATOM 2595 C C . THR B 1 203 ? 30.036 37.503 135.683 1.00 22.92 203 THR B C 1
ATOM 2596 O O . THR B 1 203 ? 29.241 38.388 135.943 1.00 22.28 203 THR B O 1
ATOM 2600 N N . ASP B 1 204 ? 31.097 37.603 134.860 1.00 23.72 204 ASP B N 1
ATOM 2601 C CA . ASP B 1 204 ? 31.265 38.876 134.180 1.00 25.02 204 ASP B CA 1
ATOM 2602 C C . ASP B 1 204 ? 29.894 39.281 133.572 1.00 25.58 204 ASP B C 1
ATOM 2603 O O . ASP B 1 204 ? 29.380 40.419 133.743 1.00 25.64 204 ASP B O 1
ATOM 2608 N N . TYR B 1 205 ? 29.385 38.271 132.839 1.00 25.39 205 TYR B N 1
ATOM 2609 C CA . TYR B 1 205 ? 28.109 38.544 132.157 1.00 24.84 205 TYR B CA 1
ATOM 2610 C C . TYR B 1 205 ? 27.141 39.190 133.154 1.00 24.81 205 TYR B C 1
ATOM 2611 O O . TYR B 1 205 ? 26.688 40.318 132.984 1.00 24.95 205 TYR B O 1
ATOM 2620 N N . ALA B 1 206 ? 26.921 38.385 134.161 1.00 24.72 206 ALA B N 1
ATOM 2621 C CA . ALA B 1 206 ? 25.993 38.779 135.255 1.00 25.10 206 ALA B CA 1
ATOM 2622 C C . ALA B 1 206 ? 26.225 40.201 135.694 1.00 24.87 206 ALA B C 1
ATOM 2623 O O . ALA B 1 206 ? 25.425 41.118 135.436 1.00 25.00 206 ALA B O 1
ATOM 2625 N N . THR B 1 207 ? 27.297 40.483 136.346 1.00 25.33 207 THR B N 1
ATOM 2626 C CA . THR B 1 207 ? 27.723 41.804 136.813 1.00 26.27 207 THR B CA 1
ATOM 2627 C C . THR B 1 207 ? 27.418 42.910 135.824 1.00 25.91 207 THR B C 1
ATOM 2628 O O . THR B 1 207 ? 26.911 44.000 136.113 1.00 25.77 207 THR B O 1
ATOM 2632 N N . ALA B 1 208 ? 27.747 42.534 134.577 1.00 25.81 208 ALA B N 1
ATOM 2633 C CA . ALA B 1 208 ? 27.541 43.429 133.412 1.00 24.56 208 ALA B CA 1
ATOM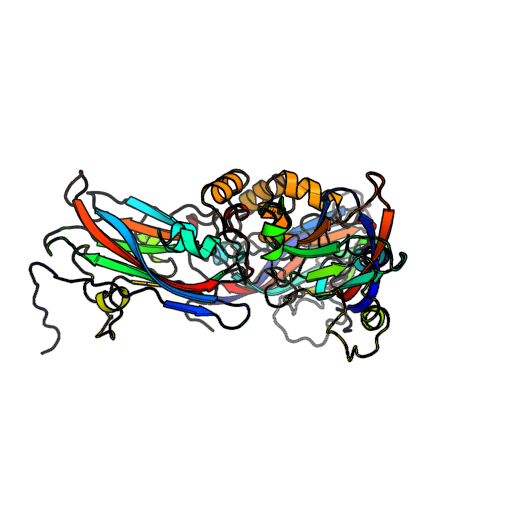 2634 C C . ALA B 1 208 ? 26.062 43.792 133.324 1.00 23.14 208 ALA B C 1
ATOM 2635 O O . ALA B 1 208 ? 25.662 44.944 133.345 1.00 22.72 208 ALA B O 1
ATOM 2637 N N . VAL B 1 209 ? 25.292 42.749 133.233 1.00 22.44 209 VAL B N 1
ATOM 2638 C CA . VAL B 1 209 ? 23.800 42.965 133.099 1.00 22.30 209 VAL B CA 1
ATOM 2639 C C . VAL B 1 209 ? 23.343 43.887 134.209 1.00 22.58 209 VAL B C 1
ATOM 2640 O O . VAL B 1 209 ? 22.764 44.979 133.880 1.00 23.08 209 VAL B O 1
ATOM 2644 N N . GLY B 1 210 ? 23.614 43.528 135.450 1.00 21.70 210 GLY B N 1
ATOM 2645 C CA . GLY B 1 210 ? 23.343 44.197 136.669 1.00 21.11 210 GLY B CA 1
ATOM 2646 C C . GLY B 1 210 ? 23.383 45.714 136.683 1.00 21.09 210 GLY B C 1
ATOM 2647 O O . GLY B 1 210 ? 22.820 46.429 137.540 1.00 21.02 210 GLY B O 1
ATOM 2648 N N . VAL B 1 211 ? 24.076 46.278 135.724 1.00 20.78 211 VAL B N 1
ATOM 2649 C CA . VAL B 1 211 ? 24.271 47.653 135.393 1.00 19.51 211 VAL B CA 1
ATOM 2650 C C . VAL B 1 211 ? 23.040 48.029 134.548 1.00 20.44 211 VAL B C 1
ATOM 2651 O O . VAL B 1 211 ? 22.276 48.881 135.067 1.00 21.97 211 VAL B O 1
ATOM 2655 N N . ASN B 1 212 ? 22.855 47.442 133.383 1.00 20.27 212 ASN B N 1
ATOM 2656 C CA . ASN B 1 212 ? 21.612 47.811 132.592 1.00 20.04 212 ASN B CA 1
ATOM 2657 C C . ASN B 1 212 ? 21.415 46.693 131.582 1.00 18.79 212 ASN B C 1
ATOM 2658 O O . ASN B 1 212 ? 22.152 46.728 130.568 1.00 18.29 212 ASN B O 1
ATOM 2663 N N . ALA B 1 213 ? 20.521 45.757 131.887 1.00 17.15 213 ALA B N 1
ATOM 2664 C CA . ALA B 1 213 ? 20.351 44.618 130.964 1.00 16.13 213 ALA B CA 1
ATOM 2665 C C . ALA B 1 213 ? 20.693 44.935 129.489 1.00 16.00 213 ALA B C 1
ATOM 2666 O O . ALA B 1 213 ? 21.441 44.096 128.902 1.00 16.00 213 ALA B O 1
ATOM 2668 N N . ASN B 1 214 ? 20.174 46.041 128.974 1.00 15.28 214 ASN B N 1
ATOM 2669 C CA . ASN B 1 214 ? 20.474 46.345 127.545 1.00 14.51 214 ASN B CA 1
ATOM 2670 C C . ASN B 1 214 ? 21.884 45.912 127.245 1.00 14.20 214 ASN B C 1
ATOM 2671 O O . ASN B 1 214 ? 22.030 45.352 126.152 1.00 14.36 214 ASN B O 1
ATOM 2676 N N . ILE B 1 215 ? 22.878 46.015 128.062 1.00 14.16 215 ILE B N 1
ATOM 2677 C CA . ILE B 1 215 ? 24.213 45.528 127.741 1.00 13.96 215 ILE B CA 1
ATOM 2678 C C . ILE B 1 215 ? 24.273 44.061 127.389 1.00 14.49 215 ILE B C 1
ATOM 2679 O O . ILE B 1 215 ? 25.166 43.659 126.595 1.00 15.30 215 ILE B O 1
ATOM 2684 N N . GLY B 1 216 ? 23.444 43.200 127.936 1.00 14.63 216 GLY B N 1
ATOM 2685 C CA . GLY B 1 216 ? 23.513 41.760 127.589 1.00 15.07 216 GLY B CA 1
ATOM 2686 C C . GLY B 1 216 ? 23.277 41.651 126.070 1.00 16.11 216 GLY B C 1
ATOM 2687 O O . GLY B 1 216 ? 23.894 40.803 125.346 1.00 16.47 216 GLY B O 1
ATOM 2688 N N . ASN B 1 217 ? 22.389 42.522 125.572 1.00 15.90 217 ASN B N 1
ATOM 2689 C CA . ASN B 1 217 ? 22.136 42.506 124.104 1.00 15.64 217 ASN B CA 1
ATOM 2690 C C . ASN B 1 217 ? 23.430 42.390 123.330 1.00 16.01 217 ASN B C 1
ATOM 2691 O O . ASN B 1 217 ? 23.292 41.587 122.328 1.00 17.93 217 ASN B O 1
ATOM 2696 N N . ILE B 1 218 ? 24.569 42.946 123.602 1.00 15.97 218 ILE B N 1
ATOM 2697 C CA . ILE B 1 218 ? 25.731 42.697 122.792 1.00 16.33 218 ILE B CA 1
ATOM 2698 C C . ILE B 1 218 ? 26.497 41.509 123.408 1.00 17.11 218 ILE B C 1
ATOM 2699 O O . ILE B 1 218 ? 27.487 41.100 122.695 1.00 18.43 218 ILE B O 1
ATOM 2704 N N . LEU B 1 219 ? 26.112 41.060 124.564 1.00 16.99 219 LEU B N 1
ATOM 2705 C CA . LEU B 1 219 ? 26.965 39.902 125.024 1.00 17.53 219 LEU B CA 1
ATOM 2706 C C . LEU B 1 219 ? 26.485 38.577 124.515 1.00 16.83 219 LEU B C 1
ATOM 2707 O O . LEU B 1 219 ? 27.307 37.649 124.635 1.00 16.42 219 LEU B O 1
ATOM 2712 N N . VAL B 1 220 ? 25.310 38.438 123.995 1.00 17.08 220 VAL B N 1
ATOM 2713 C CA . VAL B 1 220 ? 24.670 37.229 123.549 1.00 17.01 220 VAL B CA 1
ATOM 2714 C C . VAL B 1 220 ? 23.548 37.241 122.536 1.00 18.59 220 VAL B C 1
ATOM 2715 O O . VAL B 1 220 ? 22.629 38.134 122.453 1.00 19.47 220 VAL B O 1
ATOM 2719 N N . PRO B 1 221 ? 23.525 36.186 121.723 1.00 18.83 221 PRO B N 1
ATOM 2720 C CA . PRO B 1 221 ? 22.526 36.054 120.670 1.00 18.84 221 PRO B CA 1
ATOM 2721 C C . PRO B 1 221 ? 21.094 35.912 121.102 1.00 19.45 221 PRO B C 1
ATOM 2722 O O . PRO B 1 221 ? 20.180 36.591 120.533 1.00 20.35 221 PRO B O 1
ATOM 2726 N N . ALA B 1 222 ? 20.858 35.021 122.053 1.00 19.45 222 ALA B N 1
ATOM 2727 C CA . ALA B 1 222 ? 19.462 34.752 122.503 1.00 18.87 222 ALA B CA 1
ATOM 2728 C C . ALA B 1 222 ? 19.409 33.990 123.788 1.00 18.60 222 ALA B C 1
ATOM 2729 O O . ALA B 1 222 ? 20.480 33.432 124.160 1.00 18.56 222 ALA B O 1
ATOM 2731 N N . ARG B 1 223 ? 18.265 33.930 124.448 1.00 18.57 223 ARG B N 1
ATOM 2732 C CA . ARG B 1 223 ? 18.160 33.134 125.726 1.00 18.20 223 ARG B CA 1
ATOM 2733 C C . ARG B 1 223 ? 17.027 32.118 125.501 1.00 17.20 223 ARG B C 1
ATOM 2734 O O . ARG B 1 223 ? 16.003 32.508 124.922 1.00 17.39 223 ARG B O 1
ATOM 2742 N N . LEU B 1 224 ? 17.212 30.908 125.913 1.00 16.04 224 LEU B N 1
ATOM 2743 C CA . LEU B 1 224 ? 16.278 29.820 125.741 1.00 15.58 224 LEU B CA 1
ATOM 2744 C C . LEU B 1 224 ? 15.354 29.796 126.924 1.00 16.03 224 LEU B C 1
ATOM 2745 O O . LEU B 1 224 ? 16.043 29.956 127.952 1.00 16.89 224 LEU B O 1
ATOM 2750 N N . VAL B 1 225 ? 14.106 29.572 126.825 1.00 16.03 225 VAL B N 1
ATOM 2751 C CA . VAL B 1 225 ? 13.218 29.549 128.030 1.00 15.89 225 VAL B CA 1
ATOM 2752 C C . VAL B 1 225 ? 12.611 28.182 128.172 1.00 16.92 225 VAL B C 1
ATOM 2753 O O . VAL B 1 225 ? 11.907 27.693 127.254 1.00 17.47 225 VAL B O 1
ATOM 2757 N N . THR B 1 226 ? 12.860 27.512 129.288 1.00 17.45 226 THR B N 1
ATOM 2758 C CA . THR B 1 226 ? 12.279 26.127 129.375 1.00 17.45 226 THR B CA 1
ATOM 2759 C C . THR B 1 226 ? 11.303 26.090 130.502 1.00 18.29 226 THR B C 1
ATOM 2760 O O . THR B 1 226 ? 11.586 26.455 131.659 1.00 19.30 226 THR B O 1
ATOM 2764 N N . ALA B 1 227 ? 10.102 25.641 130.211 1.00 18.76 227 ALA B N 1
ATOM 2765 C CA . ALA B 1 227 ? 8.978 25.529 131.150 1.00 18.91 227 ALA B CA 1
ATOM 2766 C C . ALA B 1 227 ? 8.674 24.104 131.490 1.00 19.56 227 ALA B C 1
ATOM 2767 O O . ALA B 1 227 ? 8.504 23.275 130.575 1.00 20.48 227 ALA B O 1
ATOM 2769 N N . MET B 1 228 ? 8.547 23.746 132.740 1.00 20.70 228 MET B N 1
ATOM 2770 C CA . MET B 1 228 ? 8.263 22.311 133.107 1.00 20.91 228 MET B CA 1
ATOM 2771 C C . MET B 1 228 ? 7.052 22.250 133.960 1.00 22.78 228 MET B C 1
ATOM 2772 O O . MET B 1 228 ? 7.184 22.359 135.197 1.00 23.90 228 MET B O 1
ATOM 2777 N N . GLU B 1 229 ? 5.887 22.144 133.435 1.00 25.47 229 GLU B N 1
ATOM 2778 C CA . GLU B 1 229 ? 4.588 22.047 133.994 1.00 28.30 229 GLU B CA 1
ATOM 2779 C C . GLU B 1 229 ? 4.166 20.597 133.923 1.00 29.38 229 GLU B C 1
ATOM 2780 O O . GLU B 1 229 ? 4.765 19.987 132.957 1.00 29.47 229 GLU B O 1
ATOM 2786 N N . GLY B 1 230 ? 3.246 20.043 134.667 1.00 30.62 230 GLY B N 1
ATOM 2787 C CA . GLY B 1 230 ? 3.012 18.602 134.285 1.00 33.28 230 GLY B CA 1
ATOM 2788 C C . GLY B 1 230 ? 2.356 17.811 135.356 1.00 34.75 230 GLY B C 1
ATOM 2789 O O . GLY B 1 230 ? 1.156 17.554 135.243 1.00 35.05 230 GLY B O 1
ATOM 2790 N N . GLY B 1 231 ? 3.106 17.402 136.334 1.00 36.35 231 GLY B N 1
ATOM 2791 C CA . GLY B 1 231 ? 2.997 16.717 137.461 1.00 38.56 231 GLY B CA 1
ATOM 2792 C C . GLY B 1 231 ? 2.096 15.991 138.334 1.00 40.32 231 GLY B C 1
ATOM 2793 O O . GLY B 1 231 ? 0.849 16.069 138.389 1.00 40.91 231 GLY B O 1
ATOM 2794 N N . SER B 1 232 ? 2.748 15.181 139.195 1.00 41.70 232 SER B N 1
ATOM 2795 C CA . SER B 1 232 ? 2.098 14.366 140.205 1.00 42.48 232 SER B CA 1
ATOM 2796 C C . SER B 1 232 ? 2.654 14.700 141.578 1.00 42.70 232 SER B C 1
ATOM 2797 O O . SER B 1 232 ? 1.811 14.821 142.472 1.00 43.86 232 SER B O 1
ATOM 2800 N N . SER B 1 233 ? 3.950 14.816 141.722 1.00 42.56 233 SER B N 1
ATOM 2801 C CA . SER B 1 233 ? 4.527 15.080 143.054 1.00 42.63 233 SER B CA 1
ATOM 2802 C C . SER B 1 233 ? 4.916 16.539 143.182 1.00 42.21 233 SER B C 1
ATOM 2803 O O . SER B 1 233 ? 5.205 17.175 142.181 1.00 42.37 233 SER B O 1
ATOM 2806 N N . LYS B 1 234 ? 4.887 16.958 144.423 1.00 41.95 234 LYS B N 1
ATOM 2807 C CA . LYS B 1 234 ? 5.268 18.342 144.774 1.00 41.59 234 LYS B CA 1
ATOM 2808 C C . LYS B 1 234 ? 6.805 18.267 144.845 1.00 40.07 234 LYS B C 1
ATOM 2809 O O . LYS B 1 234 ? 7.520 19.245 144.942 1.00 40.43 234 LYS B O 1
ATOM 2815 N N . THR B 1 235 ? 7.216 17.045 144.825 1.00 38.39 235 THR B N 1
ATOM 2816 C CA . THR B 1 235 ? 8.548 16.503 144.842 1.00 37.12 235 THR B CA 1
ATOM 2817 C C . THR B 1 235 ? 9.063 16.449 143.442 1.00 35.63 235 THR B C 1
ATOM 2818 O O . THR B 1 235 ? 8.380 15.714 142.647 1.00 35.87 235 THR B O 1
ATOM 2822 N N . ALA B 1 236 ? 10.104 17.117 143.062 1.00 34.12 236 ALA B N 1
ATOM 2823 C CA . ALA B 1 236 ? 10.540 17.004 141.655 1.00 33.14 236 ALA B CA 1
ATOM 2824 C C . ALA B 1 236 ? 10.860 15.531 141.351 1.00 32.11 236 ALA B C 1
ATOM 2825 O O . ALA B 1 236 ? 11.552 14.873 142.128 1.00 32.01 236 ALA B O 1
ATOM 2827 N N . VAL B 1 237 ? 10.375 15.068 140.244 1.00 31.20 237 VAL B N 1
ATOM 2828 C CA . VAL B 1 237 ? 10.577 13.790 139.644 1.00 30.80 237 VAL B CA 1
ATOM 2829 C C . VAL B 1 237 ? 11.517 14.004 138.411 1.00 30.76 237 VAL B C 1
ATOM 2830 O O . VAL B 1 237 ? 11.035 14.761 137.515 1.00 31.35 237 VAL B O 1
ATOM 2834 N N . ASN B 1 238 ? 12.680 13.460 138.312 1.00 30.20 238 ASN B N 1
ATOM 2835 C CA . ASN B 1 238 ? 13.498 13.683 137.126 1.00 30.59 238 ASN B CA 1
ATOM 2836 C C . ASN B 1 238 ? 12.872 13.177 135.842 1.00 29.34 238 ASN B C 1
ATOM 2837 O O . ASN B 1 238 ? 12.628 11.938 135.958 1.00 30.12 238 ASN B O 1
ATOM 2842 N N . THR B 1 239 ? 12.681 13.881 134.757 1.00 26.75 239 THR B N 1
ATOM 2843 C CA . THR B 1 239 ? 12.072 13.205 133.589 1.00 25.18 239 THR B CA 1
ATOM 2844 C C . THR B 1 239 ? 13.024 12.974 132.441 1.00 23.98 239 THR B C 1
ATOM 2845 O O . THR B 1 239 ? 13.078 11.913 131.757 1.00 23.53 239 THR B O 1
ATOM 2849 N N . GLY B 1 240 ? 13.816 14.021 132.184 1.00 22.42 240 GLY B N 1
ATOM 2850 C CA . GLY B 1 240 ? 14.766 13.954 131.103 1.00 20.36 240 GLY B CA 1
ATOM 2851 C C . GLY B 1 240 ? 16.032 14.762 131.218 1.00 18.67 240 GLY B C 1
ATOM 2852 O O . GLY B 1 240 ? 16.469 15.238 132.262 1.00 17.61 240 GLY B O 1
ATOM 2853 N N . ARG B 1 241 ? 16.575 14.843 129.983 1.00 17.34 241 ARG B N 1
ATOM 2854 C CA . ARG B 1 241 ? 17.838 15.616 129.861 1.00 16.72 241 ARG B CA 1
ATOM 2855 C C . ARG B 1 241 ? 17.824 16.338 128.530 1.00 16.43 241 ARG B C 1
ATOM 2856 O O . ARG B 1 241 ? 17.284 15.824 127.503 1.00 17.22 241 ARG B O 1
ATOM 2864 N N . LEU B 1 242 ? 18.367 17.541 128.560 1.00 14.73 242 LEU B N 1
ATOM 2865 C CA . LEU B 1 242 ? 18.472 18.411 127.417 1.00 13.24 242 LEU B CA 1
ATOM 2866 C C . LEU B 1 242 ? 19.857 18.390 126.830 1.00 12.95 242 LEU B C 1
ATOM 2867 O O . LEU B 1 242 ? 20.741 18.905 127.514 1.00 12.75 242 LEU B O 1
ATOM 2872 N N . TYR B 1 243 ? 20.087 17.916 125.636 1.00 14.05 243 TYR B N 1
ATOM 2873 C CA . TYR B 1 243 ? 21.467 17.944 125.076 1.00 15.16 243 TYR B CA 1
ATOM 2874 C C . TYR B 1 243 ? 21.663 19.015 124.021 1.00 15.38 243 TYR B C 1
ATOM 2875 O O . TYR B 1 243 ? 20.649 19.279 123.373 1.00 15.98 243 TYR B O 1
ATOM 2884 N N . ALA B 1 244 ? 22.860 19.518 123.873 1.00 15.80 244 ALA B N 1
ATOM 2885 C CA . ALA B 1 244 ? 23.201 20.564 122.899 1.00 16.50 244 ALA B CA 1
ATOM 2886 C C . ALA B 1 244 ? 24.055 19.950 121.774 1.00 17.20 244 ALA B C 1
ATOM 2887 O O . ALA B 1 244 ? 24.874 19.071 122.061 1.00 18.26 244 ALA B O 1
ATOM 2889 N N . SER B 1 245 ? 23.821 20.449 120.612 1.00 17.37 245 SER B N 1
ATOM 2890 C CA . SER B 1 245 ? 24.448 20.078 119.340 1.00 17.63 245 SER B CA 1
ATOM 2891 C C . SER B 1 245 ? 24.899 21.315 118.616 1.00 17.88 245 SER B C 1
ATOM 2892 O O . SER B 1 245 ? 24.027 22.073 118.020 1.00 18.48 245 SER B O 1
ATOM 2895 N N . TYR B 1 246 ? 26.187 21.627 118.649 1.00 17.31 246 TYR B N 1
ATOM 2896 C CA . TYR B 1 246 ? 26.579 22.878 118.020 1.00 17.37 246 TYR B CA 1
ATOM 2897 C C . TYR B 1 246 ? 27.704 22.753 117.044 1.00 17.11 246 TYR B C 1
ATOM 2898 O O . TYR B 1 246 ? 28.440 21.754 117.100 1.00 16.89 246 TYR B O 1
ATOM 2907 N N . THR B 1 247 ? 27.735 23.835 116.255 1.00 16.32 247 THR B N 1
ATOM 2908 C CA . THR B 1 247 ? 28.865 23.894 115.328 1.00 17.06 247 THR B CA 1
ATOM 2909 C C . THR B 1 247 ? 29.361 25.329 115.491 1.00 17.39 247 THR B C 1
ATOM 2910 O O . THR B 1 247 ? 28.905 26.168 114.742 1.00 17.81 247 THR B O 1
ATOM 2914 N N . ILE B 1 248 ? 30.222 25.428 116.472 1.00 17.18 248 ILE B N 1
ATOM 2915 C CA . ILE B 1 248 ? 30.825 26.714 116.848 1.00 17.02 248 ILE B CA 1
ATOM 2916 C C . ILE B 1 248 ? 31.922 27.143 115.923 1.00 16.61 248 ILE B C 1
ATOM 2917 O O . ILE B 1 248 ? 32.641 26.330 115.281 1.00 15.39 248 ILE B O 1
ATOM 2922 N N . ARG B 1 249 ? 32.069 28.462 115.836 1.00 17.06 249 ARG B N 1
ATOM 2923 C CA . ARG B 1 249 ? 33.137 29.005 114.981 1.00 18.38 249 ARG B CA 1
ATOM 2924 C C . ARG B 1 249 ? 34.158 29.651 115.893 1.00 19.03 249 ARG B C 1
ATOM 2925 O O . ARG B 1 249 ? 33.944 30.854 116.095 1.00 18.96 249 ARG B O 1
ATOM 2933 N N . LEU B 1 250 ? 35.118 28.887 116.379 1.00 20.15 250 LEU B N 1
ATOM 2934 C CA . LEU B 1 250 ? 36.122 29.414 117.332 1.00 20.57 250 LEU B CA 1
ATOM 2935 C C . LEU B 1 250 ? 37.019 30.461 116.705 1.00 21.42 250 LEU B C 1
ATOM 2936 O O . LEU B 1 250 ? 37.495 30.207 115.598 1.00 20.61 250 LEU B O 1
ATOM 2941 N N . ILE B 1 251 ? 37.167 31.554 117.515 1.00 23.26 251 ILE B N 1
ATOM 2942 C CA . ILE B 1 251 ? 37.960 32.600 116.832 1.00 25.94 251 ILE B CA 1
ATOM 2943 C C . ILE B 1 251 ? 39.152 33.332 117.231 1.00 26.25 251 ILE B C 1
ATOM 2944 O O . ILE B 1 251 ? 39.680 33.542 116.002 1.00 28.01 251 ILE B O 1
ATOM 2949 N N . GLU B 1 252 ? 39.690 33.853 118.206 1.00 25.90 252 GLU B N 1
ATOM 2950 C CA . GLU B 1 252 ? 41.087 34.557 118.049 1.00 24.99 252 GLU B CA 1
ATOM 2951 C C . GLU B 1 252 ? 41.507 34.199 119.490 1.00 25.09 252 GLU B C 1
ATOM 2952 O O . GLU B 1 252 ? 40.867 34.528 120.506 1.00 25.58 252 GLU B O 1
ATOM 2958 N N . PRO B 1 253 ? 42.506 33.317 119.465 1.00 24.06 253 PRO B N 1
ATOM 2959 C CA . PRO B 1 253 ? 43.037 32.735 120.675 1.00 22.58 253 PRO B CA 1
ATOM 2960 C C . PRO B 1 253 ? 43.392 33.834 121.671 1.00 21.89 253 PRO B C 1
ATOM 2961 O O . PRO B 1 253 ? 43.670 34.968 121.320 1.00 21.62 253 PRO B O 1
ATOM 2965 N N . ILE B 1 254 ? 43.342 33.338 122.881 1.00 21.04 254 ILE B N 1
ATOM 2966 C CA . ILE B 1 254 ? 43.629 34.003 124.127 1.00 19.51 254 ILE B CA 1
ATOM 2967 C C . ILE B 1 254 ? 43.874 32.834 125.091 1.00 19.28 254 ILE B C 1
ATOM 2968 O O . ILE B 1 254 ? 43.257 31.811 124.779 1.00 18.82 254 ILE B O 1
ATOM 2973 N N . ALA B 1 255 ? 44.655 33.032 126.068 1.00 19.61 255 ALA B N 1
ATOM 2974 C CA . ALA B 1 255 ? 45.019 32.149 127.165 1.00 19.46 255 ALA B CA 1
ATOM 2975 C C . ALA B 1 255 ? 43.882 32.113 128.165 1.00 19.76 255 ALA B C 1
ATOM 2976 O O . ALA B 1 255 ? 43.635 33.186 128.767 1.00 20.06 255 ALA B O 1
ATOM 2978 N N . ALA B 1 256 ? 43.173 31.055 128.363 1.00 20.17 256 ALA B N 1
ATOM 2979 C CA . ALA B 1 256 ? 42.009 30.858 129.187 1.00 20.08 256 ALA B CA 1
ATOM 2980 C C . ALA B 1 256 ? 41.808 31.829 130.348 1.00 20.86 256 ALA B C 1
ATOM 2981 O O . ALA B 1 256 ? 40.856 32.614 130.604 1.00 20.82 256 ALA B O 1
ATOM 2983 N N . ALA B 1 257 ? 42.880 31.679 131.131 1.00 21.44 257 ALA B N 1
ATOM 2984 C CA . ALA B 1 257 ? 43.036 32.415 132.381 1.00 21.37 257 ALA B CA 1
ATOM 2985 C C . ALA B 1 257 ? 42.698 33.870 132.235 1.00 21.16 257 ALA B C 1
ATOM 2986 O O . ALA B 1 257 ? 42.129 34.402 133.174 1.00 21.49 257 ALA B O 1
ATOM 2988 N N . LEU B 1 258 ? 43.066 34.447 131.136 1.00 21.85 258 LEU B N 1
ATOM 2989 C CA . LEU B 1 258 ? 42.823 35.843 130.819 1.00 22.78 258 LEU B CA 1
ATOM 2990 C C . LEU B 1 258 ? 41.403 36.134 130.361 1.00 23.83 258 LEU B C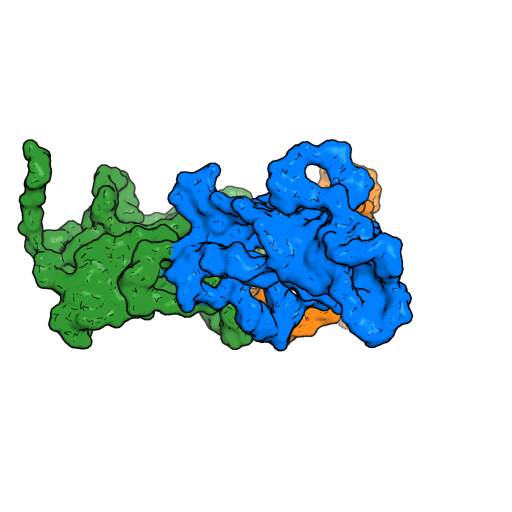 1
ATOM 2991 O O . LEU B 1 258 ? 41.161 37.332 130.074 1.00 24.22 258 LEU B O 1
ATOM 2996 N N . ASN B 1 259 ? 40.473 35.195 130.227 1.00 25.11 259 ASN B N 1
ATOM 2997 C CA . ASN B 1 259 ? 39.147 35.579 129.713 1.00 26.69 259 ASN B CA 1
ATOM 2998 C C . ASN B 1 259 ? 37.974 35.926 130.583 1.00 26.18 259 ASN B C 1
ATOM 2999 O O . ASN B 1 259 ? 37.704 35.167 131.579 1.00 26.89 259 ASN B O 1
ATOM 3004 N N . LEU B 1 260 ? 37.187 36.926 130.215 1.00 25.01 260 LEU B N 1
ATOM 3005 C CA . LEU B 1 260 ? 35.981 37.158 131.101 1.00 24.21 260 LEU B CA 1
ATOM 3006 C C . LEU B 1 260 ? 34.729 37.232 130.205 1.00 24.09 260 LEU B C 1
ATOM 3007 O O . LEU B 1 260 ? 34.914 37.505 128.979 1.00 23.49 260 LEU B O 1
ATOM 3013 N N . GLN C 1 39 ? 9.844 78.347 77.784 1.00 57.61 39 GLN C N 1
ATOM 3014 C CA . GLN C 1 39 ? 9.409 78.442 79.233 1.00 56.75 39 GLN C CA 1
ATOM 3015 C C . GLN C 1 39 ? 10.500 77.889 80.141 1.00 54.06 39 GLN C C 1
ATOM 3016 O O . GLN C 1 39 ? 10.480 76.698 80.544 1.00 54.65 39 GLN C O 1
ATOM 3022 N N . ALA C 1 40 ? 11.469 78.718 80.468 1.00 50.05 40 ALA C N 1
ATOM 3023 C CA . ALA C 1 40 ? 12.578 78.205 81.306 1.00 46.36 40 ALA C CA 1
ATOM 3024 C C . ALA C 1 40 ? 13.127 79.345 82.109 1.00 43.71 40 ALA C C 1
ATOM 3025 O O . ALA C 1 40 ? 13.341 80.419 81.533 1.00 43.63 40 ALA C O 1
ATOM 3027 N N . GLY C 1 41 ? 13.322 79.071 83.359 1.00 40.91 41 GLY C N 1
ATOM 3028 C CA . GLY C 1 41 ? 13.888 80.092 84.295 1.00 38.28 41 GLY C CA 1
ATOM 3029 C C . GLY C 1 41 ? 12.775 81.117 84.573 1.00 35.66 41 GLY C C 1
ATOM 3030 O O . GLY C 1 41 ? 13.021 82.325 84.625 1.00 34.86 41 GLY C O 1
ATOM 3031 N N . VAL C 1 42 ? 11.602 80.520 84.731 1.00 33.24 42 VAL C N 1
ATOM 3032 C CA . VAL C 1 42 ? 10.439 81.413 84.988 1.00 31.14 42 VAL C CA 1
ATOM 3033 C C . VAL C 1 42 ? 9.595 80.738 86.026 1.00 30.21 42 VAL C C 1
ATOM 3034 O O . VAL C 1 42 ? 9.067 79.630 85.768 1.00 30.38 42 VAL C O 1
ATOM 3038 N N . SER C 1 43 ? 9.461 81.334 87.179 1.00 28.95 43 SER C N 1
ATOM 3039 C CA . SER C 1 43 ? 8.674 80.841 88.299 1.00 27.52 43 SER C CA 1
ATOM 3040 C C . SER C 1 43 ? 7.450 81.752 88.396 1.00 27.22 43 SER C C 1
ATOM 3041 O O . SER C 1 43 ? 7.428 82.818 87.823 1.00 27.47 43 SER C O 1
ATOM 3044 N N . MET C 1 44 ? 6.498 81.356 89.153 1.00 27.68 44 MET C N 1
ATOM 3045 C CA . MET C 1 44 ? 5.252 82.057 89.488 1.00 27.58 44 MET C CA 1
ATOM 3046 C C . MET C 1 44 ? 4.998 81.775 90.985 1.00 26.19 44 MET C C 1
ATOM 3047 O O . MET C 1 44 ? 4.632 80.674 91.381 1.00 26.80 44 MET C O 1
ATOM 3052 N N . ALA C 1 45 ? 5.251 82.778 91.795 1.00 23.94 45 ALA C N 1
ATOM 3053 C CA . ALA C 1 45 ? 5.119 82.744 93.221 1.00 21.39 45 ALA C CA 1
ATOM 3054 C C . ALA C 1 45 ? 3.658 82.770 93.652 1.00 19.30 45 ALA C C 1
ATOM 3055 O O . ALA C 1 45 ? 3.000 83.795 93.473 1.00 18.79 45 ALA C O 1
ATOM 3057 N N . PRO C 1 46 ? 3.277 81.639 94.201 1.00 17.17 46 PRO C N 1
ATOM 3058 C CA . PRO C 1 46 ? 1.937 81.473 94.732 1.00 16.64 46 PRO C CA 1
ATOM 3059 C C . PRO C 1 46 ? 1.937 82.141 96.095 1.00 17.04 46 PRO C C 1
ATOM 3060 O O . PRO C 1 46 ? 2.969 82.549 96.644 1.00 17.66 46 PRO C O 1
ATOM 3064 N N . ILE C 1 47 ? 0.764 82.244 96.637 1.00 17.35 47 ILE C N 1
ATOM 3065 C CA . ILE C 1 47 ? 0.567 82.881 97.914 1.00 17.35 47 ILE C CA 1
ATOM 3066 C C . ILE C 1 47 ? 0.453 81.813 98.972 1.00 17.42 47 ILE C C 1
ATOM 3067 O O . ILE C 1 47 ? 0.503 82.163 100.120 1.00 18.19 47 ILE C O 1
ATOM 3072 N N . ALA C 1 48 ? 0.256 80.624 98.510 1.00 17.64 48 ALA C N 1
ATOM 3073 C CA . ALA C 1 48 ? 0.031 79.506 99.439 1.00 18.08 48 ALA C CA 1
ATOM 3074 C C . ALA C 1 48 ? 0.180 78.226 98.651 1.00 19.15 48 ALA C C 1
ATOM 3075 O O . ALA C 1 48 ? -0.191 78.239 97.446 1.00 18.36 48 ALA C O 1
ATOM 3077 N N . GLN C 1 49 ? 0.726 77.235 99.327 1.00 20.06 49 GLN C N 1
ATOM 3078 C CA . GLN C 1 49 ? 0.880 75.917 98.630 1.00 20.47 49 GLN C CA 1
ATOM 3079 C C . GLN C 1 49 ? -0.195 75.014 99.183 1.00 21.38 49 GLN C C 1
ATOM 3080 O O . GLN C 1 49 ? -0.115 74.752 100.438 1.00 23.06 49 GLN C O 1
ATOM 3086 N N . GLY C 1 50 ? -1.151 74.531 98.432 1.00 21.17 50 GLY C N 1
ATOM 3087 C CA . GLY C 1 50 ? -2.198 73.646 99.035 1.00 20.14 50 GLY C CA 1
ATOM 3088 C C . GLY C 1 50 ? -1.792 72.194 98.823 1.00 19.56 50 GLY C C 1
ATOM 3089 O O . GLY C 1 50 ? -1.214 71.918 97.768 1.00 19.55 50 GLY C O 1
ATOM 3090 N N . THR C 1 51 ? -2.080 71.317 99.739 1.00 19.58 51 THR C N 1
ATOM 3091 C CA . THR C 1 51 ? -1.808 69.881 99.698 1.00 19.57 51 THR C CA 1
ATOM 3092 C C . THR C 1 51 ? -2.834 69.109 100.510 1.00 19.66 51 THR C C 1
ATOM 3093 O O . THR C 1 51 ? -3.007 69.428 101.679 1.00 19.26 51 THR C O 1
ATOM 3097 N N . MET C 1 52 ? -3.474 68.120 99.897 1.00 21.13 52 MET C N 1
ATOM 3098 C CA . MET C 1 52 ? -4.488 67.370 100.649 1.00 22.75 52 MET C CA 1
ATOM 3099 C C . MET C 1 52 ? -3.984 65.943 100.853 1.00 22.58 52 MET C C 1
ATOM 3100 O O . MET C 1 52 ? -4.016 65.218 99.860 1.00 23.49 52 MET C O 1
ATOM 3105 N N . VAL C 1 53 ? -3.592 65.618 102.044 1.00 22.42 53 VAL C N 1
ATOM 3106 C CA . VAL C 1 53 ? -3.159 64.296 102.397 1.00 23.24 53 VAL C CA 1
ATOM 3107 C C . VAL C 1 53 ? -4.312 63.327 102.651 1.00 24.15 53 VAL C C 1
ATOM 3108 O O . VAL C 1 53 ? -5.209 63.689 103.468 1.00 23.79 53 VAL C O 1
ATOM 3112 N N . LYS C 1 54 ? -4.302 62.171 102.091 1.00 25.77 54 LYS C N 1
ATOM 3113 C CA . LYS C 1 54 ? -5.405 61.179 102.401 1.00 27.78 54 LYS C CA 1
ATOM 3114 C C . LYS C 1 54 ? -4.619 59.885 102.504 1.00 27.12 54 LYS C C 1
ATOM 3115 O O . LYS C 1 54 ? -4.293 59.235 101.528 1.00 27.47 54 LYS C O 1
ATOM 3121 N N . LEU C 1 55 ? -4.263 59.552 103.716 1.00 26.82 55 LEU C N 1
ATOM 3122 C CA . LEU C 1 55 ? -3.449 58.402 104.037 1.00 26.36 55 LEU C CA 1
ATOM 3123 C C . LEU C 1 55 ? -4.050 57.078 103.629 1.00 27.37 55 LEU C C 1
ATOM 3124 O O . LEU C 1 55 ? -5.271 56.895 103.712 1.00 27.69 55 LEU C O 1
ATOM 3129 N N . ARG C 1 56 ? -3.115 56.243 103.256 1.00 28.49 56 ARG C N 1
ATOM 3130 C CA . ARG C 1 56 ? -3.432 54.882 102.852 1.00 30.14 56 ARG C CA 1
ATOM 3131 C C . ARG C 1 56 ? -3.388 53.887 103.972 1.00 28.90 56 ARG C C 1
ATOM 3132 O O . ARG C 1 56 ? -2.472 54.003 104.807 1.00 28.99 56 ARG C O 1
ATOM 3140 N N . PRO C 1 57 ? -4.284 52.916 103.975 1.00 28.08 57 PRO C N 1
ATOM 3141 C CA . PRO C 1 57 ? -4.395 51.848 104.991 1.00 27.68 57 PRO C CA 1
ATOM 3142 C C . PRO C 1 57 ? -3.100 51.109 105.149 1.00 27.54 57 PRO C C 1
ATOM 3143 O O . PRO C 1 57 ? -2.376 50.995 104.144 1.00 28.09 57 PRO C O 1
ATOM 3147 N N . PRO C 1 58 ? -2.813 50.670 106.348 1.00 27.61 58 PRO C N 1
ATOM 3148 C CA . PRO C 1 58 ? -1.548 49.987 106.616 1.00 28.33 58 PRO C CA 1
ATOM 3149 C C . PRO C 1 58 ? -1.535 48.698 105.813 1.00 29.55 58 PRO C C 1
ATOM 3150 O O . PRO C 1 58 ? -2.615 48.167 105.555 1.00 29.91 58 PRO C O 1
ATOM 3154 N N . MET C 1 59 ? -0.318 48.331 105.488 1.00 31.12 59 MET C N 1
ATOM 3155 C CA . MET C 1 59 ? -0.119 47.126 104.753 1.00 33.47 59 MET C CA 1
ATOM 3156 C C . MET C 1 59 ? 0.833 46.188 105.527 1.00 32.96 59 MET C C 1
ATOM 3157 O O . MET C 1 59 ? 1.998 46.494 105.801 1.00 32.44 59 MET C O 1
ATOM 3162 N N . LEU C 1 60 ? 0.210 45.067 105.788 1.00 32.58 60 LEU C N 1
ATOM 3163 C CA . LEU C 1 60 ? 0.876 44.003 106.532 1.00 33.16 60 LEU C CA 1
ATOM 3164 C C . LEU C 1 60 ? 0.945 42.721 105.745 1.00 34.47 60 LEU C C 1
ATOM 3165 O O . LEU C 1 60 ? -0.106 42.391 105.156 1.00 35.06 60 LEU C O 1
ATOM 3170 N N . ARG C 1 61 ? 2.065 42.057 105.760 1.00 36.01 61 ARG C N 1
ATOM 3171 C CA . ARG C 1 61 ? 2.128 40.760 104.996 1.00 37.58 61 ARG C CA 1
ATOM 3172 C C . ARG C 1 61 ? 3.349 40.044 105.539 1.00 37.02 61 ARG C C 1
ATOM 3173 O O . ARG C 1 61 ? 4.486 40.489 105.612 1.00 37.12 61 ARG C O 1
ATOM 3181 N N . SER C 1 62 ? 3.022 38.888 105.994 1.00 36.29 62 SER C N 1
ATOM 3182 C CA . SER C 1 62 ? 3.751 37.852 106.654 1.00 35.95 62 SER C CA 1
ATOM 3183 C C . SER C 1 62 ? 4.405 36.854 105.776 1.00 36.17 62 SER C C 1
ATOM 3184 O O . SER C 1 62 ? 3.578 36.246 105.061 1.00 36.37 62 SER C O 1
ATOM 3187 N N . SER C 1 63 ? 5.697 36.622 105.771 1.00 36.84 63 SER C N 1
ATOM 3188 C CA . SER C 1 63 ? 6.239 35.506 104.882 1.00 37.13 63 SER C CA 1
ATOM 3189 C C . SER C 1 63 ? 6.328 34.355 105.844 1.00 37.35 63 SER C C 1
ATOM 3190 O O . SER C 1 63 ? 5.191 34.190 106.428 1.00 38.72 63 SER C O 1
ATOM 3193 N N . MET C 1 64 ? 7.368 33.657 106.110 1.00 37.47 64 MET C N 1
ATOM 3194 C CA . MET C 1 64 ? 7.072 32.601 107.171 1.00 37.94 64 MET C CA 1
ATOM 3195 C C . MET C 1 64 ? 7.324 33.300 108.531 1.00 36.10 64 MET C C 1
ATOM 3196 O O . MET C 1 64 ? 6.308 33.599 109.207 1.00 35.91 64 MET C O 1
ATOM 3201 N N . ASP C 1 65 ? 8.558 33.508 108.921 1.00 33.98 65 ASP C N 1
ATOM 3202 C CA . ASP C 1 65 ? 8.829 34.117 110.218 1.00 32.00 65 ASP C CA 1
ATOM 3203 C C . ASP C 1 65 ? 8.884 35.641 110.104 1.00 29.60 65 ASP C C 1
ATOM 3204 O O . ASP C 1 65 ? 8.697 36.222 111.193 1.00 29.56 65 ASP C O 1
ATOM 3209 N N . VAL C 1 66 ? 9.141 36.133 108.910 1.00 26.37 66 VAL C N 1
ATOM 3210 C CA . VAL C 1 66 ? 9.187 37.635 108.971 1.00 23.88 66 VAL C CA 1
ATOM 3211 C C . VAL C 1 66 ? 7.816 38.180 108.605 1.00 21.70 66 VAL C C 1
ATOM 3212 O O . VAL C 1 66 ? 7.098 37.546 107.805 1.00 21.33 66 VAL C O 1
ATOM 3216 N N . THR C 1 67 ? 7.546 39.310 109.234 1.00 18.49 67 THR C N 1
ATOM 3217 C CA . THR C 1 67 ? 6.312 40.024 108.943 1.00 16.35 67 THR C CA 1
ATOM 3218 C C . THR C 1 67 ? 6.837 41.346 108.358 1.00 14.92 67 THR C C 1
ATOM 3219 O O . THR C 1 67 ? 7.854 41.811 108.903 1.00 15.10 67 THR C O 1
ATOM 3223 N N . ILE C 1 68 ? 6.183 41.857 107.349 1.00 13.45 68 ILE C N 1
ATOM 3224 C CA . ILE C 1 68 ? 6.639 43.134 106.794 1.00 11.85 68 ILE C CA 1
ATOM 3225 C C . ILE C 1 68 ? 5.571 44.208 106.969 1.00 11.78 68 ILE C C 1
ATOM 3226 O O . ILE C 1 68 ? 4.480 43.876 106.471 1.00 12.56 68 ILE C O 1
ATOM 3231 N N . LEU C 1 69 ? 5.872 45.330 107.517 1.00 11.68 69 LEU C N 1
ATOM 3232 C CA . LEU C 1 69 ? 4.802 46.341 107.643 1.00 11.77 69 LEU C CA 1
ATOM 3233 C C . LEU C 1 69 ? 5.270 47.613 106.953 1.00 12.66 69 LEU C C 1
ATOM 3234 O O . LEU C 1 69 ? 6.432 48.015 107.087 1.00 12.84 69 LEU C O 1
ATOM 3239 N N . SER C 1 70 ? 4.327 48.167 106.248 1.00 14.10 70 SER C N 1
ATOM 3240 C CA . SER C 1 70 ? 4.570 49.422 105.524 1.00 15.61 70 SER C CA 1
ATOM 3241 C C . SER C 1 70 ? 3.384 50.361 105.756 1.00 16.92 70 SER C C 1
ATOM 3242 O O . SER C 1 70 ? 2.229 50.017 105.466 1.00 16.81 70 SER C O 1
ATOM 3245 N N . HIS C 1 71 ? 3.802 51.507 106.283 1.00 18.36 71 HIS C N 1
ATOM 3246 C CA . HIS C 1 71 ? 2.770 52.531 106.604 1.00 19.40 71 HIS C CA 1
ATOM 3247 C C . HIS C 1 71 ? 3.374 53.898 106.639 1.00 19.32 71 HIS C C 1
ATOM 3248 O O . HIS C 1 71 ? 4.613 54.057 106.415 1.00 19.41 71 HIS C O 1
ATOM 3255 N N . CYS C 1 72 ? 2.510 54.843 106.955 1.00 19.78 72 CYS C N 1
ATOM 3256 C CA . CYS C 1 72 ? 2.969 56.253 107.095 1.00 20.86 72 CYS C CA 1
ATOM 3257 C C . CYS C 1 72 ? 2.100 56.929 108.153 1.00 20.38 72 CYS C C 1
ATOM 3258 O O . CYS C 1 72 ? 0.900 56.821 107.964 1.00 20.31 72 CYS C O 1
ATOM 3261 N N . GLU C 1 73 ? 2.755 57.539 109.119 1.00 20.59 73 GLU C N 1
ATOM 3262 C CA . GLU C 1 73 ? 1.816 58.225 110.114 1.00 20.79 73 GLU C CA 1
ATOM 3263 C C . GLU C 1 73 ? 2.398 59.613 110.222 1.00 21.25 73 GLU C C 1
ATOM 3264 O O . GLU C 1 73 ? 3.438 59.908 109.573 1.00 21.67 73 GLU C O 1
ATOM 3270 N N . LEU C 1 74 ? 1.701 60.494 110.891 1.00 21.80 74 LEU C N 1
ATOM 3271 C CA . LEU C 1 74 ? 2.188 61.894 111.001 1.00 22.73 74 LEU C CA 1
ATOM 3272 C C . LEU C 1 74 ? 3.130 61.855 112.189 1.00 23.76 74 LEU C C 1
ATOM 3273 O O . LEU C 1 74 ? 2.747 61.153 113.135 1.00 24.03 74 LEU C O 1
ATOM 3278 N N . SER C 1 75 ? 4.207 62.553 112.142 1.00 25.11 75 SER C N 1
ATOM 3279 C CA . SER C 1 75 ? 5.148 62.531 113.234 1.00 26.46 75 SER C CA 1
ATOM 3280 C C . SER C 1 75 ? 5.252 63.680 114.179 1.00 27.03 75 SER C C 1
ATOM 3281 O O . SER C 1 75 ? 5.361 63.376 115.391 1.00 27.94 75 SER C O 1
ATOM 3284 N N . THR C 1 76 ? 5.332 64.878 113.679 1.00 27.55 76 THR C N 1
ATOM 3285 C CA . THR C 1 76 ? 5.506 66.053 114.513 1.00 28.67 76 THR C CA 1
ATOM 3286 C C . THR C 1 76 ? 4.883 67.295 114.032 1.00 29.54 76 THR C C 1
ATOM 3287 O O . THR C 1 76 ? 4.646 67.160 112.792 1.00 30.14 76 THR C O 1
ATOM 3291 N N . GLU C 1 77 ? 4.722 68.356 114.817 1.00 30.03 77 GLU C N 1
ATOM 3292 C CA . GLU C 1 77 ? 4.198 69.581 114.117 1.00 30.50 77 GLU C CA 1
ATOM 3293 C C . GLU C 1 77 ? 5.337 70.596 114.334 1.00 28.68 77 GLU C C 1
ATOM 3294 O O . GLU C 1 77 ? 5.886 70.528 115.449 1.00 29.17 77 GLU C O 1
ATOM 3300 N N . LEU C 1 78 ? 5.595 71.397 113.345 1.00 26.09 78 LEU C N 1
ATOM 3301 C CA . LEU C 1 78 ? 6.707 72.358 113.498 1.00 24.44 78 LEU C CA 1
ATOM 3302 C C . LEU C 1 78 ? 6.306 73.789 113.521 1.00 24.59 78 LEU C C 1
ATOM 3303 O O . LEU C 1 78 ? 5.286 74.188 112.914 1.00 25.56 78 LEU C O 1
ATOM 3308 N N . ALA C 1 79 ? 7.091 74.610 114.206 1.00 24.06 79 ALA C N 1
ATOM 3309 C CA . ALA C 1 79 ? 6.781 76.083 114.268 1.00 23.32 79 ALA C CA 1
ATOM 3310 C C . ALA C 1 79 ? 8.106 76.808 114.406 1.00 23.42 79 ALA C C 1
ATOM 3311 O O . ALA C 1 79 ? 9.055 76.295 115.038 1.00 23.99 79 ALA C O 1
ATOM 3313 N N . VAL C 1 80 ? 8.177 77.965 113.789 1.00 23.79 80 VAL C N 1
ATOM 3314 C CA . VAL C 1 80 ? 9.368 78.793 113.754 1.00 24.03 80 VAL C CA 1
ATOM 3315 C C . VAL C 1 80 ? 9.383 79.957 114.715 1.00 24.48 80 VAL C C 1
ATOM 3316 O O . VAL C 1 80 ? 8.340 80.488 115.114 1.00 25.37 80 VAL C O 1
ATOM 3320 N N . THR C 1 81 ? 10.594 80.375 114.958 1.00 24.64 81 THR C N 1
ATOM 3321 C CA . THR C 1 81 ? 10.841 81.507 115.870 1.00 24.30 81 THR C CA 1
ATOM 3322 C C . THR C 1 81 ? 11.922 82.363 115.335 1.00 23.96 81 THR C C 1
ATOM 3323 O O . THR C 1 81 ? 12.720 81.933 114.515 1.00 23.07 81 THR C O 1
ATOM 3327 N N . VAL C 1 82 ? 12.031 83.566 115.754 1.00 25.17 82 VAL C N 1
ATOM 3328 C CA . VAL C 1 82 ? 12.993 84.600 115.516 1.00 25.78 82 VAL C CA 1
ATOM 3329 C C . VAL C 1 82 ? 14.406 84.002 115.529 1.00 25.46 82 VAL C C 1
ATOM 3330 O O . VAL C 1 82 ? 15.316 84.553 114.940 1.00 26.14 82 VAL C O 1
ATOM 3334 N N . THR C 1 83 ? 14.521 82.925 116.312 1.00 24.49 83 THR C N 1
ATOM 3335 C CA . THR C 1 83 ? 15.811 82.279 116.498 1.00 24.13 83 THR C CA 1
ATOM 3336 C C . THR C 1 83 ? 15.973 80.800 116.202 1.00 22.91 83 THR C C 1
ATOM 3337 O O . THR C 1 83 ? 14.910 80.148 116.023 1.00 23.23 83 THR C O 1
ATOM 3341 N N . ILE C 1 84 ? 17.218 80.294 116.177 1.00 20.58 84 ILE C N 1
ATOM 3342 C CA . ILE C 1 84 ? 17.383 78.882 115.893 1.00 20.30 84 ILE C CA 1
ATOM 3343 C C . ILE C 1 84 ? 16.715 77.966 116.945 1.00 19.39 84 ILE C C 1
ATOM 3344 O O . ILE C 1 84 ? 16.607 78.375 118.089 1.00 19.35 84 ILE C O 1
ATOM 3349 N N . VAL C 1 85 ? 16.354 76.760 116.515 1.00 18.37 85 VAL C N 1
ATOM 3350 C CA . VAL C 1 85 ? 15.755 75.857 117.529 1.00 18.24 85 VAL C CA 1
ATOM 3351 C C . VAL C 1 85 ? 15.939 74.393 117.080 1.00 18.40 85 VAL C C 1
ATOM 3352 O O . VAL C 1 85 ? 15.241 73.930 116.134 1.00 19.13 85 VAL C O 1
ATOM 3356 N N . VAL C 1 86 ? 16.865 73.757 117.821 1.00 16.94 86 VAL C N 1
ATOM 3357 C CA . VAL C 1 86 ? 17.085 72.402 117.435 1.00 16.32 86 VAL C CA 1
ATOM 3358 C C . VAL C 1 86 ? 16.422 71.375 118.332 1.00 18.08 86 VAL C C 1
ATOM 3359 O O . VAL C 1 86 ? 16.876 71.239 119.473 1.00 19.10 86 VAL C O 1
ATOM 3363 N N . THR C 1 87 ? 15.510 70.679 117.810 1.00 19.16 87 THR C N 1
ATOM 3364 C CA . THR C 1 87 ? 14.730 69.578 118.351 1.00 20.55 87 THR C CA 1
ATOM 3365 C C . THR C 1 87 ? 15.310 68.308 117.806 1.00 21.17 87 THR C C 1
ATOM 3366 O O . THR C 1 87 ? 16.146 68.375 116.834 1.00 20.63 87 THR C O 1
ATOM 3370 N N . SER C 1 88 ? 15.013 67.102 118.268 1.00 22.64 88 SER C N 1
ATOM 3371 C CA . SER C 1 88 ? 15.613 65.894 117.622 1.00 24.09 88 SER C CA 1
ATOM 3372 C C . SER C 1 88 ? 14.767 64.669 117.989 1.00 24.99 88 SER C C 1
ATOM 3373 O O . SER C 1 88 ? 14.158 64.666 119.041 1.00 25.06 88 SER C O 1
ATOM 3376 N N . GLU C 1 89 ? 14.814 63.700 117.121 1.00 27.16 89 GLU C N 1
ATOM 3377 C CA . GLU C 1 89 ? 14.061 62.481 117.231 1.00 29.27 89 GLU C CA 1
ATOM 3378 C C . GLU C 1 89 ? 14.696 61.139 117.050 1.00 28.87 89 GLU C C 1
ATOM 3379 O O . GLU C 1 89 ? 15.400 60.941 116.030 1.00 29.58 89 GLU C O 1
ATOM 3385 N N . LEU C 1 90 ? 14.462 60.202 117.922 1.00 28.08 90 LEU C N 1
ATOM 3386 C CA . LEU C 1 90 ? 14.990 58.865 117.800 1.00 27.64 90 LEU C CA 1
ATOM 3387 C C . LEU C 1 90 ? 14.467 58.033 116.670 1.00 27.41 90 LEU C C 1
ATOM 3388 O O . LEU C 1 90 ? 13.254 57.676 116.844 1.00 27.32 90 LEU C O 1
ATOM 3393 N N . VAL C 1 91 ? 15.147 57.594 115.634 1.00 26.70 91 VAL C N 1
ATOM 3394 C CA . VAL C 1 91 ? 14.429 56.739 114.629 1.00 25.63 91 VAL C CA 1
ATOM 3395 C C . VAL C 1 91 ? 14.258 55.299 115.025 1.00 24.92 91 VAL C C 1
ATOM 3396 O O . VAL C 1 91 ? 14.717 54.353 114.374 1.00 24.80 91 VAL C O 1
ATOM 3400 N N . MET C 1 92 ? 13.549 55.068 116.104 1.00 24.40 92 MET C N 1
ATOM 3401 C CA . MET C 1 92 ? 13.219 53.704 116.646 1.00 22.44 92 MET C CA 1
ATOM 3402 C C . MET C 1 92 ? 11.708 53.601 116.502 1.00 20.80 92 MET C C 1
ATOM 3403 O O . MET C 1 92 ? 11.076 54.665 116.510 1.00 21.19 92 MET C O 1
ATOM 3408 N N . PRO C 1 93 ? 11.183 52.427 116.363 1.00 19.69 93 PRO C N 1
ATOM 3409 C CA . PRO C 1 93 ? 9.757 52.221 116.124 1.00 18.47 93 PRO C CA 1
ATOM 3410 C C . PRO C 1 93 ? 8.821 52.715 117.162 1.00 17.55 93 PRO C C 1
ATOM 3411 O O . PRO C 1 93 ? 7.629 52.923 116.829 1.00 17.60 93 PRO C O 1
ATOM 3415 N N . PHE C 1 94 ? 9.250 52.888 118.369 1.00 16.84 94 PHE C N 1
ATOM 3416 C CA . PHE C 1 94 ? 8.252 53.303 119.381 1.00 16.89 94 PHE C CA 1
ATOM 3417 C C . PHE C 1 94 ? 7.913 54.747 119.264 1.00 17.14 94 PHE C C 1
ATOM 3418 O O . PHE C 1 94 ? 6.859 55.300 119.552 1.00 17.65 94 PHE C O 1
ATOM 3426 N N . THR C 1 95 ? 9.041 55.304 118.917 1.00 17.58 95 THR C N 1
ATOM 3427 C CA . THR C 1 95 ? 9.155 56.732 118.716 1.00 18.00 95 THR C CA 1
ATOM 3428 C C . THR C 1 95 ? 8.656 57.177 117.389 1.00 17.90 95 THR C C 1
ATOM 3429 O O . THR C 1 95 ? 8.295 58.377 117.374 1.00 19.03 95 THR C O 1
ATOM 3433 N N . VAL C 1 96 ? 8.645 56.332 116.379 1.00 17.30 96 VAL C N 1
ATOM 3434 C CA . VAL C 1 96 ? 8.252 56.850 115.085 1.00 17.44 96 VAL C CA 1
ATOM 3435 C C . VAL C 1 96 ? 6.778 57.037 114.918 1.00 18.07 96 VAL C C 1
ATOM 3436 O O . VAL C 1 96 ? 6.521 58.070 114.275 1.00 18.92 96 VAL C O 1
ATOM 3440 N N . GLY C 1 97 ? 6.006 56.121 115.407 1.00 18.81 97 GLY C N 1
ATOM 3441 C CA . GLY C 1 97 ? 4.542 56.297 115.207 1.00 19.30 97 GLY C CA 1
ATOM 3442 C C . GLY C 1 97 ? 3.737 55.768 116.357 1.00 19.52 97 GLY C C 1
ATOM 3443 O O . GLY C 1 97 ? 4.080 54.832 117.078 1.00 19.53 97 GLY C O 1
ATOM 3444 N N . THR C 1 98 ? 2.599 56.386 116.504 1.00 20.52 98 THR C N 1
ATOM 3445 C CA . THR C 1 98 ? 1.605 56.066 117.532 1.00 21.37 98 THR C CA 1
ATOM 3446 C C . THR C 1 98 ? 0.987 54.709 117.272 1.00 21.24 98 THR C C 1
ATOM 3447 O O . THR C 1 98 ? 0.505 54.019 118.198 1.00 21.90 98 THR C O 1
ATOM 3451 N N . TRP C 1 99 ? 0.993 54.369 115.991 1.00 20.40 99 TRP C N 1
ATOM 3452 C CA . TRP C 1 99 ? 0.386 53.068 115.637 1.00 20.06 99 TRP C CA 1
ATOM 3453 C C . TRP C 1 99 ? 1.531 52.074 115.721 1.00 19.86 99 TRP C C 1
ATOM 3454 O O . TRP C 1 99 ? 1.465 51.122 116.526 1.00 20.59 99 TRP C O 1
ATOM 3465 N N . LEU C 1 100 ? 2.492 52.450 114.866 1.00 18.58 100 LEU C N 1
ATOM 3466 C CA . LEU C 1 100 ? 3.657 51.571 114.816 1.00 18.10 100 LEU C CA 1
ATOM 3467 C C . LEU C 1 100 ? 3.946 50.926 116.175 1.00 18.37 100 LEU C C 1
ATOM 3468 O O . LEU C 1 100 ? 3.857 49.695 116.284 1.00 19.28 100 LEU C O 1
ATOM 3473 N N . ARG C 1 101 ? 4.278 51.741 117.120 1.00 18.73 101 ARG C N 1
ATOM 3474 C CA . ARG C 1 101 ? 4.660 51.287 118.449 1.00 19.53 101 ARG C CA 1
ATOM 3475 C C . ARG C 1 101 ? 3.767 50.210 119.045 1.00 18.53 101 ARG C C 1
ATOM 3476 O O . ARG C 1 101 ? 4.256 49.251 119.663 1.00 17.40 101 ARG C O 1
ATOM 3484 N N . GLY C 1 102 ? 2.466 50.374 118.883 1.00 17.77 102 GLY C N 1
ATOM 3485 C CA . GLY C 1 102 ? 1.485 49.457 119.393 1.00 16.85 102 GLY C CA 1
ATOM 3486 C C . GLY C 1 102 ? 1.547 48.096 118.688 1.00 16.63 102 GLY C C 1
ATOM 3487 O O . GLY C 1 102 ? 1.249 47.100 119.426 1.00 16.55 102 GLY C O 1
ATOM 3488 N N . VAL C 1 103 ? 1.893 48.052 117.407 1.00 15.83 103 VAL C N 1
ATOM 3489 C CA . VAL C 1 103 ? 1.921 46.741 116.733 1.00 15.73 103 VAL C CA 1
ATOM 3490 C C . VAL C 1 103 ? 3.290 46.080 116.821 1.00 16.79 103 VAL C C 1
ATOM 3491 O O . VAL C 1 103 ? 3.525 44.908 117.248 1.00 15.98 103 VAL C O 1
ATOM 3495 N N . ALA C 1 104 ? 4.238 46.880 116.368 1.00 18.09 104 ALA C N 1
ATOM 3496 C CA . ALA C 1 104 ? 5.661 46.512 116.295 1.00 19.05 104 ALA C CA 1
ATOM 3497 C C . ALA C 1 104 ? 6.179 45.900 117.586 1.00 19.54 104 ALA C C 1
ATOM 3498 O O . ALA C 1 104 ? 7.183 45.194 117.702 1.00 18.53 104 ALA C O 1
ATOM 3500 N N . GLN C 1 105 ? 5.426 46.232 118.627 1.00 21.17 105 GLN C N 1
ATOM 3501 C CA . GLN C 1 105 ? 5.722 45.793 120.004 1.00 22.36 105 GLN C CA 1
ATOM 3502 C C . GLN C 1 105 ? 5.430 44.323 120.248 1.00 21.72 105 GLN C C 1
ATOM 3503 O O . GLN C 1 105 ? 5.895 43.783 121.276 1.00 21.69 105 GLN C O 1
ATOM 3509 N N . ASN C 1 106 ? 4.683 43.709 119.336 1.00 20.91 106 ASN C N 1
ATOM 3510 C CA . ASN C 1 106 ? 4.336 42.284 119.501 1.00 19.33 106 ASN C CA 1
ATOM 3511 C C . ASN C 1 106 ? 5.470 41.387 119.007 1.00 18.49 106 ASN C C 1
ATOM 3512 O O . ASN C 1 106 ? 5.334 40.142 119.100 1.00 18.20 106 ASN C O 1
ATOM 3517 N N . TRP C 1 107 ? 6.525 42.052 118.550 1.00 17.25 107 TRP C N 1
ATOM 3518 C CA . TRP C 1 107 ? 7.668 41.308 117.996 1.00 16.49 107 TRP C CA 1
ATOM 3519 C C . TRP C 1 107 ? 9.009 41.605 118.573 1.00 16.07 107 TRP C C 1
ATOM 3520 O O . TRP C 1 107 ? 9.254 42.830 118.703 1.00 17.25 107 TRP C O 1
ATOM 3531 N N . SER C 1 108 ? 9.887 40.671 118.811 1.00 15.49 108 SER C N 1
ATOM 3532 C CA . SER C 1 108 ? 11.190 40.965 119.432 1.00 15.29 108 SER C CA 1
ATOM 3533 C C . SER C 1 108 ? 12.134 41.925 118.775 1.00 15.10 108 SER C C 1
ATOM 3534 O O . SER C 1 108 ? 12.626 42.878 119.479 1.00 14.97 108 SER C O 1
ATOM 3537 N N . LYS C 1 109 ? 12.485 41.771 117.533 1.00 15.20 109 LYS C N 1
ATOM 3538 C CA . LYS C 1 109 ? 13.485 42.725 116.962 1.00 15.11 109 LYS C CA 1
ATOM 3539 C C . LYS C 1 109 ? 13.084 43.018 115.531 1.00 14.61 109 LYS C C 1
ATOM 3540 O O . LYS C 1 109 ? 12.574 42.027 115.003 1.00 15.87 109 LYS C O 1
ATOM 3546 N N . TYR C 1 110 ? 13.314 44.163 115.016 1.00 13.47 110 TYR C N 1
ATOM 3547 C CA . TYR C 1 110 ? 13.008 44.587 113.710 1.00 13.27 110 TYR C CA 1
ATOM 3548 C C . TYR C 1 110 ? 14.300 45.004 112.996 1.00 12.94 110 TYR C C 1
ATOM 3549 O O . TYR C 1 110 ? 15.345 44.983 113.616 1.00 12.04 110 TYR C O 1
ATOM 3558 N N . ALA C 1 111 ? 14.013 45.436 111.788 1.00 13.51 111 ALA C N 1
ATOM 3559 C CA . ALA C 1 111 ? 15.040 46.010 110.917 1.00 14.28 111 ALA C CA 1
ATOM 3560 C C . ALA C 1 111 ? 14.344 47.046 110.030 1.00 14.37 111 ALA C C 1
ATOM 3561 O O . ALA C 1 111 ? 13.284 46.623 109.485 1.00 14.25 111 ALA C O 1
ATOM 3563 N N . TRP C 1 112 ? 14.879 48.226 109.888 1.00 14.54 112 TRP C N 1
ATOM 3564 C CA . TRP C 1 112 ? 14.260 49.210 108.990 1.00 15.34 112 TRP C CA 1
ATOM 3565 C C . TRP C 1 112 ? 14.524 48.808 107.545 1.00 15.34 112 TRP C C 1
ATOM 3566 O O . TRP C 1 112 ? 15.626 48.202 107.386 1.00 16.63 112 TRP C O 1
ATOM 3577 N N . VAL C 1 113 ? 13.701 49.115 106.607 1.00 14.30 113 VAL C N 1
ATOM 3578 C CA . VAL C 1 113 ? 13.885 48.765 105.200 1.00 13.50 113 VAL C CA 1
ATOM 3579 C C . VAL C 1 113 ? 13.836 50.068 104.415 1.00 13.44 113 VAL C C 1
ATOM 3580 O O . VAL C 1 113 ? 14.329 50.337 103.337 1.00 13.10 113 VAL C O 1
ATOM 3584 N N . ALA C 1 114 ? 13.123 50.982 105.082 1.00 13.66 114 ALA C N 1
ATOM 3585 C CA . ALA C 1 114 ? 12.887 52.328 104.662 1.00 13.22 114 ALA C CA 1
ATOM 3586 C C . ALA C 1 114 ? 12.224 53.217 105.697 1.00 14.06 114 ALA C C 1
ATOM 3587 O O . ALA C 1 114 ? 11.203 52.726 106.293 1.00 15.01 114 ALA C O 1
ATOM 3589 N N . ILE C 1 115 ? 12.711 54.419 105.823 1.00 13.39 115 ILE C N 1
ATOM 3590 C CA . ILE C 1 115 ? 12.137 55.392 106.735 1.00 12.86 115 ILE C CA 1
ATOM 3591 C C . ILE C 1 115 ? 12.458 56.731 106.102 1.00 14.35 115 ILE C C 1
ATOM 3592 O O . ILE C 1 115 ? 13.580 57.166 105.743 1.00 13.86 115 ILE C O 1
ATOM 3597 N N . ARG C 1 116 ? 11.344 57.431 105.948 1.00 16.22 116 ARG C N 1
ATOM 3598 C CA . ARG C 1 116 ? 11.330 58.766 105.332 1.00 16.46 116 ARG C CA 1
ATOM 3599 C C . ARG C 1 116 ? 10.602 59.806 106.133 1.00 16.34 116 ARG C C 1
ATOM 3600 O O . ARG C 1 116 ? 9.473 59.597 106.647 1.00 17.15 116 ARG C O 1
ATOM 3608 N N . TYR C 1 117 ? 11.264 60.929 106.197 1.00 16.02 117 TYR C N 1
ATOM 3609 C CA . TYR C 1 117 ? 10.662 62.099 106.936 1.00 15.13 117 TYR C CA 1
ATOM 3610 C C . TYR C 1 117 ? 10.388 63.081 105.799 1.00 14.58 117 TYR C C 1
ATOM 3611 O O . TYR C 1 117 ? 11.285 63.449 105.004 1.00 15.28 117 TYR C O 1
ATOM 3620 N N . THR C 1 118 ? 9.133 63.428 105.702 1.00 13.71 118 THR C N 1
ATOM 3621 C CA . THR C 1 118 ? 8.817 64.403 104.587 1.00 13.77 118 THR C CA 1
ATOM 3622 C C . THR C 1 118 ? 7.907 65.386 105.266 1.00 14.58 118 THR C C 1
ATOM 3623 O O . THR C 1 118 ? 7.124 65.047 106.157 1.00 14.45 118 THR C O 1
ATOM 3627 N N . TYR C 1 119 ? 8.079 66.627 104.930 1.00 15.86 119 TYR C N 1
ATOM 3628 C CA . TYR C 1 119 ? 7.451 67.815 105.426 1.00 16.87 119 TYR C CA 1
ATOM 3629 C C . TYR C 1 119 ? 6.367 68.499 104.659 1.00 17.14 119 TYR C C 1
ATOM 3630 O O . TYR C 1 119 ? 6.527 68.370 103.387 1.00 18.48 119 TYR C O 1
ATOM 3639 N N . LEU C 1 120 ? 5.419 69.229 105.198 1.00 16.08 120 LEU C N 1
ATOM 3640 C CA . LEU C 1 120 ? 4.417 69.878 104.246 1.00 15.59 120 LEU C CA 1
ATOM 3641 C C . LEU C 1 120 ? 3.988 71.167 104.934 1.00 16.00 120 LEU C C 1
ATOM 3642 O O . LEU C 1 120 ? 3.762 71.268 106.132 1.00 16.07 120 LEU C O 1
ATOM 3647 N N . PRO C 1 121 ? 3.919 72.185 104.123 1.00 16.48 121 PRO C N 1
ATOM 3648 C CA . PRO C 1 121 ? 3.627 73.524 104.608 1.00 17.42 121 PRO C CA 1
ATOM 3649 C C . PRO C 1 121 ? 2.195 73.751 104.923 1.00 18.80 121 PRO C C 1
ATOM 3650 O O . PRO C 1 121 ? 1.317 73.039 104.426 1.00 19.40 121 PRO C O 1
ATOM 3654 N N . SER C 1 122 ? 1.997 74.755 105.773 1.00 20.18 122 SER C N 1
ATOM 3655 C CA . SER C 1 122 ? 0.662 75.171 106.177 1.00 22.04 122 SER C CA 1
ATOM 3656 C C . SER C 1 122 ? 0.480 76.695 106.082 1.00 22.98 122 SER C C 1
ATOM 3657 O O . SER C 1 122 ? -0.695 77.139 105.948 1.00 25.51 122 SER C O 1
ATOM 3660 N N . CYS C 1 123 ? 1.512 77.443 106.164 1.00 22.45 123 CYS C N 1
ATOM 3661 C CA . CYS C 1 123 ? 1.503 78.876 106.093 1.00 21.89 123 CYS C CA 1
ATOM 3662 C C . CYS C 1 123 ? 1.686 79.370 104.684 1.00 21.57 123 CYS C C 1
ATOM 3663 O O . CYS C 1 123 ? 2.216 78.648 103.821 1.00 22.43 123 CYS C O 1
ATOM 3666 N N . PRO C 1 124 ? 1.323 80.598 104.496 1.00 20.96 124 PRO C N 1
ATOM 3667 C CA . PRO C 1 124 ? 1.465 81.277 103.197 1.00 21.13 124 PRO C CA 1
ATOM 3668 C C . PRO C 1 124 ? 2.892 81.583 102.869 1.00 20.92 124 PRO C C 1
ATOM 3669 O O . PRO C 1 124 ? 3.715 81.694 103.776 1.00 20.92 124 PRO C O 1
ATOM 3673 N N . THR C 1 125 ? 3.229 81.729 101.632 1.00 21.47 125 THR C N 1
ATOM 3674 C CA . THR C 1 125 ? 4.567 82.023 101.122 1.00 22.25 125 THR C CA 1
ATOM 3675 C C . THR C 1 125 ? 4.946 83.420 101.517 1.00 23.57 125 THR C C 1
ATOM 3676 O O . THR C 1 125 ? 5.446 84.149 100.636 1.00 24.82 125 THR C O 1
ATOM 3680 N N . THR C 1 126 ? 4.667 83.825 102.726 1.00 23.86 126 THR C N 1
ATOM 3681 C CA . THR C 1 126 ? 4.935 85.180 103.214 1.00 23.48 126 THR C CA 1
ATOM 3682 C C . THR C 1 126 ? 5.564 84.988 104.594 1.00 23.56 126 THR C C 1
ATOM 3683 O O . THR C 1 126 ? 6.171 85.907 105.147 1.00 24.28 126 THR C O 1
ATOM 3687 N N . THR C 1 127 ? 5.404 83.769 105.065 1.00 23.10 127 THR C N 1
ATOM 3688 C CA . THR C 1 127 ? 5.967 83.359 106.395 1.00 22.52 127 THR C CA 1
ATOM 3689 C C . THR C 1 127 ? 7.468 83.355 106.279 1.00 22.62 127 THR C C 1
ATOM 3690 O O . THR C 1 127 ? 8.001 82.974 105.199 1.00 23.17 127 THR C O 1
ATOM 3694 N N . SER C 1 128 ? 8.225 83.788 107.265 1.00 22.90 128 SER C N 1
ATOM 3695 C CA . SER C 1 128 ? 9.703 83.856 107.179 1.00 22.42 128 SER C CA 1
ATOM 3696 C C . SER C 1 128 ? 10.303 82.711 107.990 1.00 22.30 128 SER C C 1
ATOM 3697 O O . SER C 1 128 ? 9.706 82.433 109.029 1.00 22.15 128 SER C O 1
ATOM 3700 N N . GLY C 1 129 ? 11.406 82.196 107.493 1.00 22.54 129 GLY C N 1
ATOM 3701 C CA . GLY C 1 129 ? 12.053 81.090 108.248 1.00 22.63 129 GLY C CA 1
ATOM 3702 C C . GLY C 1 129 ? 12.152 79.809 107.451 1.00 21.94 129 GLY C C 1
ATOM 3703 O O . GLY C 1 129 ? 11.181 79.475 106.765 1.00 21.88 129 GLY C O 1
ATOM 3704 N N . ALA C 1 130 ? 13.307 79.148 107.604 1.00 21.40 130 ALA C N 1
ATOM 3705 C CA . ALA C 1 130 ? 13.339 77.865 106.789 1.00 21.51 130 ALA C CA 1
ATOM 3706 C C . ALA C 1 130 ? 13.458 76.670 107.729 1.00 20.81 130 ALA C C 1
ATOM 3707 O O . ALA C 1 130 ? 13.383 76.810 108.985 1.00 20.99 130 ALA C O 1
ATOM 3709 N N . ILE C 1 131 ? 13.614 75.494 107.095 1.00 18.92 131 ILE C N 1
ATOM 3710 C CA . ILE C 1 131 ? 13.730 74.276 107.920 1.00 16.92 131 ILE C CA 1
ATOM 3711 C C . ILE C 1 131 ? 14.964 73.509 107.446 1.00 15.31 131 ILE C C 1
ATOM 3712 O O . ILE C 1 131 ? 15.373 73.660 106.302 1.00 14.11 131 ILE C O 1
ATOM 3717 N N . HIS C 1 132 ? 15.449 72.742 108.426 1.00 13.99 132 HIS C N 1
ATOM 3718 C CA . HIS C 1 132 ? 16.603 71.933 108.165 1.00 13.35 132 HIS C CA 1
ATOM 3719 C C . HIS C 1 132 ? 16.569 70.598 108.851 1.00 12.89 132 HIS C C 1
ATOM 3720 O O . HIS C 1 132 ? 16.187 70.639 110.055 1.00 13.95 132 HIS C O 1
ATOM 3727 N N . MET C 1 133 ? 17.007 69.591 108.115 1.00 11.56 133 MET C N 1
ATOM 3728 C CA . MET C 1 133 ? 17.042 68.298 108.961 1.00 10.45 133 MET C CA 1
ATOM 3729 C C . MET C 1 133 ? 18.247 67.523 108.452 1.00 10.85 133 MET C C 1
ATOM 3730 O O . MET C 1 133 ? 18.789 67.783 107.335 1.00 10.99 133 MET C O 1
ATOM 3735 N N . GLY C 1 134 ? 18.697 66.647 109.322 1.00 11.14 134 GLY C N 1
ATOM 3736 C CA . GLY C 1 134 ? 19.897 65.813 108.942 1.00 12.76 134 GLY C CA 1
ATOM 3737 C C . GLY C 1 134 ? 19.943 64.719 109.995 1.00 14.25 134 GLY C C 1
ATOM 3738 O O . GLY C 1 134 ? 19.210 64.827 111.020 1.00 14.60 134 GLY C O 1
ATOM 3739 N N . PHE C 1 135 ? 20.805 63.741 109.736 1.00 14.76 135 PHE C N 1
ATOM 3740 C CA . PHE C 1 135 ? 20.932 62.582 110.663 1.00 14.05 135 PHE C CA 1
ATOM 3741 C C . PHE C 1 135 ? 22.219 62.592 111.469 1.00 13.53 135 PHE C C 1
ATOM 3742 O O . PHE C 1 135 ? 23.157 63.200 110.955 1.00 13.51 135 PHE C O 1
ATOM 3750 N N . GLN C 1 136 ? 22.196 61.911 112.584 1.00 13.37 136 GLN C N 1
ATOM 3751 C CA . GLN C 1 136 ? 23.273 61.758 113.553 1.00 13.68 136 GLN C CA 1
ATOM 3752 C C . GLN C 1 136 ? 23.310 60.295 114.015 1.00 14.15 136 GLN C C 1
ATOM 3753 O O . GLN C 1 136 ? 22.236 59.632 114.064 1.00 13.88 136 GLN C O 1
ATOM 3759 N N . TYR C 1 137 ? 24.524 59.827 114.380 1.00 15.13 137 TYR C N 1
ATOM 3760 C CA . TYR C 1 137 ? 24.494 58.378 114.763 1.00 16.20 137 TYR C CA 1
ATOM 3761 C C . TYR C 1 137 ? 25.115 57.897 116.020 1.00 16.44 137 TYR C C 1
ATOM 3762 O O . TYR C 1 137 ? 24.678 56.742 116.369 1.00 16.84 137 TYR C O 1
ATOM 3771 N N . ASP C 1 138 ? 26.010 58.544 116.647 1.00 17.26 138 ASP C N 1
ATOM 3772 C CA . ASP C 1 138 ? 26.655 58.064 117.931 1.00 17.76 138 ASP C CA 1
ATOM 3773 C C . ASP C 1 138 ? 25.800 58.797 118.950 1.00 18.27 138 ASP C C 1
ATOM 3774 O O . ASP C 1 138 ? 25.863 60.027 118.998 1.00 18.09 138 ASP C O 1
ATOM 3779 N N . MET C 1 139 ? 25.003 58.071 119.657 1.00 19.35 139 MET C N 1
ATOM 3780 C CA . MET C 1 139 ? 24.049 58.664 120.601 1.00 21.03 139 MET C CA 1
ATOM 3781 C C . MET C 1 139 ? 24.654 59.562 121.629 1.00 22.38 139 MET C C 1
ATOM 3782 O O . MET C 1 139 ? 23.882 60.187 122.399 1.00 23.98 139 MET C O 1
ATOM 3787 N N . ALA C 1 140 ? 25.921 59.659 121.698 1.00 23.11 140 ALA C N 1
ATOM 3788 C CA . ALA C 1 140 ? 26.695 60.435 122.600 1.00 23.59 140 ALA C CA 1
ATOM 3789 C C . ALA C 1 140 ? 27.130 61.734 121.979 1.00 24.14 140 ALA C C 1
ATOM 3790 O O . ALA C 1 140 ? 27.903 62.448 122.662 1.00 25.55 140 ALA C O 1
ATOM 3792 N N . ASP C 1 141 ? 26.732 61.986 120.771 1.00 23.83 141 ASP C N 1
ATOM 3793 C CA . ASP C 1 141 ? 27.267 63.218 120.107 1.00 23.67 141 ASP C CA 1
ATOM 3794 C C . ASP C 1 141 ? 26.382 64.375 120.414 1.00 23.46 141 ASP C C 1
ATOM 3795 O O . ASP C 1 141 ? 25.163 64.158 120.249 1.00 24.73 141 ASP C O 1
ATOM 3800 N N . THR C 1 142 ? 26.944 65.492 120.731 1.00 22.92 142 THR C N 1
ATOM 3801 C CA . THR C 1 142 ? 26.033 66.651 121.020 1.00 22.48 142 THR C CA 1
ATOM 3802 C C . THR C 1 142 ? 25.410 67.148 119.747 1.00 21.44 142 THR C C 1
ATOM 3803 O O . THR C 1 142 ? 26.060 67.023 118.694 1.00 21.77 142 THR C O 1
ATOM 3807 N N . LEU C 1 143 ? 24.228 67.686 119.794 1.00 20.80 143 LEU C N 1
ATOM 3808 C CA . LEU C 1 143 ? 23.537 68.246 118.670 1.00 20.96 143 LEU C CA 1
ATOM 3809 C C . LEU C 1 143 ? 24.192 69.532 118.173 1.00 21.27 143 LEU C C 1
ATOM 3810 O O . LEU C 1 143 ? 24.739 70.221 119.033 1.00 22.38 143 LEU C O 1
ATOM 3815 N N . PRO C 1 144 ? 24.004 69.787 116.906 1.00 21.08 144 PRO C N 1
ATOM 3816 C CA . PRO C 1 144 ? 24.501 71.006 116.281 1.00 20.70 144 PRO C CA 1
ATOM 3817 C C . PRO C 1 144 ? 23.698 72.178 116.810 1.00 20.44 144 PRO C C 1
ATOM 3818 O O . PRO C 1 144 ? 22.538 72.009 117.224 1.00 21.17 144 PRO C O 1
ATOM 3822 N N . VAL C 1 145 ? 24.335 73.313 116.782 1.00 19.89 145 VAL C N 1
ATOM 3823 C CA . VAL C 1 145 ? 23.771 74.547 117.200 1.00 20.10 145 VAL C CA 1
ATOM 3824 C C . VAL C 1 145 ? 23.815 75.589 116.089 1.00 19.64 145 VAL C C 1
ATOM 3825 O O . VAL C 1 145 ? 23.366 76.704 116.361 1.00 20.57 145 VAL C O 1
ATOM 3829 N N . SER C 1 146 ? 24.365 75.205 114.994 1.00 18.54 146 SER C N 1
ATOM 3830 C CA . SER C 1 146 ? 24.486 76.203 113.896 1.00 17.14 146 SER C CA 1
ATOM 3831 C C . SER C 1 146 ? 23.944 75.592 112.663 1.00 16.14 146 SER C C 1
ATOM 3832 O O . SER C 1 146 ? 24.063 74.348 112.533 1.00 14.82 146 SER C O 1
ATOM 3835 N N . VAL C 1 147 ? 23.438 76.493 111.810 1.00 15.67 147 VAL C N 1
ATOM 3836 C CA . VAL C 1 147 ? 22.944 75.941 110.500 1.00 15.01 147 VAL C CA 1
ATOM 3837 C C . VAL C 1 147 ? 24.196 75.427 109.794 1.00 15.02 147 VAL C C 1
ATOM 3838 O O . VAL C 1 147 ? 24.149 74.357 109.204 1.00 15.70 147 VAL C O 1
ATOM 3842 N N . ASN C 1 148 ? 25.232 76.232 109.953 1.00 15.03 148 ASN C N 1
ATOM 3843 C CA . ASN C 1 148 ? 26.519 75.874 109.325 1.00 14.76 148 ASN C CA 1
ATOM 3844 C C . ASN C 1 148 ? 26.824 74.406 109.646 1.00 14.96 148 ASN C C 1
ATOM 3845 O O . ASN C 1 148 ? 27.095 73.545 108.817 1.00 14.30 148 ASN C O 1
ATOM 3850 N N . GLN C 1 149 ? 26.770 74.224 110.939 1.00 15.78 149 GLN C N 1
ATOM 3851 C CA . GLN C 1 149 ? 27.027 72.935 111.540 1.00 17.63 149 GLN C CA 1
ATOM 3852 C C . GLN C 1 149 ? 26.204 71.806 110.953 1.00 18.18 149 GLN C C 1
ATOM 3853 O O . GLN C 1 149 ? 26.589 70.760 110.519 1.00 17.23 149 GLN C O 1
ATOM 3859 N N . LEU C 1 150 ? 24.906 72.107 111.041 1.00 19.45 150 LEU C N 1
ATOM 3860 C CA . LEU C 1 150 ? 23.850 71.223 110.613 1.00 19.67 150 LEU C CA 1
ATOM 3861 C C . LEU C 1 150 ? 23.990 70.776 109.173 1.00 19.59 150 LEU C C 1
ATOM 3862 O O . LEU C 1 150 ? 23.600 69.644 108.832 1.00 19.44 150 LEU C O 1
ATOM 3867 N N . SER C 1 151 ? 24.531 71.723 108.416 1.00 19.02 151 SER C N 1
ATOM 3868 C CA . SER C 1 151 ? 24.623 71.419 106.989 1.00 19.35 151 SER C CA 1
ATOM 3869 C C . SER C 1 151 ? 25.570 70.334 106.591 1.00 19.01 151 SER C C 1
ATOM 3870 O O . SER C 1 151 ? 25.563 70.162 105.316 1.00 19.46 151 SER C O 1
ATOM 3873 N N . ASN C 1 152 ? 26.307 69.675 107.414 1.00 18.78 152 ASN C N 1
ATOM 3874 C CA . ASN C 1 152 ? 27.203 68.634 106.830 1.00 19.43 152 ASN C CA 1
ATOM 3875 C C . ASN C 1 152 ? 26.706 67.258 107.297 1.00 19.75 152 ASN C C 1
ATOM 3876 O O . ASN C 1 152 ? 27.480 66.294 107.149 1.00 19.77 152 ASN C O 1
ATOM 3881 N N . LEU C 1 153 ? 25.519 67.213 107.842 1.00 20.15 153 LEU C N 1
ATOM 3882 C CA . LEU C 1 153 ? 25.033 65.883 108.334 1.00 20.33 153 LEU C CA 1
ATOM 3883 C C . LEU C 1 153 ? 24.519 65.115 107.105 1.00 21.18 153 LEU C C 1
ATOM 3884 O O . LEU C 1 153 ? 24.265 65.779 106.108 1.00 21.81 153 LEU C O 1
ATOM 3889 N N . LYS C 1 154 ? 24.347 63.826 107.260 1.00 22.21 154 LYS C N 1
ATOM 3890 C CA . LYS C 1 154 ? 23.878 62.922 106.271 1.00 22.56 154 LYS C CA 1
ATOM 3891 C C . LYS C 1 154 ? 22.589 63.331 105.612 1.00 22.41 154 LYS C C 1
ATOM 3892 O O . LYS C 1 154 ? 22.874 63.421 104.335 1.00 24.33 154 LYS C O 1
ATOM 3898 N N . GLY C 1 155 ? 21.410 63.534 106.050 1.00 21.72 155 GLY C N 1
ATOM 3899 C CA . GLY C 1 155 ? 20.423 63.884 104.850 1.00 21.85 155 GLY C CA 1
ATOM 3900 C C . GLY C 1 155 ? 20.240 65.357 104.740 1.00 20.83 155 GLY C C 1
ATOM 3901 O O . GLY C 1 155 ? 19.062 65.796 104.600 1.00 21.02 155 GLY C O 1
ATOM 3902 N N . TYR C 1 156 ? 21.298 66.135 104.827 1.00 20.30 156 TYR C N 1
ATOM 3903 C CA . TYR C 1 156 ? 21.043 67.610 104.892 1.00 19.69 156 TYR C CA 1
ATOM 3904 C C . TYR C 1 156 ? 20.033 68.031 103.837 1.00 18.52 156 TYR C C 1
ATOM 3905 O O . TYR C 1 156 ? 20.304 67.735 102.672 1.00 19.56 156 TYR C O 1
ATOM 3914 N N . VAL C 1 157 ? 18.971 68.624 104.280 1.00 16.60 157 VAL C N 1
ATOM 3915 C CA . VAL C 1 157 ? 17.900 69.122 103.417 1.00 15.75 157 VAL C CA 1
ATOM 3916 C C . VAL C 1 157 ? 17.400 70.400 104.146 1.00 15.79 157 VAL C C 1
ATOM 3917 O O . VAL C 1 157 ? 17.399 70.410 105.393 1.00 15.53 157 VAL C O 1
ATOM 3921 N N . THR C 1 158 ? 17.026 71.389 103.381 1.00 15.57 158 THR C N 1
ATOM 3922 C CA . THR C 1 158 ? 16.558 72.654 103.945 1.00 16.10 158 THR C CA 1
ATOM 3923 C C . THR C 1 158 ? 15.573 73.327 102.997 1.00 16.19 158 THR C C 1
ATOM 3924 O O . THR C 1 158 ? 15.678 73.020 101.810 1.00 17.46 158 THR C O 1
ATOM 3928 N N . GLY C 1 159 ? 14.724 74.193 103.461 1.00 15.26 159 GLY C N 1
ATOM 3929 C CA . GLY C 1 159 ? 13.806 74.878 102.576 1.00 14.40 159 GLY C CA 1
ATOM 3930 C C . GLY C 1 159 ? 13.031 75.902 103.366 1.00 14.60 159 GLY C C 1
ATOM 3931 O O . GLY C 1 159 ? 12.831 75.731 104.598 1.00 15.42 159 GLY C O 1
ATOM 3932 N N . PRO C 1 160 ? 12.638 76.932 102.650 1.00 13.91 160 PRO C N 1
ATOM 3933 C CA . PRO C 1 160 ? 11.796 77.979 103.262 1.00 14.09 160 PRO C CA 1
ATOM 3934 C C . PRO C 1 160 ? 10.620 77.187 103.800 1.00 14.21 160 PRO C C 1
ATOM 3935 O O . PRO C 1 160 ? 10.224 76.145 103.230 1.00 14.71 160 PRO C O 1
ATOM 3939 N N . VAL C 1 161 ? 10.063 77.557 104.854 1.00 15.13 161 VAL C N 1
ATOM 3940 C CA . VAL C 1 161 ? 8.990 76.944 105.638 1.00 16.00 161 VAL C CA 1
ATOM 3941 C C . VAL C 1 161 ? 7.671 76.882 104.946 1.00 16.28 161 VAL C C 1
ATOM 3942 O O . VAL C 1 161 ? 6.726 76.267 105.431 1.00 15.40 161 VAL C O 1
ATOM 3946 N N . TRP C 1 162 ? 7.623 77.553 103.795 1.00 17.74 162 TRP C N 1
ATOM 3947 C CA . TRP C 1 162 ? 6.331 77.601 103.062 1.00 19.28 162 TRP C CA 1
ATOM 3948 C C . TRP C 1 162 ? 6.276 76.626 101.910 1.00 19.81 162 TRP C C 1
ATOM 3949 O O . TRP C 1 162 ? 5.206 76.448 101.323 1.00 19.73 162 TRP C O 1
ATOM 3960 N N . GLU C 1 163 ? 7.436 76.071 101.648 1.00 20.38 163 GLU C N 1
ATOM 3961 C CA . GLU C 1 163 ? 7.659 75.093 100.612 1.00 20.58 163 GLU C CA 1
ATOM 3962 C C . GLU C 1 163 ? 7.353 73.694 101.122 1.00 21.19 163 GLU C C 1
ATOM 3963 O O . GLU C 1 163 ? 7.166 73.413 102.352 1.00 20.56 163 GLU C O 1
ATOM 3969 N N . GLY C 1 164 ? 7.348 72.775 100.146 1.00 21.91 164 GLY C N 1
ATOM 3970 C CA . GLY C 1 164 ? 7.189 71.383 100.573 1.00 23.30 164 GLY C CA 1
ATOM 3971 C C . GLY C 1 164 ? 6.216 70.471 99.930 1.00 23.52 164 GLY C C 1
ATOM 3972 O O . GLY C 1 164 ? 6.320 69.236 100.202 1.00 23.78 164 GLY C O 1
ATOM 3973 N N . GLN C 1 165 ? 5.376 71.067 99.105 1.00 23.08 165 GLN C N 1
ATOM 3974 C CA . GLN C 1 165 ? 4.287 70.362 98.446 1.00 22.59 165 GLN C CA 1
ATOM 3975 C C . GLN C 1 165 ? 4.683 69.444 97.331 1.00 20.70 165 GLN C C 1
ATOM 3976 O O . GLN C 1 165 ? 3.799 68.892 96.704 1.00 20.29 165 GLN C O 1
ATOM 3982 N N . SER C 1 166 ? 5.938 69.302 97.150 1.00 20.38 166 SER C N 1
ATOM 3983 C CA . SER C 1 166 ? 6.437 68.398 96.108 1.00 20.64 166 SER C CA 1
ATOM 3984 C C . SER C 1 166 ? 6.432 67.008 96.770 1.00 20.75 166 SER C C 1
ATOM 3985 O O . SER C 1 166 ? 6.152 66.070 96.069 1.00 21.87 166 SER C O 1
ATOM 3988 N N . GLY C 1 167 ? 6.727 67.030 98.040 1.00 20.80 167 GLY C N 1
ATOM 3989 C CA . GLY C 1 167 ? 6.848 65.810 98.814 1.00 20.63 167 GLY C CA 1
ATOM 3990 C C . GLY C 1 167 ? 5.564 65.033 98.855 1.00 20.42 167 GLY C C 1
ATOM 3991 O O . GLY C 1 167 ? 5.610 63.792 98.984 1.00 20.43 167 GLY C O 1
ATOM 3992 N N . LEU C 1 168 ? 4.458 65.757 98.719 1.00 20.35 168 LEU C N 1
ATOM 3993 C CA . LEU C 1 168 ? 3.175 65.085 98.859 1.00 20.25 168 LEU C CA 1
ATOM 3994 C C . LEU C 1 168 ? 3.166 63.622 98.426 1.00 20.54 168 LEU C C 1
ATOM 3995 O O . LEU C 1 168 ? 2.802 62.785 99.293 1.00 19.10 168 LEU C O 1
ATOM 4000 N N . CYS C 1 169 ? 3.505 63.293 97.189 1.00 22.10 169 CYS C N 1
ATOM 4001 C CA . CYS C 1 169 ? 3.411 61.826 96.880 1.00 23.88 169 CYS C CA 1
ATOM 4002 C C . CYS C 1 169 ? 4.013 60.972 97.990 1.00 24.49 169 CYS C C 1
ATOM 4003 O O . CYS C 1 169 ? 3.348 60.021 98.399 1.00 25.38 169 CYS C O 1
ATOM 4006 N N . PHE C 1 170 ? 5.160 61.216 98.514 1.00 25.20 170 PHE C N 1
ATOM 4007 C CA . PHE C 1 170 ? 5.757 60.388 99.574 1.00 24.79 170 PHE C CA 1
ATOM 4008 C C . PHE C 1 170 ? 4.771 60.118 100.701 1.00 24.69 170 PHE C C 1
ATOM 4009 O O . PHE C 1 170 ? 4.828 58.982 101.203 1.00 24.75 170 PHE C O 1
ATOM 4017 N N . VAL C 1 171 ? 3.992 61.082 101.050 1.00 24.96 171 VAL C N 1
ATOM 4018 C CA . VAL C 1 171 ? 3.040 60.881 102.194 1.00 25.45 171 VAL C CA 1
ATOM 4019 C C . VAL C 1 171 ? 1.830 60.153 101.712 1.00 26.54 171 VAL C C 1
ATOM 4020 O O . VAL C 1 171 ? 1.453 59.111 102.260 1.00 27.05 171 VAL C O 1
ATOM 4024 N N . ASN C 1 172 ? 1.246 60.703 100.681 1.00 28.47 172 ASN C N 1
ATOM 4025 C CA . ASN C 1 172 ? 0.069 60.089 100.060 1.00 30.56 172 ASN C CA 1
ATOM 4026 C C . ASN C 1 172 ? 0.508 58.713 99.531 1.00 31.73 172 ASN C C 1
ATOM 4027 O O . ASN C 1 172 ? -0.073 57.660 99.728 1.00 32.55 172 ASN C O 1
ATOM 4032 N N . ASN C 1 173 ? 1.576 58.783 98.832 1.00 32.63 173 ASN C N 1
ATOM 4033 C CA . ASN C 1 173 ? 2.319 57.789 98.057 1.00 33.63 173 ASN C CA 1
ATOM 4034 C C . ASN C 1 173 ? 1.228 57.420 96.977 1.00 33.80 173 ASN C C 1
ATOM 4035 O O . ASN C 1 173 ? 0.334 56.679 97.076 1.00 33.81 173 ASN C O 1
ATOM 4040 N N . THR C 1 174 ? 1.405 58.112 95.980 1.00 34.46 174 THR C N 1
ATOM 4041 C CA . THR C 1 174 ? 1.056 58.539 94.696 1.00 34.99 174 THR C CA 1
ATOM 4042 C C . THR C 1 174 ? 2.286 58.198 93.888 1.00 35.59 174 THR C C 1
ATOM 4043 O O . THR C 1 174 ? 3.114 57.437 94.489 1.00 35.54 174 THR C O 1
ATOM 4047 N N . LYS C 1 175 ? 2.391 58.649 92.697 1.00 36.46 175 LYS C N 1
ATOM 4048 C CA . LYS C 1 175 ? 3.585 58.332 91.868 1.00 37.64 175 LYS C CA 1
ATOM 4049 C C . LYS C 1 175 ? 4.282 59.677 91.856 1.00 36.51 175 LYS C C 1
ATOM 4050 O O . LYS C 1 175 ? 3.595 60.654 91.424 1.00 37.14 175 LYS C O 1
ATOM 4056 N N . CYS C 1 176 ? 5.497 59.730 92.331 1.00 33.96 176 CYS C N 1
ATOM 4057 C CA . CYS C 1 176 ? 6.076 61.090 92.367 1.00 31.62 176 CYS C CA 1
ATOM 4058 C C . CYS C 1 176 ? 6.360 61.785 91.069 1.00 31.47 176 CYS C C 1
ATOM 4059 O O . CYS C 1 176 ? 6.985 61.229 90.197 1.00 32.04 176 CYS C O 1
ATOM 4062 N N . PRO C 1 177 ? 5.931 63.043 91.027 1.00 31.62 177 PRO C N 1
ATOM 4063 C CA . PRO C 1 177 ? 6.138 63.943 89.925 1.00 32.09 177 PRO C CA 1
ATOM 4064 C C . PRO C 1 177 ? 7.585 64.363 89.723 1.00 32.68 177 PRO C C 1
ATOM 4065 O O . PRO C 1 177 ? 8.206 63.842 88.765 1.00 33.66 177 PRO C O 1
ATOM 4069 N N . ASP C 1 178 ? 8.175 65.260 90.428 1.00 33.07 178 ASP C N 1
ATOM 4070 C CA . ASP C 1 178 ? 9.537 65.773 90.323 1.00 33.08 178 ASP C CA 1
ATOM 4071 C C . ASP C 1 178 ? 9.891 66.237 91.738 1.00 32.61 178 ASP C C 1
ATOM 4072 O O . ASP C 1 178 ? 9.444 67.362 92.145 1.00 32.67 178 ASP C O 1
ATOM 4077 N N . THR C 1 179 ? 10.643 65.412 92.433 1.00 31.42 179 THR C N 1
ATOM 4078 C CA . THR C 1 179 ? 10.934 65.853 93.873 1.00 29.26 179 THR C CA 1
ATOM 4079 C C . THR C 1 179 ? 12.098 66.740 94.037 1.00 28.73 179 THR C C 1
ATOM 4080 O O . THR C 1 179 ? 12.487 67.075 95.200 1.00 29.39 179 THR C O 1
ATOM 4084 N N . SER C 1 180 ? 12.685 67.212 92.951 1.00 27.96 180 SER C N 1
ATOM 4085 C CA . SER C 1 180 ? 13.820 68.133 92.877 1.00 26.25 180 SER C CA 1
ATOM 4086 C C . SER C 1 180 ? 13.853 68.982 94.165 1.00 24.56 180 SER C C 1
ATOM 4087 O O . SER C 1 180 ? 14.777 68.972 94.989 1.00 23.73 180 SER C O 1
ATOM 4090 N N . ARG C 1 181 ? 12.759 69.680 94.316 1.00 23.24 181 ARG C N 1
ATOM 4091 C CA . ARG C 1 181 ? 12.538 70.532 95.473 1.00 23.07 181 ARG C CA 1
ATOM 4092 C C . ARG C 1 181 ? 11.685 69.909 96.545 1.00 21.58 181 ARG C C 1
ATOM 4093 O O . ARG C 1 181 ? 10.644 70.576 96.830 1.00 21.80 181 ARG C O 1
ATOM 4101 N N . ALA C 1 182 ? 11.978 68.766 97.140 1.00 19.83 182 ALA C N 1
ATOM 4102 C CA . ALA C 1 182 ? 10.948 68.337 98.204 1.00 18.28 182 ALA C CA 1
ATOM 4103 C C . ALA C 1 182 ? 11.648 68.578 99.511 1.00 17.17 182 ALA C C 1
ATOM 4104 O O . ALA C 1 182 ? 12.822 68.948 99.330 1.00 17.40 182 ALA C O 1
ATOM 4106 N N . ILE C 1 183 ? 11.065 68.408 100.646 1.00 15.86 183 ILE C N 1
ATOM 4107 C CA . ILE C 1 183 ? 11.939 68.607 101.891 1.00 14.26 183 ILE C CA 1
ATOM 4108 C C . ILE C 1 183 ? 11.851 67.222 102.494 1.00 14.25 183 ILE C C 1
ATOM 4109 O O . ILE C 1 183 ? 11.028 66.983 103.410 1.00 14.81 183 ILE C O 1
ATOM 4114 N N . THR C 1 184 ? 12.577 66.270 101.902 1.00 13.19 184 THR C N 1
ATOM 4115 C CA . THR C 1 184 ? 12.477 64.904 102.445 1.00 12.24 184 THR C CA 1
ATOM 4116 C C . THR C 1 184 ? 13.768 64.436 103.029 1.00 10.89 184 THR C C 1
ATOM 4117 O O . THR C 1 184 ? 14.832 65.013 102.669 1.00 11.25 184 THR C O 1
ATOM 4121 N N . ILE C 1 185 ? 13.811 63.420 103.801 1.00 9.44 185 ILE C N 1
ATOM 4122 C CA . ILE C 1 185 ? 15.136 62.898 104.306 1.00 8.89 185 ILE C CA 1
ATOM 4123 C C . ILE C 1 185 ? 14.752 61.437 104.543 1.00 9.02 185 ILE C C 1
ATOM 4124 O O . ILE C 1 185 ? 13.586 61.114 104.848 1.00 8.94 185 ILE C O 1
ATOM 4129 N N . ALA C 1 186 ? 15.748 60.637 104.225 1.00 8.97 186 ALA C N 1
ATOM 4130 C CA . ALA C 1 186 ? 15.556 59.154 104.267 1.00 8.48 186 ALA C CA 1
ATOM 4131 C C . ALA C 1 186 ? 16.714 58.458 104.915 1.00 7.98 186 ALA C C 1
ATOM 4132 O O . ALA C 1 186 ? 17.868 58.840 104.741 1.00 7.66 186 ALA C O 1
ATOM 4134 N N . LEU C 1 187 ? 16.422 57.406 105.689 1.00 8.55 187 LEU C N 1
ATOM 4135 C CA . LEU C 1 187 ? 17.555 56.753 106.372 1.00 9.49 187 LEU C CA 1
ATOM 4136 C C . LEU C 1 187 ? 18.518 56.174 105.352 1.00 12.09 187 LEU C C 1
ATOM 4137 O O . LEU C 1 187 ? 18.130 55.933 104.180 1.00 14.28 187 LEU C O 1
ATOM 4142 N N . ASP C 1 188 ? 19.726 56.014 105.761 1.00 13.70 188 ASP C N 1
ATOM 4143 C CA . ASP C 1 188 ? 20.780 55.417 104.848 1.00 15.25 188 ASP C CA 1
ATOM 4144 C C . ASP C 1 188 ? 20.772 54.044 105.545 1.00 17.46 188 ASP C C 1
ATOM 4145 O O . ASP C 1 188 ? 21.636 53.643 106.290 1.00 18.21 188 ASP C O 1
ATOM 4150 N N . THR C 1 189 ? 19.653 53.408 105.364 1.00 19.72 189 THR C N 1
ATOM 4151 C CA . THR C 1 189 ? 19.282 52.121 105.849 1.00 22.44 189 THR C CA 1
ATOM 4152 C C . THR C 1 189 ? 20.361 51.074 105.789 1.00 24.22 189 THR C C 1
ATOM 4153 O O . THR C 1 189 ? 20.498 50.193 106.685 1.00 25.39 189 THR C O 1
ATOM 4157 N N . ASN C 1 190 ? 21.149 51.103 104.757 1.00 26.14 190 ASN C N 1
ATOM 4158 C CA . ASN C 1 190 ? 22.211 50.073 104.551 1.00 28.16 190 ASN C CA 1
ATOM 4159 C C . ASN C 1 190 ? 23.480 50.392 105.290 1.00 27.86 190 ASN C C 1
ATOM 4160 O O . ASN C 1 190 ? 24.383 49.485 105.336 1.00 28.84 190 ASN C O 1
ATOM 4165 N N . GLU C 1 191 ? 23.582 51.587 105.873 1.00 26.42 191 GLU C N 1
ATOM 4166 C CA . GLU C 1 191 ? 24.848 51.845 106.620 1.00 25.48 191 GLU C CA 1
ATOM 4167 C 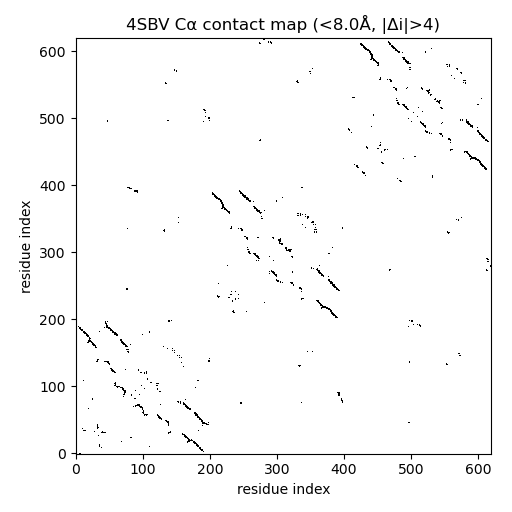C . GLU C 1 191 ? 24.669 51.957 108.128 1.00 25.89 191 GLU C C 1
ATOM 4168 O O . GLU C 1 191 ? 25.466 52.473 108.957 1.00 25.28 191 GLU C O 1
ATOM 4174 N N . VAL C 1 192 ? 23.565 51.375 108.610 1.00 26.25 192 VAL C N 1
ATOM 4175 C CA . VAL C 1 192 ? 23.312 51.327 110.064 1.00 26.78 192 VAL C CA 1
ATOM 4176 C C . VAL C 1 192 ? 24.327 50.370 110.697 1.00 27.69 192 VAL C C 1
ATOM 4177 O O . VAL C 1 192 ? 24.834 49.464 110.003 1.00 27.74 192 VAL C O 1
ATOM 4181 N N . SER C 1 193 ? 24.604 50.494 111.965 1.00 28.87 193 SER C N 1
ATOM 4182 C CA . SER C 1 193 ? 25.547 49.688 112.725 1.00 30.41 193 SER C CA 1
ATOM 4183 C C . SER C 1 193 ? 25.236 48.249 113.112 1.00 31.24 193 SER C C 1
ATOM 4184 O O . SER C 1 193 ? 26.117 47.331 113.083 1.00 30.23 193 SER C O 1
ATOM 4187 N N . GLU C 1 194 ? 24.019 47.997 113.527 1.00 32.59 194 GLU C N 1
ATOM 4188 C CA . GLU C 1 194 ? 23.556 46.663 113.933 1.00 34.33 194 GLU C CA 1
ATOM 4189 C C . GLU C 1 194 ? 22.785 46.049 112.779 1.00 33.92 194 GLU C C 1
ATOM 4190 O O . GLU C 1 194 ? 22.341 46.832 111.919 1.00 33.69 194 GLU C O 1
ATOM 4196 N N . LYS C 1 195 ? 22.705 44.729 112.777 1.00 33.74 195 LYS C N 1
ATOM 4197 C CA . LYS C 1 195 ? 21.984 44.075 111.620 1.00 33.59 195 LYS C CA 1
ATOM 4198 C C . LYS C 1 195 ? 20.502 44.099 111.968 1.00 32.40 195 LYS C C 1
ATOM 4199 O O . LYS C 1 195 ? 19.664 44.309 111.076 1.00 32.60 195 LYS C O 1
ATOM 4205 N N . ARG C 1 196 ? 20.250 43.945 113.238 1.00 31.00 196 ARG C N 1
ATOM 4206 C CA . ARG C 1 196 ? 18.886 44.016 113.749 1.00 29.84 196 ARG C CA 1
ATOM 4207 C C . ARG C 1 196 ? 19.002 44.724 115.131 1.00 28.16 196 ARG C C 1
ATOM 4208 O O . ARG C 1 196 ? 20.071 44.616 115.728 1.00 29.17 196 ARG C O 1
ATOM 4216 N N . TYR C 1 197 ? 17.932 45.295 115.539 1.00 25.17 197 TYR C N 1
ATOM 4217 C CA . TYR C 1 197 ? 17.728 46.005 116.755 1.00 22.50 197 TYR C CA 1
ATOM 4218 C C . TYR C 1 197 ? 16.546 45.454 117.503 1.00 20.67 197 TYR C C 1
ATOM 4219 O O . TYR C 1 197 ? 15.557 45.103 116.804 1.00 20.76 197 TYR C O 1
ATOM 4228 N N . PRO C 1 198 ? 16.604 45.394 118.809 1.00 18.67 198 PRO C N 1
ATOM 4229 C CA . PRO C 1 198 ? 15.513 44.930 119.659 1.00 17.46 198 PRO C CA 1
ATOM 4230 C C . PRO C 1 198 ? 14.575 46.129 119.768 1.00 16.91 198 PRO C C 1
ATOM 4231 O O . PRO C 1 198 ? 15.018 47.254 119.506 1.00 16.73 198 PRO C O 1
ATOM 4235 N N . PHE C 1 199 ? 13.376 45.774 120.113 1.00 16.35 199 PHE C N 1
ATOM 4236 C CA . PHE C 1 199 ? 12.303 46.788 120.233 1.00 15.88 199 PHE C CA 1
ATOM 4237 C C . PHE C 1 199 ? 12.474 47.334 121.624 1.00 15.75 199 PHE C C 1
ATOM 4238 O O . PHE C 1 199 ? 12.624 46.498 122.531 1.00 15.97 199 PHE C O 1
ATOM 4246 N N . LYS C 1 200 ? 12.476 48.647 121.692 1.00 16.09 200 LYS C N 1
ATOM 4247 C CA . LYS C 1 200 ? 12.667 49.211 123.074 1.00 15.87 200 LYS C CA 1
ATOM 4248 C C . LYS C 1 200 ? 11.494 50.136 123.314 1.00 15.97 200 LYS C C 1
ATOM 4249 O O . LYS C 1 200 ? 10.968 50.734 122.338 1.00 15.63 200 LYS C O 1
ATOM 4255 N N . THR C 1 201 ? 11.141 50.179 124.560 1.00 16.76 201 THR C N 1
ATOM 4256 C CA . THR C 1 201 ? 10.071 51.065 125.091 1.00 18.38 201 THR C CA 1
ATOM 4257 C C . THR C 1 201 ? 10.751 52.404 125.371 1.00 18.41 201 THR C C 1
ATOM 4258 O O . THR C 1 201 ? 12.003 52.325 125.583 1.00 18.38 201 THR C O 1
ATOM 4262 N N . ALA C 1 202 ? 10.135 53.544 125.397 1.00 18.71 202 ALA C N 1
ATOM 4263 C CA . ALA C 1 202 ? 10.898 54.778 125.662 1.00 19.48 202 ALA C CA 1
ATOM 4264 C C . ALA C 1 202 ? 11.690 54.724 126.986 1.00 19.47 202 ALA C C 1
ATOM 4265 O O . ALA C 1 202 ? 12.912 54.974 127.076 1.00 19.27 202 ALA C O 1
ATOM 4267 N N . THR C 1 203 ? 10.900 54.403 127.973 1.00 19.46 203 THR C N 1
ATOM 4268 C CA . THR C 1 203 ? 11.394 54.341 129.351 1.00 20.69 203 THR C CA 1
ATOM 4269 C C . THR C 1 203 ? 12.538 53.371 129.471 1.00 21.56 203 THR C C 1
ATOM 4270 O O . THR C 1 203 ? 13.567 53.735 130.116 1.00 21.34 203 THR C O 1
ATOM 4274 N N . ASP C 1 204 ? 12.356 52.167 128.846 1.00 22.19 204 ASP C N 1
ATOM 4275 C CA . ASP C 1 204 ? 13.496 51.246 129.006 1.00 22.41 204 ASP C CA 1
ATOM 4276 C C . ASP C 1 204 ? 14.715 52.001 128.391 1.00 21.74 204 ASP C C 1
ATOM 4277 O O . ASP C 1 204 ? 15.738 52.040 129.118 1.00 22.24 204 ASP C O 1
ATOM 4282 N N . TYR C 1 205 ? 14.510 52.517 127.219 1.00 20.73 205 TYR C N 1
ATOM 4283 C CA . TYR C 1 205 ? 15.608 53.236 126.515 1.00 20.06 205 TYR C CA 1
ATOM 4284 C C . TYR C 1 205 ? 16.305 54.153 127.498 1.00 19.11 205 TYR C C 1
ATOM 4285 O O . TYR C 1 205 ? 17.420 53.953 128.033 1.00 18.38 205 TYR C O 1
ATOM 4294 N N . ALA C 1 206 ? 15.574 55.179 127.775 1.00 18.64 206 ALA C N 1
ATOM 4295 C CA . ALA C 1 206 ? 15.927 56.227 128.718 1.00 18.83 206 ALA C CA 1
ATOM 4296 C C . ALA C 1 206 ? 16.798 55.745 129.862 1.00 19.32 206 ALA C C 1
ATOM 4297 O O . ALA C 1 206 ? 17.968 56.148 130.095 1.00 19.64 206 ALA C O 1
ATOM 4299 N N . THR C 1 207 ? 16.173 54.849 130.645 1.00 18.85 207 THR C N 1
ATOM 4300 C CA . THR C 1 207 ? 16.860 54.281 131.789 1.00 18.57 207 THR C CA 1
ATOM 4301 C C . THR C 1 207 ? 18.265 53.918 131.313 1.00 18.15 207 THR C C 1
ATOM 4302 O O . THR C 1 207 ? 19.203 54.335 131.953 1.00 18.32 207 THR C O 1
ATOM 4306 N N . ALA C 1 208 ? 18.304 53.166 130.233 1.00 18.24 208 ALA C N 1
ATOM 4307 C CA . ALA C 1 208 ? 19.607 52.678 129.698 1.00 18.26 208 ALA C CA 1
ATOM 4308 C C . ALA C 1 208 ? 20.619 53.757 129.394 1.00 18.30 208 ALA C C 1
ATOM 4309 O O . ALA C 1 208 ? 21.819 53.855 129.697 1.00 16.70 208 ALA C O 1
ATOM 4311 N N . VAL C 1 209 ? 20.113 54.700 128.657 1.00 20.33 209 VAL C N 1
ATOM 4312 C CA . VAL C 1 209 ? 20.824 55.889 128.207 1.00 21.59 209 VAL C CA 1
ATOM 4313 C C . VAL C 1 209 ? 21.379 56.674 129.386 1.00 22.13 209 VAL C C 1
ATOM 4314 O O . VAL C 1 209 ? 22.461 57.287 129.399 1.00 22.85 209 VAL C O 1
ATOM 4318 N N . GLY C 1 210 ? 20.494 56.675 130.389 1.00 22.12 210 GLY C N 1
ATOM 4319 C CA . GLY C 1 210 ? 20.857 57.387 131.619 1.00 23.01 210 GLY C CA 1
ATOM 4320 C C . GLY C 1 210 ? 22.102 56.719 132.221 1.00 23.05 210 GLY C C 1
ATOM 4321 O O . GLY C 1 210 ? 22.918 57.460 132.809 1.00 23.83 210 GLY C O 1
ATOM 4322 N N . VAL C 1 211 ? 22.235 55.419 132.115 1.00 22.80 211 VAL C N 1
ATOM 4323 C CA . VAL C 1 211 ? 23.446 54.803 132.708 1.00 23.11 211 VAL C CA 1
ATOM 4324 C C . VAL C 1 211 ? 24.628 55.380 131.948 1.00 23.37 211 VAL C C 1
ATOM 4325 O O . VAL C 1 211 ? 25.461 56.072 132.480 1.00 24.38 211 VAL C O 1
ATOM 4329 N N . ASN C 1 212 ? 24.645 55.038 130.683 1.00 24.02 212 ASN C N 1
ATOM 4330 C CA . ASN C 1 212 ? 25.697 55.601 129.815 1.00 24.12 212 ASN C CA 1
ATOM 4331 C C . ASN C 1 212 ? 25.028 55.885 128.446 1.00 23.63 212 ASN C C 1
ATOM 4332 O O . ASN C 1 212 ? 24.472 54.967 127.825 1.00 24.62 212 ASN C O 1
ATOM 4337 N N . ALA C 1 213 ? 25.177 57.157 128.104 1.00 21.89 213 ALA C N 1
ATOM 4338 C CA . ALA C 1 213 ? 24.604 57.522 126.835 1.00 20.38 213 ALA C CA 1
ATOM 4339 C C . ALA C 1 213 ? 25.008 56.521 125.775 1.00 19.31 213 ALA C C 1
ATOM 4340 O O . ALA C 1 213 ? 24.266 56.641 124.776 1.00 19.98 213 ALA C O 1
ATOM 4342 N N . ASN C 1 214 ? 26.024 55.693 125.884 1.00 17.69 214 ASN C N 1
ATOM 4343 C CA . ASN C 1 214 ? 26.153 55.045 124.491 1.00 16.88 214 ASN C CA 1
ATOM 4344 C C . ASN C 1 214 ? 25.951 53.595 124.503 1.00 16.56 214 ASN C C 1
ATOM 4345 O O . ASN C 1 214 ? 26.310 52.852 123.562 1.00 15.65 214 ASN C O 1
ATOM 4350 N N . ILE C 1 215 ? 25.153 53.282 125.539 1.00 15.90 215 ILE C N 1
ATOM 4351 C CA . ILE C 1 215 ? 24.588 51.952 125.696 1.00 15.10 215 ILE C CA 1
ATOM 4352 C C . ILE C 1 215 ? 23.482 52.016 124.580 1.00 15.56 215 ILE C C 1
ATOM 4353 O O . ILE C 1 215 ? 23.004 51.187 123.851 1.00 15.23 215 ILE C O 1
ATOM 4358 N N . GLY C 1 216 ? 23.095 53.300 124.488 1.00 16.04 216 GLY C N 1
ATOM 4359 C CA . GLY C 1 216 ? 22.059 53.719 123.549 1.00 17.17 216 GLY C CA 1
ATOM 4360 C C . GLY C 1 216 ? 22.412 53.269 122.130 1.00 17.38 216 GLY C C 1
ATOM 4361 O O . GLY C 1 216 ? 21.494 52.817 121.389 1.00 17.02 216 GLY C O 1
ATOM 4362 N N . ASN C 1 217 ? 23.730 53.465 121.888 1.00 17.06 217 ASN C N 1
ATOM 4363 C CA . ASN C 1 217 ? 24.201 53.134 120.523 1.00 16.97 217 ASN C CA 1
ATOM 4364 C C . ASN C 1 217 ? 23.717 51.771 120.063 1.00 16.68 217 ASN C C 1
ATOM 4365 O O . ASN C 1 217 ? 23.869 51.758 118.847 1.00 16.39 217 ASN C O 1
ATOM 4370 N N . ILE C 1 218 ? 23.268 50.851 120.834 1.00 17.89 218 ILE C N 1
ATOM 4371 C CA . ILE C 1 218 ? 22.672 49.666 120.260 1.00 18.41 218 ILE C CA 1
ATOM 4372 C C . ILE C 1 218 ? 21.135 50.023 120.049 1.00 19.27 218 ILE C C 1
ATOM 4373 O O . ILE C 1 218 ? 20.636 50.270 118.932 1.00 20.81 218 ILE C O 1
ATOM 4378 N N . LEU C 1 219 ? 20.390 50.088 121.114 1.00 18.57 219 LEU C N 1
ATOM 4379 C CA . LEU C 1 219 ? 18.950 50.437 120.980 1.00 17.73 219 LEU C CA 1
ATOM 4380 C C . LEU C 1 219 ? 18.520 51.262 119.793 1.00 16.54 219 LEU C C 1
ATOM 4381 O O . LEU C 1 219 ? 17.322 50.956 119.389 1.00 16.08 219 LEU C O 1
ATOM 4386 N N . VAL C 1 220 ? 19.206 52.194 119.191 1.00 15.87 220 VAL C N 1
ATOM 4387 C CA . VAL C 1 220 ? 18.683 52.962 118.012 1.00 15.96 220 VAL C CA 1
ATOM 4388 C C . VAL C 1 220 ? 19.768 53.130 116.977 1.00 16.54 220 VAL C C 1
ATOM 4389 O O . VAL C 1 220 ? 20.945 53.290 117.367 1.00 17.50 220 VAL C O 1
ATOM 4393 N N . PRO C 1 221 ? 19.386 53.053 115.714 1.00 16.68 221 PRO C N 1
ATOM 4394 C CA . PRO C 1 221 ? 20.339 53.133 114.606 1.00 16.46 221 PRO C CA 1
ATOM 4395 C C . PRO C 1 221 ? 20.719 54.527 114.226 1.00 16.76 221 PRO C C 1
ATOM 4396 O O . PRO C 1 221 ? 21.764 54.636 113.551 1.00 17.17 221 PRO C O 1
ATOM 4400 N N . ALA C 1 222 ? 19.922 55.510 114.624 1.00 16.83 222 ALA C N 1
ATOM 4401 C CA . ALA C 1 222 ? 20.140 56.920 114.272 1.00 16.60 222 ALA C CA 1
ATOM 4402 C C . ALA C 1 222 ? 19.121 57.896 114.773 1.00 16.74 222 ALA C C 1
ATOM 4403 O O . ALA C 1 222 ? 17.916 57.501 115.065 1.00 18.07 222 ALA C O 1
ATOM 4405 N N . ARG C 1 223 ? 19.420 59.166 114.906 1.00 16.01 223 ARG C N 1
ATOM 4406 C CA . ARG C 1 223 ? 18.409 60.128 115.393 1.00 15.76 223 ARG C CA 1
ATOM 4407 C C . ARG C 1 223 ? 18.335 61.247 114.373 1.00 15.33 223 ARG C C 1
ATOM 4408 O O . ARG C 1 223 ? 19.460 61.579 113.902 1.00 15.59 223 ARG C O 1
ATOM 4416 N N . LEU C 1 224 ? 17.133 61.709 114.133 1.00 14.10 224 LEU C N 1
ATOM 4417 C CA . LEU C 1 224 ? 16.880 62.775 113.149 1.00 13.16 224 LEU C CA 1
ATOM 4418 C C . LEU C 1 224 ? 17.022 64.114 113.839 1.00 14.05 224 LEU C C 1
ATOM 4419 O O . LEU C 1 224 ? 16.572 64.193 114.988 1.00 15.26 224 LEU C O 1
ATOM 4424 N N . VAL C 1 225 ? 17.589 65.073 113.188 1.00 14.76 225 VAL C N 1
ATOM 4425 C CA . VAL C 1 225 ? 17.786 66.396 113.782 1.00 14.91 225 VAL C CA 1
ATOM 4426 C C . VAL C 1 225 ? 17.065 67.477 113.026 1.00 16.13 225 VAL C C 1
ATOM 4427 O O . VAL C 1 225 ? 17.219 67.631 111.816 1.00 16.84 225 VAL C O 1
ATOM 4431 N N . THR C 1 226 ? 16.317 68.234 113.776 1.00 17.68 226 THR C N 1
ATOM 4432 C CA . THR C 1 226 ? 15.511 69.319 113.187 1.00 18.43 226 THR C CA 1
ATOM 4433 C C . THR C 1 226 ? 15.912 70.689 113.627 1.00 18.10 226 THR C C 1
ATOM 4434 O O . THR C 1 226 ? 16.222 70.941 114.810 1.00 17.23 226 THR C O 1
ATOM 4438 N N . ALA C 1 227 ? 15.882 71.627 112.671 1.00 18.54 227 ALA C N 1
ATOM 4439 C CA . ALA C 1 227 ? 16.239 73.029 113.000 1.00 19.17 227 ALA C CA 1
ATOM 4440 C C . ALA C 1 227 ? 15.244 73.992 112.358 1.00 20.01 227 ALA C C 1
ATOM 4441 O O . ALA C 1 227 ? 14.915 73.793 111.176 1.00 20.60 227 ALA C O 1
ATOM 4443 N N . MET C 1 228 ? 14.859 74.962 113.170 1.00 20.98 228 MET C N 1
ATOM 4444 C CA . MET C 1 228 ? 13.934 76.013 112.679 1.00 21.72 228 MET C CA 1
ATOM 4445 C C . MET C 1 228 ? 14.528 77.378 113.062 1.00 22.91 228 MET C C 1
ATOM 4446 O O . MET C 1 228 ? 14.565 77.700 114.235 1.00 22.74 228 MET C O 1
ATOM 4451 N N . GLU C 1 229 ? 14.973 78.073 112.041 1.00 24.76 229 GLU C N 1
ATOM 4452 C CA . GLU C 1 229 ? 15.603 79.400 112.162 1.00 26.66 229 GLU C CA 1
ATOM 4453 C C . GLU C 1 229 ? 14.790 80.438 111.457 1.00 27.97 229 GLU C C 1
ATOM 4454 O O . GLU C 1 229 ? 13.535 80.362 111.571 1.00 29.29 229 GLU C O 1
ATOM 4460 N N . GLY C 1 230 ? 15.255 81.392 110.733 1.00 28.95 230 GLY C N 1
ATOM 4461 C CA . GLY C 1 230 ? 14.575 82.396 109.996 1.00 30.66 230 GLY C CA 1
ATOM 4462 C C . GLY C 1 230 ? 13.459 83.300 110.383 1.00 31.38 230 GLY C C 1
ATOM 4463 O O . GLY C 1 230 ? 13.142 84.380 109.745 1.00 31.00 230 GLY C O 1
ATOM 4464 N N . GLY C 1 231 ? 12.693 83.039 111.407 1.00 32.22 231 GLY C N 1
ATOM 4465 C CA . GLY C 1 231 ? 11.652 83.688 111.906 1.00 34.77 231 GLY C CA 1
ATOM 4466 C C . GLY C 1 231 ? 10.766 84.775 112.026 1.00 37.36 231 GLY C C 1
ATOM 4467 O O . GLY C 1 231 ? 9.502 84.408 112.208 1.00 38.79 231 GLY C O 1
ATOM 4468 N N . SER C 1 232 ? 11.096 86.061 112.050 1.00 38.75 232 SER C N 1
ATOM 4469 C CA . SER C 1 232 ? 10.092 87.121 112.228 1.00 40.56 232 SER C CA 1
ATOM 4470 C C . SER C 1 232 ? 9.431 87.244 113.582 1.00 41.84 232 SER C C 1
ATOM 4471 O O . SER C 1 232 ? 9.556 88.392 114.118 1.00 42.84 232 SER C O 1
ATOM 4474 N N . SER C 1 233 ? 8.710 86.347 114.184 1.00 43.52 233 SER C N 1
ATOM 4475 C CA . SER C 1 233 ? 8.084 86.542 115.525 1.00 45.36 233 SER C CA 1
ATOM 4476 C C . SER C 1 233 ? 9.036 85.922 116.567 1.00 45.82 233 SER C C 1
ATOM 4477 O O . SER C 1 233 ? 9.717 84.932 116.271 1.00 46.87 233 SER C O 1
ATOM 4480 N N . LYS C 1 234 ? 9.093 86.443 117.742 1.00 46.16 234 LYS C N 1
ATOM 4481 C CA . LYS C 1 234 ? 9.905 86.032 118.889 1.00 46.18 234 LYS C CA 1
ATOM 4482 C C . LYS C 1 234 ? 9.183 84.867 119.564 1.00 45.03 234 LYS C C 1
ATOM 4483 O O . LYS C 1 234 ? 9.721 83.982 120.217 1.00 45.60 234 LYS C O 1
ATOM 4489 N N . THR C 1 235 ? 7.904 84.858 119.424 1.00 43.65 235 THR C N 1
ATOM 4490 C CA . THR C 1 235 ? 6.849 83.982 119.778 1.00 42.64 235 THR C CA 1
ATOM 4491 C C . THR C 1 235 ? 6.648 82.985 118.641 1.00 41.30 235 THR C C 1
ATOM 4492 O O . THR C 1 235 ? 6.567 83.520 117.471 1.00 41.80 235 THR C O 1
ATOM 4496 N N . ALA C 1 236 ? 6.473 81.730 118.859 1.00 39.09 236 ALA C N 1
ATOM 4497 C CA . ALA C 1 236 ? 6.340 80.788 117.756 1.00 37.06 236 ALA C CA 1
ATOM 4498 C C . ALA C 1 236 ? 5.189 80.834 116.779 1.00 35.64 236 ALA C C 1
ATOM 4499 O O . ALA C 1 236 ? 4.017 80.798 117.190 1.00 36.43 236 ALA C O 1
ATOM 4501 N N . VAL C 1 237 ? 5.610 80.788 115.502 1.00 33.25 237 VAL C N 1
ATOM 4502 C CA . VAL C 1 237 ? 4.643 80.733 114.400 1.00 31.49 237 VAL C CA 1
ATOM 4503 C C . VAL C 1 237 ? 4.628 79.313 113.843 1.00 30.53 237 VAL C C 1
ATOM 4504 O O . VAL C 1 237 ? 5.702 78.816 113.455 1.00 30.25 237 VAL C O 1
ATOM 4508 N N . ASN C 1 238 ? 3.415 78.771 113.837 1.00 29.54 238 ASN C N 1
ATOM 4509 C CA . ASN C 1 238 ? 3.292 77.386 113.312 1.00 28.91 238 ASN C CA 1
ATOM 4510 C C . ASN C 1 238 ? 3.479 77.395 111.779 1.00 28.03 238 ASN C C 1
ATOM 4511 O O . ASN C 1 238 ? 2.854 78.196 111.110 1.00 27.65 238 ASN C O 1
ATOM 4516 N N . THR C 1 239 ? 4.305 76.472 111.308 1.00 27.27 239 THR C N 1
ATOM 4517 C CA . THR C 1 239 ? 4.567 76.346 109.891 1.00 26.08 239 THR C CA 1
ATOM 4518 C C . THR C 1 239 ? 3.976 75.182 109.114 1.00 25.00 239 THR C C 1
ATOM 4519 O O . THR C 1 239 ? 3.051 75.333 108.322 1.00 24.50 239 THR C O 1
ATOM 4523 N N . GLY C 1 240 ? 4.575 74.016 109.277 1.00 24.33 240 GLY C N 1
ATOM 4524 C CA . GLY C 1 240 ? 4.195 72.771 108.579 1.00 22.86 240 GLY C CA 1
ATOM 4525 C C . GLY C 1 240 ? 4.087 71.631 109.556 1.00 21.74 240 GLY C C 1
ATOM 4526 O O . GLY C 1 240 ? 3.834 71.865 110.755 1.00 21.76 240 GLY C O 1
ATOM 4527 N N . ARG C 1 241 ? 4.235 70.430 109.095 1.00 21.46 241 ARG C N 1
ATOM 4528 C CA . ARG C 1 241 ? 4.166 69.219 109.967 1.00 21.26 241 ARG C CA 1
ATOM 4529 C C . ARG C 1 241 ? 4.911 68.158 109.169 1.00 20.07 241 ARG C C 1
ATOM 4530 O O . ARG C 1 241 ? 4.975 68.426 107.917 1.00 20.23 241 ARG C O 1
ATOM 4538 N N . LEU C 1 242 ? 5.397 67.128 109.851 1.00 17.75 242 LEU C N 1
ATOM 4539 C CA . LEU C 1 242 ? 6.121 66.167 108.929 1.00 15.94 242 LEU C CA 1
ATOM 4540 C C . LEU C 1 242 ? 5.624 64.777 109.278 1.00 15.14 242 LEU C C 1
ATOM 4541 O O . LEU C 1 242 ? 5.222 64.479 110.356 1.00 14.49 242 LEU C O 1
ATOM 4546 N N . TYR C 1 243 ? 5.692 63.964 108.228 1.00 15.06 243 TYR C N 1
ATOM 4547 C CA . TYR C 1 243 ? 5.267 62.590 108.195 1.00 14.80 243 TYR C CA 1
ATOM 4548 C C . TYR C 1 243 ? 6.383 61.599 108.031 1.00 15.19 243 TYR C C 1
ATOM 4549 O O . TYR C 1 243 ? 7.427 61.849 107.421 1.00 15.95 243 TYR C O 1
ATOM 4558 N N . ALA C 1 244 ? 6.147 60.429 108.594 1.00 15.66 244 ALA C N 1
ATOM 4559 C CA . ALA C 1 244 ? 7.103 59.304 108.558 1.00 15.73 244 ALA C CA 1
ATOM 4560 C C . ALA C 1 244 ? 6.429 58.233 107.686 1.00 16.36 244 ALA C C 1
ATOM 4561 O O . ALA C 1 244 ? 5.227 58.066 107.692 1.00 15.88 244 ALA C O 1
ATOM 4563 N N . SER C 1 245 ? 7.340 57.610 106.987 1.00 17.96 245 SER C N 1
ATOM 4564 C CA . SER C 1 245 ? 6.950 56.541 106.005 1.00 19.18 245 SER C CA 1
ATOM 4565 C C . SER C 1 245 ? 8.096 55.548 106.063 1.00 19.66 245 SER C C 1
ATOM 4566 O O . SER C 1 245 ? 9.260 55.842 105.741 1.00 19.67 245 SER C O 1
ATOM 4569 N N . TYR C 1 246 ? 7.649 54.401 106.549 1.00 19.86 246 TYR C N 1
ATOM 4570 C CA . TYR C 1 246 ? 8.469 53.261 106.804 1.00 19.90 246 TYR C CA 1
ATOM 4571 C C . TYR C 1 246 ? 8.004 51.936 106.226 1.00 18.86 246 TYR C C 1
ATOM 4572 O O . TYR C 1 246 ? 6.858 51.663 105.902 1.00 19.61 246 TYR C O 1
ATOM 4581 N N . THR C 1 247 ? 8.977 51.069 106.236 1.00 17.40 247 THR C N 1
ATOM 4582 C CA . THR C 1 247 ? 8.855 49.683 105.847 1.00 15.96 247 THR C CA 1
ATOM 4583 C C . THR C 1 247 ? 9.868 48.968 106.759 1.00 14.88 247 THR C C 1
ATOM 4584 O O . THR C 1 247 ? 11.080 49.141 106.563 1.00 14.62 247 THR C O 1
ATOM 4588 N N . ILE C 1 248 ? 9.261 48.257 107.640 1.00 13.79 248 ILE C N 1
ATOM 4589 C CA . ILE C 1 248 ? 10.055 47.531 108.645 1.00 13.64 248 ILE C CA 1
ATOM 4590 C C . ILE C 1 248 ? 9.919 46.055 108.640 1.00 14.11 248 ILE C C 1
ATOM 4591 O O . ILE C 1 248 ? 8.787 45.587 108.348 1.00 14.48 248 ILE C O 1
ATOM 4596 N N . ARG C 1 249 ? 10.965 45.289 108.955 1.00 14.56 249 ARG C N 1
ATOM 4597 C CA . ARG C 1 249 ? 10.907 43.849 109.038 1.00 15.32 249 ARG C CA 1
ATOM 4598 C C . ARG C 1 249 ? 10.488 43.433 110.426 1.00 15.73 249 ARG C C 1
ATOM 4599 O O . ARG C 1 249 ? 11.289 43.880 111.289 1.00 16.68 249 ARG C O 1
ATOM 4607 N N . LEU C 1 250 ? 9.462 42.704 110.670 1.00 16.24 250 LEU C N 1
ATOM 4608 C CA . LEU C 1 250 ? 9.222 42.363 112.128 1.00 16.69 250 LEU C CA 1
ATOM 4609 C C . LEU C 1 250 ? 9.793 40.987 112.323 1.00 17.34 250 LEU C C 1
ATOM 4610 O O . LEU C 1 250 ? 9.811 40.241 111.345 1.00 16.91 250 LEU C O 1
ATOM 4615 N N . ILE C 1 251 ? 10.246 40.641 113.551 1.00 19.08 251 ILE C N 1
ATOM 4616 C CA . ILE C 1 251 ? 10.795 39.282 113.614 1.00 19.70 251 ILE C CA 1
ATOM 4617 C C . ILE C 1 251 ? 10.771 38.454 114.814 1.00 20.19 251 ILE C C 1
ATOM 4618 O O . ILE C 1 251 ? 11.083 37.230 114.318 1.00 22.31 251 ILE C O 1
ATOM 4623 N N . GLU C 1 252 ? 10.512 38.519 116.014 1.00 20.09 252 GLU C N 1
ATOM 4624 C CA . GLU C 1 252 ? 10.629 37.037 116.761 1.00 19.65 252 GLU C CA 1
ATOM 4625 C C . GLU C 1 252 ? 9.612 37.348 117.828 1.00 20.33 252 GLU C C 1
ATOM 4626 O O . GLU C 1 252 ? 9.787 38.005 118.867 1.00 20.78 252 GLU C O 1
ATOM 4632 N N . PRO C 1 253 ? 8.396 36.973 117.404 1.00 20.12 253 PRO C N 1
ATOM 4633 C CA . PRO C 1 253 ? 7.171 37.226 118.166 1.00 20.34 253 PRO C CA 1
ATOM 4634 C C . PRO C 1 253 ? 7.389 36.979 119.653 1.00 21.15 253 PRO C C 1
ATOM 4635 O O . PRO C 1 253 ? 8.079 35.984 120.025 1.00 21.46 253 PRO C O 1
ATOM 4639 N N . ILE C 1 254 ? 6.811 37.894 120.410 1.00 21.26 254 ILE C N 1
ATOM 4640 C CA . ILE C 1 254 ? 6.813 37.941 121.862 1.00 21.83 254 ILE C CA 1
ATOM 4641 C C . ILE C 1 254 ? 5.492 38.540 122.335 1.00 22.20 254 ILE C C 1
ATOM 4642 O O . ILE C 1 254 ? 5.035 39.336 121.472 1.00 22.68 254 ILE C O 1
ATOM 4647 N N . ALA C 1 255 ? 4.921 38.235 123.475 1.00 22.33 255 ALA C N 1
ATOM 4648 C CA . ALA C 1 255 ? 3.620 38.924 123.812 1.00 22.52 255 ALA C CA 1
ATOM 4649 C C . ALA C 1 255 ? 4.041 40.358 124.188 1.00 22.61 255 ALA C C 1
ATOM 4650 O O . ALA C 1 255 ? 5.163 40.463 124.660 1.00 21.99 255 ALA C O 1
ATOM 4652 N N . ALA C 1 256 ? 3.163 41.300 123.933 1.00 23.58 256 ALA C N 1
ATOM 4653 C CA . ALA C 1 256 ? 3.602 42.721 124.226 1.00 23.95 256 ALA C CA 1
ATOM 4654 C C . ALA C 1 256 ? 3.991 42.831 125.683 1.00 24.20 256 ALA C C 1
ATOM 4655 O O . ALA C 1 256 ? 5.172 43.174 126.020 1.00 25.21 256 ALA C O 1
ATOM 4657 N N . ALA C 1 257 ? 3.058 42.546 126.575 1.00 23.60 257 ALA C N 1
ATOM 4658 C CA . ALA C 1 257 ? 3.415 42.622 127.998 1.00 22.69 257 ALA C CA 1
ATOM 4659 C C . ALA C 1 257 ? 4.866 42.261 128.249 1.00 21.80 257 ALA C C 1
ATOM 4660 O O . ALA C 1 257 ? 5.405 42.971 129.119 1.00 22.16 257 ALA C O 1
ATOM 4662 N N . LEU C 1 258 ? 5.497 41.299 127.646 1.00 21.19 258 LEU C N 1
ATOM 4663 C CA . LEU C 1 258 ? 6.909 41.024 128.025 1.00 20.99 258 LEU C CA 1
ATOM 4664 C C . LEU C 1 258 ? 7.983 41.850 127.381 1.00 21.00 258 LEU C C 1
ATOM 4665 O O . LEU C 1 258 ? 9.170 41.841 127.851 1.00 20.78 258 LEU C O 1
ATOM 4670 N N . ASN C 1 259 ? 7.659 42.547 126.313 1.00 21.02 259 ASN C N 1
ATOM 4671 C CA . ASN C 1 259 ? 8.606 43.342 125.557 1.00 21.08 259 ASN C CA 1
ATOM 4672 C C . ASN C 1 259 ? 8.827 44.701 126.224 1.00 21.39 259 ASN C C 1
ATOM 4673 O O . ASN C 1 259 ? 7.831 45.407 126.429 1.00 21.94 259 ASN C O 1
ATOM 4678 N N . LEU C 1 260 ? 10.074 44.982 126.473 1.00 21.48 260 LEU C N 1
ATOM 4679 C CA . LEU C 1 260 ? 10.492 46.261 126.994 1.00 21.90 260 LEU C CA 1
ATOM 4680 C C . LEU C 1 260 ? 11.569 46.766 125.969 1.00 23.17 260 LEU C C 1
ATOM 4681 O O . LEU C 1 260 ? 11.968 45.972 125.100 1.00 23.86 260 LEU C O 1
#

Nearest PDB structures (foldseek):
  4sbv-assembly1_C  TM=1.005E+00  e=7.940E-46  Southern bean mosaic virus
  1smv-assembly1_C  TM=9.986E-01  e=5.714E-35  Sesbania mosaic virus
  1x33-assembly1_C  TM=9.977E-01  e=5.351E-34  Sesbania mosaic virus
  1x35-assembly1_C  TM=9.966E-01  e=2.291E-33  Sesbania mosaic virus
  2vq0-assembly1_C  TM=9.840E-01  e=3.324E-31  Sesbania mosaic virus

GO terms:
  GO:0005509 calcium ion binding (F, IDA)
  GO:0039617 T=3 icosahedral viral capsid (C, IDA)
  GO:0003723 RNA binding (F, IDA)
  GO:0008289 lipid binding (F, IDA)
  GO:0039660 structural constituent of virion (F, IDA)